Protein AF-A0A3M2KYJ6-F1 (afdb_monomer)

Foldseek 3Di:
DDPPVDPPVPVPPVLLVVLLVLLVVQCVQLPPLSVVLNVLSVQLNVCCVVVVVVVVVVVCVLVVPPQPPDPLLVDQQPPDFAFDCPDADPVRHGDFKDKDFLVRVQVSVCVLQVHHDDPQLSQLSLQFFQSVVCVVQVHRPDTDLLLFKFWALSLLLNLQSLLQLCLVLVLLVLVLVVLVVQLVVLVVVLVVLVVCVVVVNDDPCSVVVNVVSVVSSVVSVVVSVVSVVVSCVSCVSCPPCNVSSLVSSLSSLLVRLVVQVVLVVSVQSVLQVLLVVQQAAPVSSVVVLCVPPQSVPDDDTPFAEDPPDRSNQKGKWKKKKFFAQLPAFDQDPVGGDPSPLRRGDSVRQNQDNPSRGTDCVPPPLRWRNSAGGMWMWTQSSSNQWTKGWPGRNDVPDPDGIMIMTGHSSRVSSDDSTGSDMIMGMHMHGDRD

pLDDT: mean 85.53, std 16.97, range [28.28, 98.62]

Radius of gyration: 25.07 Å; Cα contacts (8 Å, |Δi|>4): 667; chains: 1; bounding box: 66×57×76 Å

Solvent-accessible surface area (backbone atoms only — not comparable to full-atom values): 22841 Å² total; per-residue (Å²): 136,85,84,74,77,74,80,71,78,67,72,58,64,65,57,56,55,46,44,31,56,51,27,48,56,41,21,76,75,51,46,72,66,16,41,54,46,25,51,51,38,44,49,36,47,54,35,53,62,51,43,45,53,51,49,42,48,53,50,44,57,55,64,71,37,82,78,78,78,54,80,75,72,74,57,52,53,96,60,76,75,46,80,53,90,81,45,52,42,102,83,71,46,64,40,42,68,49,81,38,47,49,71,56,50,48,51,57,51,23,64,65,72,73,43,78,73,51,73,58,50,49,54,37,42,38,53,12,16,53,16,48,41,15,52,73,49,70,41,74,89,58,72,81,72,42,56,46,19,19,24,30,46,72,39,46,55,51,19,20,50,41,37,49,70,46,30,51,37,53,30,35,48,39,54,30,50,52,32,47,50,53,22,49,55,32,47,51,51,34,52,50,48,51,57,31,49,77,69,68,70,46,63,100,56,44,71,56,53,41,53,51,34,49,53,51,25,51,53,31,47,50,51,27,54,53,38,48,51,52,28,48,55,48,43,58,74,52,48,89,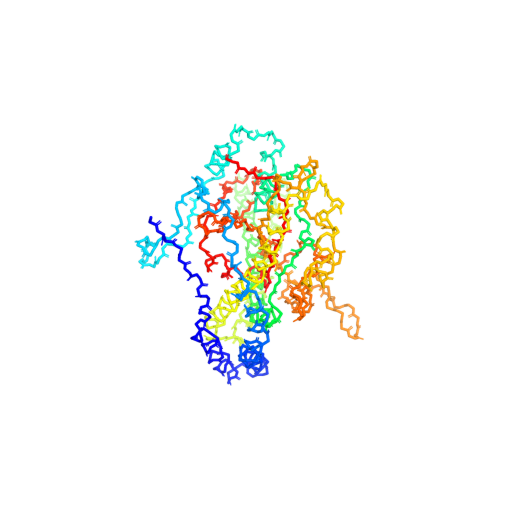47,48,68,58,46,57,48,50,28,32,51,36,29,27,53,30,38,55,49,9,46,52,52,42,49,57,53,38,50,52,53,40,53,57,33,71,69,45,32,90,36,69,70,51,44,54,51,51,44,58,65,35,89,66,61,48,70,51,79,94,51,71,76,53,56,42,79,96,59,55,38,64,48,41,41,60,46,48,33,34,44,31,28,32,43,29,64,55,47,53,74,48,101,89,44,72,43,73,64,41,46,42,44,56,33,55,73,51,62,47,25,37,85,85,82,14,44,27,63,50,88,81,67,80,73,40,38,30,52,87,42,58,30,64,45,26,31,35,52,40,77,47,38,61,29,32,39,32,34,80,41,42,63,50,89,92,56,91,67,75,37,40,32,36,42,19,33,62,60,62,52,28,35,60,60,97,35,37,46,44,64,35,26,26,48,35,34,25,71,67,82,125

Mean predicted aligned error: 7.41 Å

Structure (mmCIF, N/CA/C/O backbone):
data_AF-A0A3M2KYJ6-F1
#
_entry.id   AF-A0A3M2KYJ6-F1
#
loop_
_atom_site.group_PDB
_atom_site.id
_atom_site.type_symbol
_atom_site.label_atom_id
_atom_site.label_alt_id
_atom_site.label_comp_id
_atom_site.label_asym_id
_atom_site.label_entity_id
_atom_site.label_seq_id
_atom_site.pdbx_PDB_ins_code
_atom_site.Cartn_x
_atom_site.Cartn_y
_atom_site.Cartn_z
_atom_site.occupancy
_atom_site.B_iso_or_equiv
_atom_site.auth_seq_id
_atom_site.auth_comp_id
_atom_site.auth_asym_id
_atom_site.auth_atom_id
_atom_site.pdbx_PDB_model_num
ATOM 1 N N . MET A 1 1 ? -36.017 0.959 10.976 1.00 31.86 1 MET A N 1
ATOM 2 C CA . MET A 1 1 ? -35.489 0.080 9.914 1.00 31.86 1 MET A CA 1
ATOM 3 C C . MET A 1 1 ? -34.057 -0.254 10.284 1.00 31.86 1 MET A C 1
ATOM 5 O O . MET A 1 1 ? -33.219 0.632 10.283 1.00 31.86 1 MET A O 1
ATOM 9 N N . THR A 1 2 ? -33.820 -1.476 10.751 1.00 28.73 2 THR A N 1
ATOM 10 C CA . THR A 1 2 ? -32.542 -1.957 11.294 1.00 28.73 2 THR A CA 1
ATOM 11 C C . THR A 1 2 ? -31.876 -2.868 10.268 1.00 28.73 2 THR A C 1
ATOM 13 O O . THR A 1 2 ? -32.040 -4.082 10.326 1.00 28.73 2 THR A O 1
ATOM 16 N N . HIS A 1 3 ? -31.142 -2.284 9.321 1.00 28.28 3 HIS A N 1
ATOM 17 C CA . HIS A 1 3 ? -30.158 -3.013 8.518 1.00 28.28 3 HIS A CA 1
ATOM 18 C C . HIS A 1 3 ? -28.807 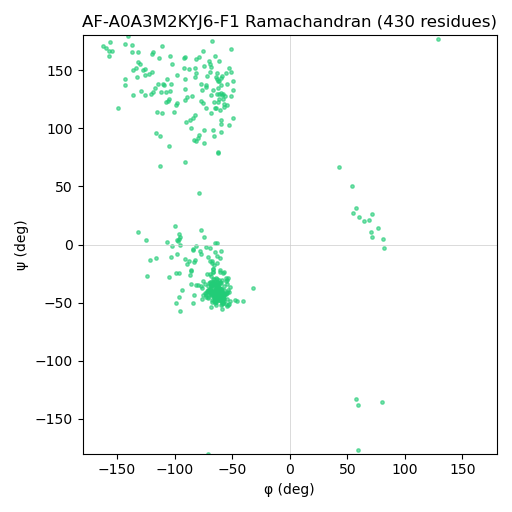-2.931 9.229 1.00 28.28 3 HIS A C 1
ATOM 20 O O . HIS A 1 3 ? -27.906 -2.217 8.814 1.00 28.28 3 HIS A O 1
ATOM 26 N N . ALA A 1 4 ? -28.685 -3.635 10.354 1.00 31.05 4 ALA A N 1
ATOM 27 C CA . ALA A 1 4 ? -27.373 -4.064 10.808 1.00 31.05 4 ALA A CA 1
ATOM 28 C C . ALA A 1 4 ? -27.081 -5.345 10.026 1.00 31.05 4 ALA A C 1
ATOM 30 O O . ALA A 1 4 ? -27.500 -6.429 10.430 1.00 31.05 4 ALA A O 1
ATOM 31 N N . THR A 1 5 ? -26.461 -5.211 8.855 1.00 37.25 5 THR A N 1
ATOM 32 C CA . THR A 1 5 ? -25.859 -6.337 8.142 1.00 37.25 5 THR A CA 1
ATOM 33 C C . THR A 1 5 ? -24.803 -6.906 9.075 1.00 37.25 5 THR A C 1
ATOM 35 O O . THR A 1 5 ? -23.713 -6.360 9.245 1.00 37.25 5 THR A O 1
ATOM 38 N N . ALA A 1 6 ? -25.191 -7.957 9.793 1.00 37.59 6 ALA A N 1
ATOM 39 C CA . ALA A 1 6 ? -24.290 -8.712 10.623 1.00 37.59 6 ALA A CA 1
ATOM 40 C C . ALA A 1 6 ? -23.208 -9.266 9.699 1.00 37.59 6 ALA A C 1
ATOM 42 O O . ALA A 1 6 ? -23.451 -10.195 8.935 1.00 37.59 6 ALA A O 1
ATOM 43 N N . TRP A 1 7 ? -22.006 -8.704 9.793 1.00 39.03 7 TRP A N 1
ATOM 44 C CA . TRP A 1 7 ? -20.791 -9.431 9.477 1.00 39.03 7 TRP A CA 1
ATOM 45 C C . TRP A 1 7 ? -20.711 -10.605 10.466 1.00 39.03 7 TRP A C 1
ATOM 47 O O . TRP A 1 7 ? -20.035 -10.540 11.499 1.00 39.03 7 TRP A O 1
ATOM 57 N N . SER A 1 8 ? -21.465 -11.674 10.198 1.00 36.84 8 SER A N 1
ATOM 58 C CA . SER A 1 8 ? -20.884 -12.994 10.342 1.00 36.84 8 SER A CA 1
ATOM 59 C C . SER A 1 8 ? -19.838 -13.039 9.245 1.00 36.84 8 SER A C 1
ATOM 61 O O . SER A 1 8 ? -20.174 -13.215 8.075 1.00 36.84 8 SER A O 1
ATOM 63 N N . VAL A 1 9 ? -18.586 -12.783 9.620 1.00 43.19 9 VAL A N 1
ATOM 64 C CA . VAL A 1 9 ? -17.430 -13.193 8.831 1.00 43.19 9 VAL A CA 1
ATOM 65 C C . VAL A 1 9 ? -17.513 -14.717 8.800 1.00 43.19 9 VAL A C 1
ATOM 67 O O . VAL A 1 9 ? -16.895 -15.416 9.595 1.00 43.19 9 VAL A O 1
ATOM 70 N N . ILE A 1 10 ? -18.387 -15.242 7.945 1.00 39.81 10 ILE A N 1
ATOM 71 C CA . ILE A 1 10 ? -18.175 -16.548 7.368 1.00 39.81 10 ILE A CA 1
ATOM 72 C C . ILE A 1 10 ? -16.937 -16.272 6.529 1.00 39.81 10 ILE A C 1
ATOM 74 O O . ILE A 1 10 ? -17.029 -15.717 5.437 1.00 39.81 10 ILE A O 1
ATOM 78 N N . VAL A 1 11 ? -15.757 -16.532 7.102 1.00 44.53 11 VAL A N 1
ATOM 79 C CA . VAL A 1 11 ? -14.629 -16.923 6.266 1.00 44.53 11 VAL A CA 1
ATOM 80 C C . VAL A 1 11 ? -15.221 -18.070 5.481 1.00 44.53 11 VAL A C 1
ATOM 82 O O . VAL A 1 11 ? -15.530 -19.114 6.057 1.00 44.53 11 VAL A O 1
ATOM 85 N N . GLU A 1 12 ? -15.573 -17.816 4.229 1.00 48.81 12 GLU A N 1
ATOM 86 C CA . GLU A 1 12 ? -16.027 -18.884 3.378 1.00 48.81 12 GLU A CA 1
ATOM 87 C C . GLU A 1 12 ? -14.840 -19.852 3.328 1.00 48.81 12 GLU A C 1
ATOM 89 O O . GLU A 1 12 ? -13.842 -19.575 2.667 1.00 48.81 12 GLU A O 1
ATOM 94 N N . GLU A 1 13 ? -14.947 -20.972 4.062 1.00 55.62 13 GLU A N 1
ATOM 95 C CA . GLU A 1 13 ? -14.156 -22.193 3.860 1.00 55.62 13 GLU A CA 1
ATOM 96 C C . GLU A 1 13 ? -13.799 -22.398 2.374 1.00 55.62 13 GLU A C 1
ATOM 98 O O . GLU A 1 13 ? -12.637 -22.717 2.108 1.00 55.62 13 GLU A O 1
ATOM 103 N N . PRO A 1 14 ? -14.695 -22.084 1.401 1.00 70.31 14 PRO A N 1
ATOM 104 C CA . PRO A 1 14 ? -14.356 -22.005 -0.014 1.00 70.31 14 PRO A CA 1
ATOM 105 C C . PRO A 1 14 ? -13.011 -21.362 -0.374 1.00 70.31 14 PRO A C 1
ATOM 107 O O . PRO A 1 14 ? -12.272 -21.969 -1.147 1.00 70.31 14 PRO A O 1
ATOM 110 N N . LEU A 1 15 ? -12.658 -20.184 0.161 1.00 72.19 15 LEU A N 1
ATOM 111 C CA . LEU A 1 15 ? -11.480 -19.434 -0.296 1.00 72.19 15 LEU A CA 1
ATOM 112 C C . LEU A 1 15 ? -10.168 -20.082 0.161 1.00 72.19 15 LEU A C 1
ATOM 114 O O . LEU A 1 15 ? -9.240 -20.235 -0.632 1.00 72.19 15 LEU A O 1
ATOM 118 N N . VAL A 1 16 ? -10.086 -20.493 1.429 1.00 71.00 16 VAL A N 1
ATOM 119 C CA . VAL A 1 16 ? -8.888 -21.151 1.978 1.00 71.00 16 VAL A CA 1
ATOM 120 C C . VAL A 1 16 ? -8.707 -22.534 1.353 1.00 71.00 16 VAL A C 1
ATOM 122 O O . VAL A 1 16 ? -7.595 -22.896 0.971 1.00 71.00 16 VAL A O 1
ATOM 125 N N . GLU A 1 17 ? -9.786 -23.295 1.172 1.00 74.38 17 GLU A N 1
ATOM 126 C CA . GLU A 1 17 ? -9.731 -24.577 0.462 1.00 74.38 17 GLU A CA 1
ATOM 127 C C . GLU A 1 17 ? -9.336 -24.412 -1.008 1.00 74.38 17 GLU A C 1
ATOM 129 O O . GLU A 1 17 ? -8.641 -25.252 -1.582 1.00 74.38 17 GLU A O 1
ATOM 134 N N . GLU A 1 18 ? -9.792 -23.345 -1.658 1.00 77.88 18 GLU A N 1
ATOM 135 C CA . GLU A 1 18 ? -9.399 -23.023 -3.024 1.00 77.88 18 GLU A CA 1
ATOM 136 C C . GLU A 1 18 ? -7.924 -22.621 -3.117 1.00 77.88 18 GLU A C 1
ATOM 138 O O . GLU A 1 18 ? -7.241 -23.099 -4.025 1.00 77.88 18 GLU A O 1
ATOM 143 N N . LEU A 1 19 ? -7.414 -21.837 -2.160 1.00 73.81 19 LEU A N 1
ATOM 144 C CA . LEU A 1 19 ? -5.986 -21.534 -2.032 1.00 73.81 19 LEU A CA 1
ATOM 145 C C . LEU A 1 19 ? -5.166 -22.820 -1.899 1.00 73.81 19 LEU A C 1
ATOM 147 O O . LEU A 1 19 ? -4.197 -22.994 -2.635 1.00 73.81 19 LEU A O 1
ATOM 151 N N . VAL A 1 20 ? -5.559 -23.740 -1.007 1.00 76.31 20 VAL A N 1
ATOM 152 C CA . VAL A 1 20 ? -4.867 -25.030 -0.826 1.00 76.31 20 VAL A CA 1
ATOM 153 C C . VAL A 1 20 ? -4.852 -25.813 -2.130 1.00 76.31 20 VAL A C 1
ATOM 155 O O . VAL A 1 20 ? -3.784 -26.207 -2.590 1.00 76.31 20 VAL A O 1
ATOM 158 N N . ARG A 1 21 ? -6.016 -25.982 -2.767 1.00 80.31 21 ARG A N 1
ATOM 159 C CA . ARG A 1 21 ? -6.125 -26.719 -4.033 1.00 80.31 21 ARG A CA 1
ATOM 160 C C . ARG A 1 21 ? -5.278 -26.093 -5.140 1.00 80.31 21 ARG A C 1
ATOM 162 O O . ARG A 1 21 ? -4.712 -26.819 -5.950 1.00 80.31 21 ARG A O 1
ATOM 169 N N . ALA A 1 22 ? -5.205 -24.766 -5.199 1.00 75.50 22 ALA A N 1
ATOM 170 C CA . ALA A 1 22 ? -4.370 -24.054 -6.159 1.00 75.50 22 ALA A CA 1
ATOM 171 C C . ALA A 1 22 ? -2.878 -24.271 -5.885 1.00 75.50 22 ALA A C 1
ATOM 173 O O . ALA A 1 22 ? -2.138 -24.651 -6.789 1.00 75.50 22 ALA A O 1
ATOM 174 N N . ALA A 1 23 ? -2.452 -24.114 -4.633 1.00 76.44 23 ALA A N 1
ATOM 175 C CA . ALA A 1 23 ? -1.069 -24.326 -4.225 1.00 76.44 23 ALA A CA 1
ATOM 176 C C . ALA A 1 23 ? -0.611 -25.778 -4.443 1.00 76.44 23 ALA A C 1
ATOM 178 O O . ALA A 1 23 ? 0.509 -26.007 -4.886 1.00 76.44 23 ALA A O 1
ATOM 179 N N . GLU A 1 24 ? -1.475 -26.764 -4.193 1.00 80.19 24 GLU A N 1
ATOM 180 C CA . GLU A 1 24 ? -1.184 -28.180 -4.447 1.00 80.19 24 GLU A CA 1
ATOM 181 C C . GLU A 1 24 ? -1.011 -28.487 -5.937 1.00 80.19 24 GLU A C 1
ATOM 183 O O . GLU A 1 24 ? -0.087 -29.217 -6.293 1.00 80.19 24 GLU A O 1
ATOM 188 N N . ARG A 1 25 ? -1.839 -27.896 -6.813 1.00 79.50 25 ARG A N 1
ATOM 189 C CA . ARG A 1 25 ? -1.633 -27.994 -8.268 1.00 79.50 25 ARG A CA 1
ATOM 190 C C . ARG A 1 25 ? -0.276 -27.415 -8.664 1.00 79.50 25 ARG A C 1
ATOM 192 O O . ARG A 1 25 ? 0.499 -28.090 -9.324 1.00 79.50 25 ARG A O 1
ATOM 199 N N . LEU A 1 26 ? 0.040 -26.214 -8.180 1.00 76.00 26 LEU A N 1
ATOM 200 C CA . LEU A 1 26 ? 1.317 -25.546 -8.448 1.00 76.00 26 LEU A CA 1
ATOM 201 C C . LEU A 1 26 ? 2.522 -26.334 -7.912 1.00 76.00 26 LEU A C 1
ATOM 203 O O . LEU A 1 26 ? 3.584 -26.330 -8.527 1.00 76.00 26 LEU A O 1
ATOM 207 N N . SER A 1 27 ? 2.371 -27.035 -6.786 1.00 78.88 27 SER A N 1
ATOM 208 C CA . SER A 1 27 ? 3.424 -27.877 -6.211 1.00 78.88 27 SER A CA 1
ATOM 209 C C . SER A 1 27 ? 3.829 -29.042 -7.094 1.00 78.88 27 SER A C 1
ATOM 211 O O . SER A 1 27 ? 4.991 -29.439 -7.039 1.00 78.88 27 SER A O 1
ATOM 213 N N . ALA A 1 28 ? 2.900 -29.605 -7.864 1.00 77.62 28 ALA A N 1
ATOM 214 C CA . ALA A 1 28 ? 3.221 -30.702 -8.767 1.00 77.62 28 ALA A CA 1
ATOM 215 C C . ALA A 1 28 ? 4.161 -30.243 -9.893 1.00 77.62 28 ALA A C 1
ATOM 217 O O . ALA A 1 28 ? 5.038 -31.003 -10.304 1.00 77.62 28 ALA A O 1
ATOM 218 N N . ASP A 1 29 ? 4.015 -28.988 -10.326 1.00 77.25 29 ASP A N 1
ATOM 219 C CA . ASP A 1 29 ? 4.628 -28.494 -11.557 1.00 77.25 29 ASP A CA 1
ATOM 220 C C . ASP A 1 29 ? 5.848 -27.580 -11.312 1.00 77.25 29 ASP A C 1
ATOM 222 O O . ASP A 1 29 ? 6.777 -27.558 -12.119 1.00 77.25 29 ASP A O 1
ATOM 226 N N . LEU A 1 30 ? 5.905 -26.867 -10.176 1.00 78.19 30 LEU A N 1
ATOM 227 C CA . LEU A 1 30 ? 6.976 -25.907 -9.844 1.00 78.19 30 LEU A CA 1
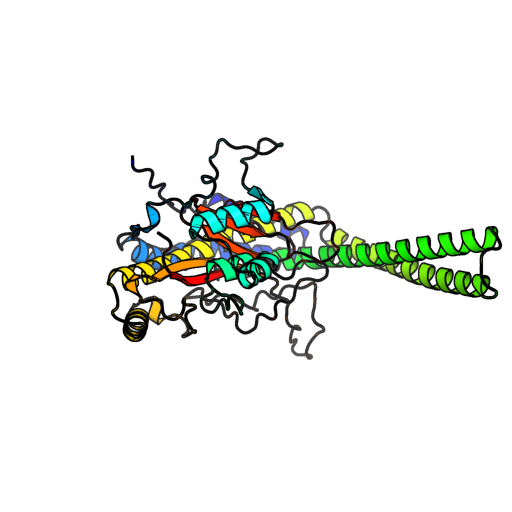ATOM 228 C C . LEU A 1 30 ? 8.107 -26.479 -8.961 1.00 78.19 30 LEU A C 1
ATOM 230 O O . LEU A 1 30 ? 8.987 -25.731 -8.526 1.00 78.19 30 LEU A O 1
ATOM 234 N N . GLY A 1 31 ? 8.096 -27.782 -8.659 1.00 83.38 31 GLY A N 1
ATOM 235 C CA . GLY A 1 31 ? 9.113 -28.433 -7.819 1.00 83.38 31 GLY A CA 1
ATOM 236 C C . GLY A 1 31 ? 9.199 -27.840 -6.405 1.00 83.38 31 GLY A C 1
ATOM 237 O O . GLY A 1 31 ? 8.173 -27.535 -5.795 1.00 83.38 31 GLY A O 1
ATOM 238 N N . ASP A 1 32 ? 10.418 -27.643 -5.887 1.00 74.44 32 ASP A N 1
ATOM 239 C CA . ASP A 1 32 ? 10.676 -27.168 -4.513 1.00 74.44 32 ASP A CA 1
ATOM 240 C C . ASP A 1 32 ? 9.936 -25.864 -4.171 1.00 74.44 32 ASP A C 1
ATOM 242 O O . ASP A 1 32 ? 9.416 -25.697 -3.067 1.00 74.44 32 ASP A O 1
ATOM 246 N N . ALA A 1 33 ? 9.861 -24.934 -5.127 1.00 69.19 33 ALA A N 1
ATOM 247 C CA . ALA A 1 33 ? 9.191 -23.650 -4.949 1.00 69.19 33 ALA A CA 1
ATOM 248 C C . ALA A 1 33 ? 7.675 -23.825 -4.757 1.00 69.19 33 ALA A C 1
ATOM 250 O O . ALA A 1 33 ? 7.073 -23.236 -3.855 1.00 69.19 33 ALA A O 1
ATOM 251 N N . GLY A 1 34 ? 7.067 -24.698 -5.561 1.00 68.56 34 GLY A N 1
ATOM 252 C CA . GLY A 1 34 ? 5.664 -25.059 -5.409 1.00 68.56 34 GLY A CA 1
ATOM 253 C C . GLY A 1 34 ? 5.399 -25.867 -4.132 1.00 68.56 34 GLY A C 1
ATOM 254 O O . GLY A 1 34 ? 4.372 -25.663 -3.487 1.00 68.56 34 GLY A O 1
ATOM 255 N N . GLU A 1 35 ? 6.334 -26.721 -3.704 1.00 74.31 35 GLU A N 1
ATOM 256 C CA . GLU A 1 35 ? 6.210 -27.472 -2.449 1.00 74.31 35 GLU A CA 1
ATOM 257 C C . GLU A 1 35 ? 6.240 -26.550 -1.222 1.00 74.31 35 GLU A C 1
ATOM 259 O O . GLU A 1 35 ? 5.451 -26.737 -0.288 1.00 74.31 35 GLU A O 1
ATOM 264 N N . ILE A 1 36 ? 7.099 -25.522 -1.221 1.00 74.12 36 ILE A N 1
ATOM 265 C CA . ILE A 1 36 ? 7.121 -24.493 -0.170 1.00 74.12 36 ILE A CA 1
ATOM 266 C C . ILE A 1 36 ? 5.767 -23.784 -0.094 1.00 74.12 36 ILE A C 1
ATOM 268 O O . ILE A 1 36 ? 5.213 -23.675 1.008 1.00 74.12 36 ILE A O 1
ATOM 272 N N . LEU A 1 37 ? 5.223 -23.366 -1.243 1.00 73.38 37 LEU A N 1
ATOM 273 C CA . LEU A 1 37 ? 3.914 -22.724 -1.331 1.00 73.38 37 LEU A CA 1
ATOM 274 C C . LEU A 1 37 ? 2.823 -23.648 -0.775 1.00 73.38 37 LEU A C 1
ATOM 276 O O . LEU A 1 37 ? 2.161 -23.289 0.194 1.00 73.38 37 LEU A O 1
ATOM 280 N N . ALA A 1 38 ? 2.702 -24.879 -1.281 1.00 73.06 38 ALA A N 1
ATOM 281 C CA . ALA A 1 38 ? 1.696 -25.837 -0.819 1.00 73.06 38 ALA A CA 1
ATOM 282 C C . ALA A 1 38 ? 1.835 -26.196 0.661 1.00 73.06 38 ALA A C 1
ATOM 284 O O . ALA A 1 38 ? 0.834 -26.370 1.357 1.00 73.06 38 ALA A O 1
ATOM 285 N N . ARG A 1 39 ? 3.060 -26.323 1.180 1.00 77.38 39 ARG A N 1
ATOM 286 C CA . ARG A 1 39 ? 3.292 -26.567 2.608 1.00 77.38 39 ARG A CA 1
ATOM 287 C C . ARG A 1 39 ? 2.796 -25.397 3.451 1.00 77.38 39 ARG A C 1
ATOM 289 O O . ARG A 1 39 ? 2.139 -25.634 4.462 1.00 77.38 39 ARG A O 1
ATOM 296 N N . ARG A 1 40 ? 3.079 -24.157 3.045 1.00 74.44 40 ARG A N 1
ATOM 297 C CA . ARG A 1 40 ? 2.598 -22.965 3.755 1.00 74.44 40 ARG A CA 1
ATOM 298 C C . ARG A 1 40 ? 1.093 -22.800 3.632 1.00 74.44 40 ARG A C 1
ATOM 300 O O . ARG A 1 40 ? 0.452 -22.572 4.646 1.00 74.44 40 ARG A O 1
ATOM 307 N N . THR A 1 41 ? 0.498 -23.019 2.464 1.00 71.50 41 THR A N 1
ATOM 308 C CA . THR A 1 41 ? -0.961 -22.962 2.310 1.00 71.50 41 THR A CA 1
ATOM 309 C C . THR A 1 41 ? -1.666 -24.047 3.129 1.00 71.50 41 THR A C 1
ATOM 311 O O . THR A 1 41 ? -2.681 -23.773 3.762 1.00 71.50 41 THR A O 1
ATOM 314 N N . ARG A 1 42 ? -1.101 -25.261 3.218 1.00 76.75 42 ARG A N 1
ATOM 315 C CA . ARG A 1 42 ? -1.592 -26.299 4.143 1.00 76.75 42 ARG A CA 1
ATOM 316 C C . ARG A 1 42 ? -1.443 -25.888 5.602 1.00 76.75 42 ARG A C 1
ATOM 318 O O . ARG A 1 42 ? -2.348 -26.159 6.384 1.00 76.75 42 ARG A O 1
ATOM 325 N N . ALA A 1 43 ? -0.339 -25.239 5.973 1.00 71.38 43 ALA A N 1
ATOM 326 C CA . ALA A 1 43 ? -0.170 -24.690 7.314 1.00 71.38 43 ALA A CA 1
ATOM 327 C C . ALA A 1 43 ? -1.233 -23.622 7.607 1.00 71.38 43 ALA A C 1
ATOM 329 O O . ALA A 1 43 ? -1.886 -23.726 8.635 1.00 71.38 43 ALA A O 1
ATOM 330 N N . VAL A 1 44 ? -1.498 -22.699 6.673 1.00 66.94 44 VAL A N 1
ATOM 331 C CA . VAL A 1 44 ? -2.580 -21.701 6.762 1.00 66.94 44 VAL A CA 1
ATOM 332 C C . VAL A 1 44 ? -3.941 -22.371 6.918 1.00 66.94 44 VAL A C 1
ATOM 334 O O . VAL A 1 44 ? -4.740 -21.918 7.724 1.00 66.94 44 VAL A O 1
ATOM 337 N N . ALA A 1 45 ? -4.227 -23.452 6.191 1.00 68.69 45 ALA A N 1
ATOM 338 C CA . ALA A 1 45 ? -5.503 -24.159 6.293 1.00 68.69 45 ALA A CA 1
ATOM 339 C C . ALA A 1 45 ? -5.643 -24.960 7.598 1.00 68.69 45 ALA A C 1
ATOM 341 O O . ALA A 1 45 ? -6.679 -24.902 8.259 1.00 68.69 45 ALA A O 1
ATOM 342 N N . ALA A 1 46 ? -4.590 -25.667 8.016 1.00 70.00 46 ALA A N 1
ATOM 343 C CA . ALA A 1 46 ? -4.547 -26.361 9.301 1.00 70.00 46 ALA A CA 1
ATOM 344 C C . ALA A 1 46 ? -4.647 -25.368 10.468 1.00 70.00 46 ALA A C 1
ATOM 346 O O . ALA A 1 46 ? -5.314 -25.629 11.470 1.00 70.00 46 ALA A O 1
ATOM 347 N N . GLU A 1 47 ? -4.019 -24.206 10.318 1.00 60.88 47 GLU A N 1
ATOM 348 C CA . GLU A 1 47 ? -4.115 -23.094 11.240 1.00 60.88 47 GLU A CA 1
ATOM 349 C C . GLU A 1 47 ? -5.500 -22.435 11.179 1.00 60.88 47 GLU A C 1
ATOM 351 O O . GLU A 1 47 ? -6.089 -22.189 12.217 1.00 60.88 47 GLU A O 1
ATOM 356 N N . ALA A 1 48 ? -6.123 -22.252 10.020 1.00 58.56 48 ALA A N 1
ATOM 357 C CA . ALA A 1 48 ? -7.511 -21.802 9.939 1.00 58.56 48 ALA A CA 1
ATOM 358 C C . ALA A 1 48 ? -8.449 -22.761 10.699 1.00 58.56 48 ALA A C 1
ATOM 360 O O . ALA A 1 48 ? -9.345 -22.301 11.401 1.00 58.56 48 ALA A O 1
ATOM 361 N N . GLY A 1 49 ? -8.173 -24.071 10.685 1.00 53.62 49 GLY A N 1
ATOM 362 C CA . GLY A 1 49 ? -8.864 -25.052 11.529 1.00 53.62 49 GLY A CA 1
ATOM 363 C C . GLY A 1 49 ? -8.517 -24.974 13.029 1.00 53.62 49 GLY A C 1
ATOM 364 O O . GLY A 1 49 ? -9.396 -25.120 13.877 1.00 53.62 49 GLY A O 1
ATOM 365 N N . GLY A 1 50 ? -7.248 -24.737 13.390 1.00 50.38 50 GLY A N 1
ATOM 366 C CA . GLY A 1 50 ? -6.749 -24.757 14.779 1.00 50.38 50 GLY A CA 1
ATOM 367 C C . GLY A 1 50 ? -6.669 -23.390 15.483 1.00 50.38 50 GLY A C 1
ATOM 368 O O . GLY A 1 50 ? -7.088 -23.236 16.630 1.00 50.38 50 GLY A O 1
ATOM 369 N N . THR A 1 51 ? -6.150 -22.370 14.813 1.00 46.16 51 THR A N 1
ATOM 370 C CA . THR A 1 51 ? -6.297 -20.947 15.154 1.00 46.16 51 THR A CA 1
ATOM 371 C C . THR A 1 51 ? -7.741 -20.495 14.989 1.00 46.16 51 THR A C 1
ATOM 373 O O . THR A 1 51 ? -8.189 -19.749 15.844 1.00 46.16 51 THR A O 1
ATOM 376 N N . GLY A 1 52 ? -8.551 -21.061 14.089 1.00 45.47 52 GLY A N 1
ATOM 377 C CA . GLY A 1 52 ? -10.013 -20.900 14.160 1.00 45.47 52 GLY A CA 1
ATOM 378 C C . GLY A 1 52 ? -10.600 -21.299 15.523 1.00 45.47 52 GLY A C 1
ATOM 379 O O . GLY A 1 52 ? -11.558 -20.691 15.985 1.00 45.47 52 GLY A O 1
ATOM 380 N N . ALA A 1 53 ? -9.983 -22.239 16.252 1.00 48.50 53 ALA A N 1
ATOM 381 C CA . ALA A 1 53 ? -10.383 -22.565 17.621 1.00 48.50 53 ALA A CA 1
ATOM 382 C C . ALA A 1 53 ? -9.822 -21.596 18.686 1.00 48.50 53 ALA A C 1
ATOM 384 O O . ALA A 1 53 ? -10.525 -21.337 19.667 1.00 48.50 53 ALA A O 1
ATOM 385 N N . ARG A 1 54 ? -8.597 -21.063 18.508 1.00 48.22 54 ARG A N 1
ATOM 386 C CA . ARG A 1 54 ? -7.918 -20.115 19.429 1.00 48.22 54 ARG A CA 1
ATOM 387 C C . ARG A 1 54 ? -8.319 -18.655 19.211 1.00 48.22 54 ARG A C 1
ATOM 389 O O . ARG A 1 54 ? -8.733 -18.011 20.167 1.00 48.22 54 ARG A O 1
ATOM 396 N N . MET A 1 55 ? -8.265 -18.159 17.977 1.00 46.00 55 MET A N 1
ATOM 397 C CA . MET A 1 55 ? -8.989 -16.957 17.569 1.00 46.00 55 MET A CA 1
ATOM 398 C C . MET A 1 55 ? -10.464 -17.157 17.811 1.00 46.00 55 MET A C 1
ATOM 400 O O . MET A 1 55 ? -11.020 -16.328 18.479 1.00 46.00 55 MET A O 1
ATOM 404 N N . GLY A 1 56 ? -11.069 -18.305 17.509 1.00 49.28 56 GLY A N 1
ATOM 405 C CA . GLY A 1 56 ? -12.437 -18.563 17.957 1.00 49.28 56 GLY A CA 1
ATOM 406 C C . GLY A 1 56 ? -12.625 -18.429 19.469 1.00 49.28 56 GLY A C 1
ATOM 407 O O . GLY A 1 56 ? -13.717 -18.101 19.890 1.00 49.28 56 GLY A O 1
ATOM 408 N N . ALA A 1 57 ? -11.617 -18.664 20.315 1.00 53.97 57 ALA A N 1
ATOM 409 C CA . ALA A 1 57 ? -11.721 -18.403 21.752 1.00 53.97 57 ALA A CA 1
ATOM 410 C C . ALA A 1 57 ? -11.626 -16.905 22.065 1.00 53.97 57 ALA A C 1
ATOM 412 O O . ALA A 1 57 ? -12.456 -16.423 22.825 1.00 53.97 57 ALA A O 1
ATOM 413 N N . LEU A 1 58 ? -10.695 -16.179 21.437 1.00 51.06 58 LEU A N 1
ATOM 414 C CA . LEU A 1 58 ? -10.584 -14.722 21.545 1.00 51.06 58 LEU A CA 1
ATOM 415 C C . LEU A 1 58 ? -11.800 -14.010 20.924 1.00 51.06 58 LEU A C 1
ATOM 417 O O . LEU A 1 58 ? -12.388 -13.158 21.559 1.00 51.06 58 LEU A O 1
ATOM 421 N N . ASP A 1 59 ? -12.235 -14.402 19.735 1.00 50.00 59 ASP A N 1
ATOM 422 C CA . ASP A 1 59 ? -13.445 -14.004 19.022 1.00 50.00 59 ASP A CA 1
ATOM 423 C C . ASP A 1 59 ? -14.705 -14.417 19.771 1.00 50.00 59 ASP A C 1
ATOM 425 O O . ASP A 1 59 ? -15.657 -13.660 19.749 1.00 50.00 59 ASP A O 1
ATOM 429 N N . ARG A 1 60 ? -14.759 -15.570 20.459 1.00 54.69 60 ARG A N 1
ATOM 430 C CA . ARG A 1 60 ? -15.879 -15.904 21.365 1.00 54.69 60 ARG A CA 1
ATOM 431 C C . ARG A 1 60 ? -15.844 -15.042 22.616 1.00 54.69 60 ARG A C 1
ATOM 433 O O . ARG A 1 60 ? -16.906 -14.675 23.086 1.00 54.69 60 ARG A O 1
ATOM 440 N N . GLU A 1 61 ? -14.673 -14.707 23.145 1.00 59.19 61 GLU A N 1
ATOM 441 C CA . GLU A 1 61 ? -14.518 -13.762 24.255 1.00 59.19 61 GLU A CA 1
ATOM 442 C C . GLU A 1 61 ? -14.949 -12.348 23.815 1.00 59.19 61 GLU A C 1
ATOM 444 O O . GLU A 1 61 ? -15.741 -11.707 24.496 1.00 59.19 61 GLU A O 1
ATOM 449 N N . ILE A 1 62 ? -14.562 -11.919 22.609 1.00 49.28 62 ILE A N 1
ATOM 450 C CA . ILE A 1 62 ? -14.952 -10.656 21.961 1.00 49.28 62 ILE A CA 1
ATOM 451 C C . ILE A 1 62 ? -16.436 -10.650 21.558 1.00 49.28 62 ILE A C 1
ATOM 453 O O . ILE A 1 62 ? -17.091 -9.622 21.677 1.00 49.28 62 ILE A O 1
ATOM 457 N N . ALA A 1 63 ? -16.990 -11.762 21.073 1.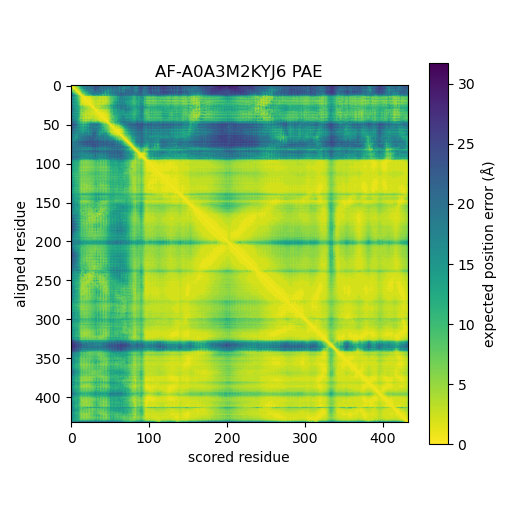00 48.72 63 ALA A N 1
ATOM 458 C CA . ALA A 1 63 ? -18.376 -11.867 20.604 1.00 48.72 63 ALA A CA 1
ATOM 459 C C . ALA A 1 63 ? -19.371 -12.175 21.728 1.00 48.72 63 ALA A C 1
ATOM 461 O O . ALA A 1 63 ? -20.558 -11.888 21.576 1.00 48.72 63 ALA A O 1
ATOM 462 N N . ALA A 1 64 ? -18.918 -12.764 22.840 1.00 53.00 64 ALA A N 1
ATOM 463 C CA . ALA A 1 64 ? -19.703 -12.875 24.067 1.00 53.00 64 ALA A CA 1
ATOM 464 C C . ALA A 1 64 ? -19.837 -11.517 24.769 1.00 53.00 64 ALA A C 1
ATOM 466 O O . ALA A 1 64 ? -20.808 -11.293 25.493 1.00 53.00 64 ALA A O 1
ATOM 467 N N . GLU A 1 65 ? -18.896 -10.599 24.540 1.00 48.59 65 GLU A N 1
ATOM 468 C CA . GLU A 1 65 ? -19.076 -9.198 24.894 1.00 48.59 65 GLU A CA 1
ATOM 469 C C . GLU A 1 65 ? -20.087 -8.541 23.926 1.00 48.59 65 GLU A C 1
ATOM 471 O O . GLU A 1 65 ? -20.009 -8.735 22.710 1.00 48.59 65 GLU A O 1
ATOM 476 N N . PRO A 1 66 ? -21.053 -7.743 24.420 1.00 47.31 66 PRO A N 1
ATOM 477 C CA . PRO A 1 66 ? -21.955 -6.991 23.553 1.00 47.31 66 PRO A CA 1
ATOM 478 C C . PRO A 1 66 ? -21.152 -6.133 22.565 1.00 47.31 66 PRO A C 1
ATOM 480 O O . PRO A 1 66 ? -20.384 -5.263 22.988 1.00 47.31 66 PRO A O 1
ATOM 483 N N . ARG A 1 67 ? -21.328 -6.364 21.252 1.00 52.72 67 ARG A N 1
ATOM 484 C CA . ARG A 1 67 ? -20.711 -5.523 20.214 1.00 52.72 67 ARG A CA 1
ATOM 485 C C . ARG A 1 67 ? -21.157 -4.084 20.434 1.00 52.72 67 ARG A C 1
ATOM 487 O O . ARG A 1 67 ? -22.349 -3.774 20.375 1.00 52.72 67 ARG A O 1
ATOM 494 N N . TRP A 1 68 ? -20.194 -3.209 20.689 1.00 42.53 68 TRP A N 1
ATOM 495 C CA . TRP A 1 68 ? -20.463 -1.790 20.818 1.00 42.53 68 TRP A CA 1
ATOM 496 C C . TRP A 1 68 ? -20.714 -1.223 19.420 1.00 42.53 68 TRP A C 1
ATOM 498 O O . TRP A 1 68 ? -19.793 -0.946 18.658 1.00 42.53 68 TRP A O 1
ATOM 508 N N . ILE A 1 69 ? -21.987 -1.071 19.059 1.00 53.09 69 ILE A N 1
ATOM 509 C CA . ILE A 1 69 ? -22.373 -0.229 17.929 1.00 53.09 69 ILE A CA 1
ATOM 510 C C . ILE A 1 69 ? -22.389 1.192 18.481 1.00 53.09 69 ILE A C 1
ATOM 512 O O . ILE A 1 69 ? -23.396 1.633 19.036 1.00 53.09 69 ILE A O 1
ATOM 516 N N . GLY A 1 70 ? -21.242 1.866 18.421 1.00 51.16 70 GLY A N 1
ATOM 517 C CA . GLY A 1 70 ? -21.129 3.244 18.878 1.00 51.16 70 GLY A CA 1
ATOM 518 C C . GLY A 1 70 ? -22.194 4.146 18.273 1.00 51.16 70 GLY A C 1
ATOM 519 O O . GLY A 1 70 ? -22.623 3.940 17.138 1.00 51.16 70 GLY A O 1
ATOM 520 N N . GLU A 1 71 ? -22.615 5.171 19.017 1.00 49.34 71 GLU A N 1
ATOM 521 C CA . GLU A 1 71 ? -23.553 6.178 18.503 1.00 49.34 71 GLU A CA 1
ATOM 522 C C . GLU A 1 71 ? -23.032 6.871 17.230 1.00 49.34 71 GLU A C 1
ATOM 524 O O . GLU A 1 71 ? -23.848 7.290 16.411 1.00 49.34 71 GLU A O 1
ATOM 529 N N . SER A 1 72 ? -21.710 6.897 16.999 1.00 45.66 72 SER A N 1
ATOM 530 C CA . SER A 1 72 ? -21.095 7.416 15.766 1.00 45.66 72 SER A CA 1
ATOM 531 C C . SER A 1 72 ? -21.385 6.579 14.512 1.00 45.66 72 SER A C 1
ATOM 533 O O . SER A 1 72 ? -21.249 7.083 13.405 1.00 45.66 72 SER A O 1
ATOM 535 N N . ALA A 1 73 ? -21.887 5.344 14.638 1.00 45.53 73 ALA A N 1
ATOM 536 C CA . ALA A 1 73 ? -22.328 4.549 13.487 1.00 45.53 73 ALA A CA 1
ATOM 537 C C . ALA A 1 73 ? -23.652 5.048 12.863 1.00 45.53 73 ALA A C 1
ATOM 539 O O . ALA A 1 73 ? -24.134 4.457 11.898 1.00 45.53 73 ALA A O 1
ATOM 540 N N . ARG A 1 74 ? -24.292 6.086 13.428 1.00 43.91 74 ARG A N 1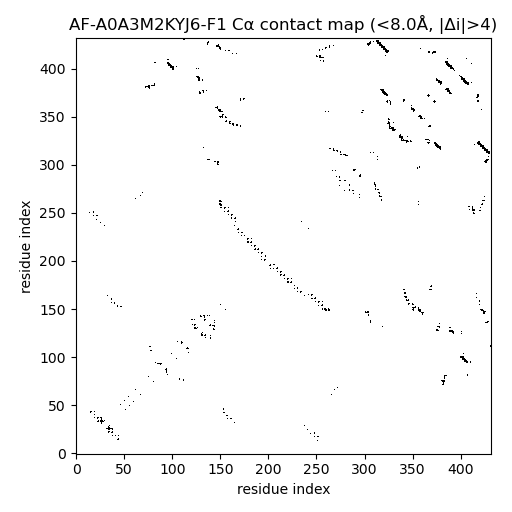
ATOM 541 C CA . ARG A 1 74 ? -25.621 6.557 12.990 1.00 43.91 74 ARG A CA 1
ATOM 542 C C . ARG A 1 74 ? -25.603 7.644 11.923 1.00 43.91 74 ARG A C 1
ATOM 544 O O . ARG A 1 74 ? -26.646 7.890 11.322 1.00 43.91 74 ARG A O 1
ATOM 551 N N . THR A 1 75 ? -24.460 8.257 11.655 1.00 47.44 75 THR A N 1
ATOM 552 C CA . THR A 1 75 ? -24.293 9.192 10.542 1.00 47.44 75 THR A CA 1
ATOM 553 C C . THR A 1 75 ? -23.351 8.544 9.545 1.00 47.44 75 THR A C 1
ATOM 555 O O . THR A 1 75 ? -22.135 8.620 9.698 1.00 47.44 75 THR A O 1
ATOM 558 N N . ALA A 1 76 ? -23.917 7.850 8.551 1.00 49.94 76 ALA A N 1
ATOM 559 C CA . ALA A 1 76 ? -23.153 7.498 7.360 1.00 49.94 76 ALA A CA 1
ATOM 560 C C . ALA A 1 76 ? -22.456 8.773 6.861 1.00 49.94 76 ALA A C 1
ATOM 562 O O . ALA A 1 76 ? -23.082 9.838 6.842 1.00 49.94 76 ALA A O 1
ATOM 563 N N . GLU A 1 77 ? -21.160 8.687 6.550 1.00 53.31 77 GLU A N 1
ATOM 564 C CA . GLU A 1 77 ? -20.422 9.848 6.063 1.00 53.31 77 GLU A CA 1
ATOM 565 C C . GLU A 1 77 ? -21.145 10.425 4.828 1.00 53.31 77 GLU A C 1
ATOM 567 O O . GLU A 1 77 ? -21.744 9.661 4.071 1.00 53.31 77 GLU A O 1
ATOM 572 N N . PRO A 1 78 ? -21.108 11.748 4.583 1.00 50.31 78 PRO A N 1
ATOM 573 C CA . PRO A 1 78 ? -21.766 12.361 3.421 1.00 50.31 78 PRO A CA 1
ATOM 574 C C . PRO A 1 78 ? -21.174 11.915 2.071 1.00 50.31 78 PRO A C 1
ATOM 576 O O . PRO A 1 78 ? -21.608 12.381 1.018 1.00 50.31 78 PRO A O 1
ATOM 579 N N . PHE A 1 79 ? -20.177 11.028 2.087 1.00 58.12 79 PHE A N 1
ATOM 580 C CA . PHE A 1 79 ? -19.657 10.393 0.893 1.00 58.12 79 PHE A CA 1
ATOM 581 C C . PHE A 1 79 ? -20.669 9.401 0.307 1.00 58.12 79 PHE A C 1
ATOM 583 O O . PHE A 1 79 ? -21.590 8.936 0.978 1.00 58.12 79 PHE A O 1
ATOM 590 N N . ALA A 1 80 ? -20.512 9.105 -0.985 1.00 61.28 80 ALA A N 1
ATOM 591 C CA . ALA A 1 80 ? -21.440 8.263 -1.730 1.00 61.28 80 ALA A CA 1
ATOM 592 C C . ALA A 1 80 ? -21.748 6.948 -0.977 1.00 61.28 80 ALA A C 1
ATOM 594 O O . ALA A 1 80 ? -20.830 6.366 -0.384 1.00 61.28 80 ALA A O 1
ATOM 595 N N . PRO A 1 81 ? -23.013 6.470 -1.006 1.00 64.75 81 PRO A N 1
ATOM 596 C CA . PRO A 1 81 ? -23.427 5.265 -0.286 1.00 64.75 81 PRO A CA 1
ATOM 597 C C . PRO A 1 81 ? -22.510 4.097 -0.642 1.00 64.75 81 PRO A C 1
ATOM 599 O O . PRO A 1 81 ? -21.967 4.078 -1.744 1.00 64.75 81 PRO A O 1
ATOM 602 N N . GLY A 1 82 ? -22.323 3.131 0.257 1.00 64.00 82 GLY A N 1
ATO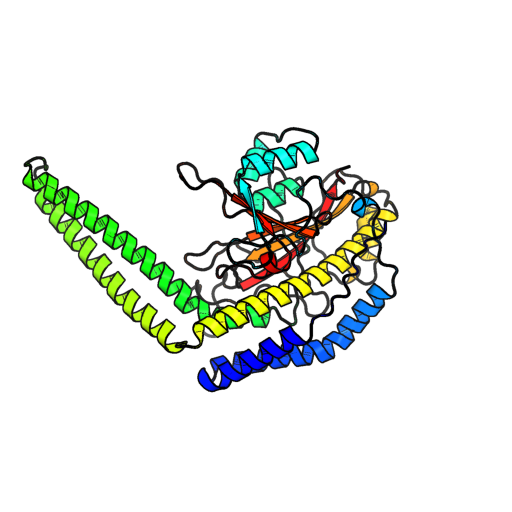M 603 C CA . GLY A 1 82 ? -21.493 1.954 -0.025 1.00 64.00 82 GLY A CA 1
ATOM 604 C C . GLY A 1 82 ? -21.869 1.247 -1.338 1.00 64.00 82 GLY A C 1
ATOM 605 O O . GLY A 1 82 ? -22.894 1.534 -1.958 1.00 64.00 82 GLY A O 1
ATOM 606 N N . PHE A 1 83 ? -21.022 0.327 -1.786 1.00 71.44 83 PHE A N 1
ATOM 607 C CA . PHE A 1 83 ? -21.327 -0.493 -2.957 1.00 71.44 83 PHE A CA 1
ATOM 608 C C . PHE A 1 83 ? -22.520 -1.402 -2.645 1.00 71.44 83 PHE A C 1
ATOM 610 O O . PHE A 1 83 ? -22.491 -2.152 -1.667 1.00 71.44 83 PHE A O 1
ATOM 617 N N . ASP A 1 84 ? -23.579 -1.301 -3.445 1.00 62.00 84 ASP A N 1
ATOM 618 C CA . ASP A 1 84 ? -24.669 -2.270 -3.447 1.00 62.00 84 ASP A CA 1
ATOM 619 C C . ASP A 1 84 ? -24.389 -3.354 -4.495 1.00 62.00 84 ASP A C 1
ATOM 621 O O . ASP A 1 84 ? -23.586 -3.179 -5.406 1.00 62.00 84 ASP A O 1
ATOM 625 N N . ALA A 1 85 ? -25.046 -4.505 -4.368 1.00 57.06 85 ALA A N 1
ATOM 626 C CA . ALA A 1 85 ? -24.896 -5.593 -5.334 1.00 57.06 85 ALA A CA 1
ATOM 627 C C . ALA A 1 85 ? -25.513 -5.275 -6.716 1.00 57.06 85 ALA A C 1
ATOM 629 O O . ALA A 1 85 ? -25.449 -6.115 -7.611 1.00 57.06 85 ALA A O 1
ATOM 630 N N . GLU A 1 86 ? -26.153 -4.112 -6.882 1.00 53.41 86 GLU A N 1
ATOM 631 C CA . GLU A 1 86 ? -26.882 -3.728 -8.098 1.00 53.41 86 GLU A CA 1
ATOM 632 C C . GLU A 1 86 ? -26.037 -2.876 -9.051 1.00 53.41 86 GLU A C 1
ATOM 634 O O . GLU A 1 86 ? -26.278 -2.875 -10.261 1.00 53.41 86 GLU A O 1
ATOM 639 N N . THR A 1 87 ? -25.023 -2.178 -8.543 1.00 59.94 87 THR A N 1
ATOM 640 C CA . THR A 1 87 ? -24.067 -1.446 -9.375 1.00 59.94 87 THR A CA 1
ATOM 641 C C . THR A 1 87 ? -23.064 -2.417 -9.990 1.00 59.94 87 THR A C 1
ATOM 643 O O . THR A 1 87 ? -22.414 -3.178 -9.283 1.00 59.94 87 THR A O 1
ATOM 646 N N . CYS A 1 88 ? -22.962 -2.425 -11.322 1.00 57.19 88 CYS A N 1
ATOM 647 C CA . CYS A 1 88 ? -22.018 -3.251 -12.076 1.00 57.19 88 CYS A CA 1
ATOM 648 C C . CYS A 1 88 ? -21.108 -2.382 -12.956 1.00 57.19 88 CYS A C 1
ATOM 650 O O . CYS A 1 88 ? -21.547 -1.357 -13.481 1.00 57.19 88 CYS A O 1
ATOM 652 N N . ASP A 1 89 ? -19.860 -2.806 -13.143 1.00 61.88 89 ASP A N 1
ATOM 653 C CA . ASP A 1 89 ? -18.902 -2.212 -14.068 1.00 61.88 89 ASP A CA 1
ATOM 654 C C . ASP A 1 89 ? -19.268 -2.488 -15.544 1.00 61.88 89 ASP A C 1
ATOM 656 O O . ASP A 1 89 ? -20.260 -3.150 -15.868 1.00 61.88 89 ASP A O 1
ATOM 660 N N . ALA A 1 90 ? -18.447 -1.985 -16.473 1.00 54.19 90 ALA A N 1
ATOM 661 C CA . ALA A 1 90 ? -18.648 -2.162 -17.916 1.00 54.19 90 ALA A CA 1
ATOM 662 C C . ALA A 1 90 ? -18.634 -3.636 -18.381 1.00 54.19 90 ALA A C 1
ATOM 664 O O . ALA A 1 90 ? -18.996 -3.923 -19.524 1.00 54.19 90 ALA A O 1
ATOM 665 N N . HIS A 1 91 ? -18.225 -4.564 -17.514 1.00 43.78 91 HIS A N 1
ATOM 666 C CA . HIS A 1 91 ? -18.154 -5.998 -17.765 1.00 43.78 91 HIS A CA 1
ATOM 667 C C . HIS A 1 91 ? -19.261 -6.784 -17.044 1.00 43.78 91 HIS A C 1
ATOM 669 O O . HIS A 1 91 ? -19.315 -8.008 -17.174 1.00 43.78 91 HIS A O 1
ATOM 675 N N . GLY A 1 92 ? -20.170 -6.106 -16.335 1.00 47.56 92 GLY A N 1
ATOM 676 C CA . GLY A 1 92 ? -21.264 -6.745 -15.603 1.00 47.56 92 GLY A CA 1
ATOM 677 C C . GLY A 1 92 ? -20.830 -7.397 -14.287 1.00 47.56 92 GLY A C 1
ATOM 678 O O . GLY A 1 92 ? -21.589 -8.193 -13.735 1.00 47.56 92 GLY A O 1
ATOM 679 N N . LEU A 1 93 ? -19.624 -7.096 -13.794 1.00 56.88 93 LEU A N 1
ATOM 680 C CA . LEU A 1 93 ? -19.186 -7.466 -12.447 1.00 56.88 93 LEU A CA 1
ATOM 681 C C . LEU A 1 93 ? -19.620 -6.375 -11.468 1.00 56.88 93 LEU A C 1
ATOM 683 O O . LEU A 1 93 ? -19.683 -5.226 -11.889 1.00 56.88 93 LEU A O 1
ATOM 687 N N . PRO A 1 94 ? -19.884 -6.672 -10.184 1.00 69.19 94 PRO A N 1
ATOM 688 C CA . PRO A 1 94 ? -20.208 -5.635 -9.213 1.00 69.19 94 PRO A CA 1
ATOM 689 C C . PRO A 1 94 ? -19.171 -4.506 -9.243 1.00 69.19 94 PRO A C 1
ATOM 691 O O . PRO A 1 94 ? -17.966 -4.764 -9.159 1.00 69.19 94 PRO A O 1
ATOM 694 N N . ASP A 1 95 ? -19.637 -3.265 -9.383 1.00 75.50 95 ASP A N 1
ATOM 695 C CA . ASP A 1 95 ? -18.783 -2.098 -9.242 1.00 75.50 95 ASP A CA 1
ATOM 696 C C . ASP A 1 95 ? -18.258 -2.111 -7.808 1.00 75.50 95 ASP A C 1
ATOM 698 O O . ASP A 1 95 ? -19.005 -2.195 -6.835 1.00 75.50 95 ASP A O 1
ATOM 702 N N . THR A 1 96 ? -16.941 -2.118 -7.681 1.00 86.19 96 THR A N 1
ATOM 703 C CA . THR A 1 96 ? -16.251 -2.195 -6.394 1.00 86.19 96 THR A CA 1
ATOM 704 C C . THR A 1 96 ? -15.277 -1.042 -6.209 1.00 86.19 96 THR A C 1
ATOM 706 O O . THR A 1 96 ? -14.548 -1.029 -5.212 1.00 86.19 96 THR A O 1
ATOM 709 N N . THR A 1 97 ? -15.225 -0.097 -7.158 1.00 90.38 97 THR A N 1
ATOM 710 C CA . THR A 1 97 ? -14.320 1.054 -7.134 1.00 90.38 97 THR A CA 1
ATOM 711 C C . THR A 1 97 ? -14.946 2.261 -7.827 1.00 90.38 97 THR A C 1
ATOM 713 O O . THR A 1 97 ? -15.121 2.271 -9.039 1.00 90.38 97 THR A O 1
ATOM 716 N N . ARG A 1 98 ? -15.158 3.345 -7.077 1.00 91.38 98 ARG A N 1
ATOM 717 C CA . ARG A 1 98 ? -15.497 4.656 -7.644 1.00 91.38 98 ARG A CA 1
ATOM 718 C C . ARG A 1 98 ? -14.258 5.524 -7.736 1.00 91.38 98 ARG A C 1
ATOM 720 O O . ARG A 1 98 ? -13.400 5.464 -6.858 1.00 91.38 98 ARG A O 1
ATOM 727 N N . VAL A 1 99 ? -14.203 6.355 -8.773 1.00 92.75 99 VAL A N 1
ATOM 728 C CA . VAL A 1 99 ? -13.083 7.260 -9.050 1.00 92.75 99 VAL A CA 1
ATOM 729 C C . VAL A 1 99 ? -13.557 8.706 -8.976 1.00 92.75 99 VAL A C 1
ATOM 731 O O . VAL A 1 99 ? -14.590 9.068 -9.539 1.00 92.75 99 VAL A O 1
ATOM 734 N N . TYR A 1 100 ? -12.775 9.539 -8.304 1.00 95.62 100 TYR A N 1
ATOM 735 C CA . TYR A 1 100 ? -12.994 10.965 -8.122 1.00 95.62 100 TYR A CA 1
ATOM 736 C C . TYR A 1 100 ? -11.738 11.726 -8.541 1.00 95.62 100 TYR A C 1
ATOM 738 O O . TYR A 1 100 ? -10.624 11.233 -8.396 1.00 95.62 100 TYR A O 1
ATOM 746 N N . SER A 1 101 ? -11.899 12.960 -9.016 1.00 96.69 101 SER A N 1
ATOM 747 C CA . SER A 1 101 ? -10.758 13.874 -9.106 1.00 96.69 101 SER A CA 1
ATOM 748 C C . SER A 1 101 ? -10.376 14.386 -7.717 1.00 96.69 101 SER A C 1
ATOM 750 O O . SER A 1 101 ? -11.245 14.522 -6.848 1.00 96.69 101 SER A O 1
ATOM 752 N N . ALA A 1 102 ? -9.108 14.761 -7.532 1.00 96.31 102 ALA A N 1
ATOM 753 C CA . ALA A 1 102 ? -8.625 15.431 -6.322 1.00 96.31 102 ALA A CA 1
ATOM 754 C C . ALA A 1 102 ? -9.542 16.583 -5.867 1.00 96.31 102 ALA A C 1
ATOM 756 O O . ALA A 1 102 ? -9.988 16.621 -4.724 1.00 96.31 102 ALA A O 1
ATOM 757 N N . ALA A 1 103 ? -9.929 17.468 -6.792 1.00 96.62 103 ALA A N 1
ATOM 758 C CA . ALA A 1 103 ? -10.802 18.603 -6.494 1.00 96.62 103 ALA A CA 1
ATOM 759 C C . ALA A 1 103 ? -12.223 18.187 -6.066 1.00 96.62 103 ALA A C 1
ATOM 761 O O . ALA A 1 103 ? -12.868 18.890 -5.289 1.00 96.62 103 ALA A O 1
ATOM 762 N N . ALA A 1 104 ? -12.755 17.077 -6.593 1.00 96.62 104 ALA A N 1
ATOM 763 C CA . ALA A 1 104 ? -14.041 16.551 -6.140 1.00 96.62 104 ALA A CA 1
ATOM 764 C C . ALA A 1 104 ? -13.936 15.993 -4.719 1.00 96.62 104 ALA A C 1
ATOM 766 O O . ALA A 1 104 ? -14.801 16.283 -3.895 1.00 96.62 104 ALA A O 1
ATOM 767 N N . TYR A 1 105 ? -12.862 15.258 -4.425 1.00 96.56 105 TYR A N 1
ATOM 768 C CA . TYR A 1 105 ? -12.588 14.766 -3.080 1.00 96.56 105 TYR A CA 1
ATOM 769 C C . TYR A 1 105 ? -12.391 15.900 -2.069 1.00 96.56 105 TYR A C 1
ATOM 771 O O . TYR A 1 105 ? -13.032 15.871 -1.020 1.00 96.56 105 TYR A O 1
ATOM 779 N N . GLN A 1 106 ? -11.599 16.924 -2.408 1.00 97.00 106 GLN A N 1
ATOM 780 C CA . GLN A 1 106 ? -11.407 18.107 -1.567 1.00 97.00 106 GLN A CA 1
ATOM 781 C C . GLN A 1 106 ? -12.750 18.723 -1.171 1.00 97.00 106 GLN A C 1
ATOM 783 O O . GLN A 1 106 ? -13.008 18.877 0.015 1.00 97.00 106 GLN A O 1
ATOM 788 N N . ARG A 1 107 ? -13.644 18.992 -2.134 1.00 96.44 107 ARG A N 1
ATOM 789 C CA . ARG A 1 107 ? -14.970 19.561 -1.832 1.00 96.44 107 ARG A CA 1
ATOM 790 C C . ARG A 1 107 ? -15.779 18.688 -0.876 1.00 96.44 107 ARG A C 1
ATOM 792 O O . ARG A 1 107 ? -16.331 19.201 0.087 1.00 96.44 107 ARG A O 1
ATOM 799 N N . MET A 1 108 ? -15.815 17.373 -1.106 1.00 94.31 108 MET A N 1
ATOM 800 C CA . MET A 1 108 ? -16.524 16.452 -0.208 1.00 94.31 108 MET A CA 1
ATOM 801 C C . MET A 1 108 ? -15.926 16.461 1.208 1.00 94.31 108 MET A C 1
ATOM 803 O O . MET A 1 108 ? -16.655 16.361 2.195 1.00 94.31 108 MET A O 1
ATOM 807 N N . PHE A 1 109 ? -14.601 16.582 1.320 1.00 94.31 109 PHE A N 1
ATOM 808 C CA . PHE A 1 109 ? -13.922 16.650 2.607 1.00 94.31 109 PHE A CA 1
ATOM 809 C C . PHE A 1 109 ? -14.139 17.997 3.319 1.00 94.31 109 PHE A C 1
ATOM 811 O O . PHE A 1 109 ? -14.417 18.003 4.515 1.00 94.31 109 PHE A O 1
ATOM 818 N N . GLU A 1 110 ? -14.097 19.121 2.600 1.00 95.44 110 GLU A N 1
ATOM 819 C CA . GLU A 1 110 ? -14.415 20.462 3.116 1.00 95.44 110 GLU A CA 1
ATOM 820 C C . GLU A 1 110 ? -15.860 20.560 3.619 1.00 95.44 110 GLU A C 1
ATOM 822 O O . GLU A 1 110 ? -16.110 21.053 4.723 1.00 95.44 110 GLU A O 1
ATOM 827 N N . ASP A 1 111 ? -16.807 20.022 2.843 1.00 93.44 111 ASP A N 1
ATOM 828 C CA . ASP A 1 111 ? -18.218 19.935 3.223 1.00 93.44 111 ASP A CA 1
ATOM 829 C C . ASP A 1 111 ? -18.388 19.120 4.513 1.00 93.44 111 ASP A C 1
ATOM 831 O O . ASP A 1 111 ? -19.145 19.513 5.402 1.00 93.44 111 ASP A O 1
ATOM 835 N N . ARG A 1 112 ? -17.636 18.019 4.659 1.00 87.81 112 ARG A N 1
ATOM 836 C CA . ARG A 1 112 ? -17.628 17.190 5.874 1.00 87.81 112 ARG A CA 1
ATOM 837 C C . ARG A 1 112 ? -17.120 17.953 7.096 1.00 87.81 112 ARG A C 1
ATOM 839 O O . ARG A 1 112 ? -17.711 17.833 8.163 1.00 87.81 112 ARG A O 1
ATOM 846 N N . ILE A 1 113 ? -16.005 18.673 6.983 1.00 92.25 113 ILE A N 1
ATOM 847 C CA . ILE A 1 113 ? -15.405 19.371 8.134 1.00 92.25 113 ILE A CA 1
ATOM 848 C C . ILE A 1 113 ? -16.037 20.748 8.391 1.00 92.25 113 ILE A C 1
ATOM 850 O O . ILE A 1 113 ? -15.671 21.421 9.357 1.00 92.25 113 ILE A O 1
ATOM 854 N N . GLY A 1 114 ? -16.971 21.183 7.537 1.00 94.00 114 GLY A N 1
ATOM 855 C CA . GLY A 1 114 ? -17.690 22.449 7.664 1.00 94.00 114 GLY A CA 1
ATOM 856 C C . GLY A 1 114 ? -16.821 23.687 7.426 1.00 94.00 114 GLY A C 1
ATOM 857 O O . GLY A 1 114 ? -17.161 24.776 7.894 1.00 94.00 114 GLY A O 1
ATOM 858 N N . ARG A 1 115 ? -15.682 23.538 6.740 1.00 95.69 115 ARG A N 1
ATOM 859 C CA . ARG A 1 115 ? -14.761 24.630 6.401 1.00 95.69 115 ARG A CA 1
ATOM 860 C C . ARG A 1 115 ? -13.901 24.265 5.196 1.00 95.69 115 ARG A C 1
ATOM 862 O O . ARG A 1 115 ? -13.729 23.094 4.885 1.00 95.69 115 ARG A O 1
ATOM 869 N N . ARG A 1 116 ? -13.299 25.280 4.578 1.00 97.62 116 ARG A N 1
ATOM 870 C CA . ARG A 1 116 ? -12.255 25.070 3.570 1.00 97.62 116 ARG A CA 1
ATOM 871 C C . ARG A 1 116 ? -10.986 24.499 4.188 1.00 97.62 116 ARG A C 1
ATOM 873 O O . ARG A 1 116 ? -10.715 24.752 5.372 1.00 97.62 116 ARG A O 1
ATOM 880 N N . LEU A 1 117 ? -10.232 23.771 3.374 1.00 97.19 117 LEU A N 1
ATOM 881 C CA . LEU A 1 117 ? -8.862 23.412 3.700 1.00 97.19 117 LEU A CA 1
ATOM 882 C C . LEU A 1 117 ? -8.006 24.677 3.804 1.00 97.19 117 LEU A C 1
ATOM 884 O O . LEU A 1 117 ? -8.284 25.696 3.168 1.00 97.19 117 LEU A O 1
ATOM 888 N N . THR A 1 118 ? -7.010 24.637 4.680 1.00 97.25 118 THR A N 1
ATOM 889 C CA . THR A 1 118 ? -5.931 25.628 4.675 1.00 97.25 118 THR A CA 1
ATOM 890 C C . THR A 1 118 ? -4.934 25.294 3.569 1.00 97.25 118 THR A C 1
ATOM 892 O O . THR A 1 118 ? -4.861 24.146 3.144 1.00 97.25 118 THR A O 1
ATOM 895 N N . ASP A 1 119 ? -4.106 26.257 3.163 1.00 96.94 119 ASP A N 1
ATOM 896 C CA . ASP A 1 119 ? -3.054 26.030 2.159 1.00 96.94 119 ASP A CA 1
ATOM 897 C C . ASP A 1 119 ? -2.159 24.825 2.527 1.00 96.94 119 ASP A C 1
ATOM 899 O O . ASP A 1 119 ? -1.883 23.972 1.694 1.00 96.94 119 ASP A O 1
ATOM 903 N N . GLN A 1 120 ? -1.799 24.685 3.808 1.00 96.81 120 GLN A N 1
ATOM 904 C CA . GLN A 1 120 ? -1.013 23.550 4.313 1.00 96.81 120 GLN A CA 1
ATOM 905 C C . GLN A 1 120 ? -1.759 22.207 4.209 1.00 96.81 120 GLN A C 1
ATOM 907 O O . GLN A 1 120 ? -1.150 21.167 3.982 1.00 96.81 120 GLN A O 1
ATOM 912 N N . GLU A 1 121 ? -3.078 22.200 4.399 1.00 97.19 121 GLU A N 1
ATOM 913 C CA . GLU A 1 121 ? -3.896 20.993 4.239 1.00 97.19 121 GLU A CA 1
ATOM 914 C C . GLU A 1 121 ? -4.117 20.636 2.764 1.00 97.19 121 GLU A C 1
ATOM 916 O O . GLU A 1 121 ? -4.241 19.455 2.441 1.00 97.19 121 GLU A O 1
ATOM 921 N N . GLU A 1 122 ? -4.167 21.632 1.876 1.00 97.31 122 GLU A N 1
ATOM 922 C CA . GLU A 1 122 ? -4.195 21.427 0.425 1.00 97.31 122 GLU A CA 1
ATOM 923 C C . GLU A 1 122 ? -2.865 20.853 -0.078 1.00 97.31 122 GLU A C 1
ATOM 925 O O . GLU A 1 122 ? -2.880 19.894 -0.849 1.00 97.31 122 GLU A O 1
ATOM 930 N N . GLU A 1 123 ? -1.732 21.379 0.402 1.00 96.62 123 GLU A N 1
ATOM 931 C CA . GLU A 1 123 ? -0.395 20.824 0.149 1.00 96.62 123 GLU A CA 1
ATOM 932 C C . GLU A 1 123 ? -0.309 19.373 0.627 1.00 96.62 123 GLU A C 1
ATOM 934 O O . GLU A 1 123 ? 0.070 18.494 -0.140 1.00 96.62 123 GLU A O 1
ATOM 939 N N . LEU A 1 124 ? -0.765 19.096 1.852 1.00 96.88 124 LEU A N 1
ATOM 940 C CA . LEU A 1 124 ? -0.780 17.737 2.380 1.00 96.88 124 LEU A CA 1
ATOM 941 C C . LEU A 1 124 ? -1.681 16.817 1.551 1.00 96.88 124 LEU A C 1
ATOM 943 O O . LEU A 1 124 ? -1.302 15.691 1.263 1.00 96.88 124 LEU A O 1
ATOM 947 N N . LEU A 1 125 ? -2.869 17.265 1.129 1.00 97.38 125 LEU A N 1
ATOM 948 C CA . LEU A 1 125 ? -3.736 16.475 0.248 1.00 97.38 125 LEU A CA 1
ATOM 949 C C . LEU A 1 125 ? -3.054 16.155 -1.092 1.00 97.38 125 LEU A C 1
ATOM 951 O O . LEU A 1 125 ? -3.301 15.090 -1.662 1.00 97.38 125 LEU A O 1
ATOM 955 N N . ALA A 1 126 ? -2.204 17.056 -1.585 1.00 97.44 126 ALA A N 1
ATOM 956 C CA . ALA A 1 126 ? -1.450 16.870 -2.815 1.00 97.44 126 ALA A CA 1
ATOM 957 C C . ALA A 1 126 ? -0.386 15.762 -2.707 1.00 97.44 126 ALA A C 1
ATOM 959 O O . ALA A 1 126 ? 0.015 15.240 -3.740 1.00 97.44 126 ALA A O 1
ATOM 960 N N . ASP A 1 127 ? -0.010 15.305 -1.509 1.00 97.75 127 ASP A N 1
ATOM 961 C CA . ASP A 1 127 ? 0.902 14.162 -1.320 1.00 97.75 127 ASP A CA 1
ATOM 962 C C . ASP A 1 127 ? 0.242 12.792 -1.599 1.00 97.75 127 ASP A C 1
ATOM 964 O O . ASP A 1 127 ? 0.833 11.733 -1.373 1.00 97.75 127 ASP A O 1
ATOM 968 N N . GLY A 1 128 ? -1.000 12.766 -2.091 1.00 98.00 128 GLY A N 1
ATOM 969 C CA . GLY A 1 128 ? -1.658 11.540 -2.535 1.00 98.00 128 GLY A CA 1
ATOM 970 C C . GLY A 1 128 ? -2.229 10.711 -1.390 1.00 98.00 128 GLY A C 1
ATOM 971 O O . GLY A 1 128 ? -2.895 11.222 -0.486 1.00 98.00 128 GLY A O 1
ATOM 972 N N . CYS A 1 129 ? -2.017 9.394 -1.434 1.00 98.19 129 CYS A N 1
ATOM 973 C CA . CYS A 1 129 ? -2.666 8.448 -0.522 1.00 98.19 129 CYS A CA 1
ATOM 974 C C . CYS A 1 129 ? -2.285 8.700 0.952 1.00 98.19 129 CYS A C 1
ATOM 976 O O . CYS A 1 129 ? -3.145 8.664 1.843 1.00 98.19 129 CYS A O 1
ATOM 978 N N . ILE A 1 130 ? -1.008 9.011 1.211 1.00 98.12 130 ILE A N 1
ATOM 979 C CA . ILE A 1 130 ? -0.499 9.323 2.552 1.00 98.12 130 ILE A CA 1
ATOM 980 C C . ILE A 1 130 ? -1.021 10.674 3.040 1.00 98.12 130 ILE A C 1
ATOM 982 O O . ILE A 1 130 ? -1.464 10.783 4.184 1.00 98.12 130 ILE A O 1
ATOM 986 N N . GLY A 1 131 ? -1.065 11.656 2.140 1.00 98.00 131 GLY A N 1
ATOM 987 C CA . GLY A 1 131 ? -1.605 12.988 2.363 1.00 98.00 131 GLY A CA 1
ATOM 988 C C . GLY A 1 131 ? -3.068 12.985 2.786 1.00 98.00 131 GLY A C 1
ATOM 989 O O . GLY A 1 131 ? -3.442 13.537 3.821 1.00 98.00 131 GLY A O 1
ATOM 990 N N . MET A 1 132 ? -3.902 12.248 2.046 1.00 97.88 132 MET A N 1
ATOM 991 C CA . MET A 1 132 ? -5.310 12.031 2.388 1.00 97.88 132 MET A CA 1
ATOM 992 C C . MET A 1 132 ? -5.495 11.448 3.792 1.00 97.88 132 MET A C 1
ATOM 994 O O . MET A 1 132 ? -6.398 11.860 4.524 1.00 97.88 132 MET A O 1
ATOM 998 N N . THR A 1 133 ? -4.665 10.473 4.165 1.00 98.00 133 THR A N 1
ATOM 999 C CA . THR A 1 133 ? -4.746 9.823 5.477 1.00 98.00 133 THR A CA 1
ATOM 1000 C C . THR A 1 133 ? -4.277 10.765 6.582 1.00 98.00 133 THR A C 1
ATOM 1002 O O . THR A 1 133 ? -4.970 10.908 7.588 1.00 98.00 133 THR A O 1
ATOM 1005 N N . ALA A 1 134 ? -3.161 11.468 6.378 1.00 97.62 134 ALA A N 1
ATOM 1006 C CA . ALA A 1 134 ? -2.637 12.464 7.309 1.00 97.62 134 ALA A CA 1
ATOM 1007 C C . ALA A 1 134 ? -3.658 13.583 7.579 1.00 97.62 134 ALA A C 1
ATOM 1009 O O . ALA A 1 134 ? -3.959 13.885 8.736 1.00 97.62 134 ALA A O 1
ATOM 1010 N N . LEU A 1 135 ? -4.286 14.102 6.519 1.00 96.19 135 LEU A N 1
ATOM 1011 C CA . LEU A 1 135 ? -5.348 15.100 6.603 1.00 96.19 135 LEU A CA 1
ATOM 1012 C C . LEU A 1 135 ? -6.539 14.603 7.440 1.00 96.19 135 LEU A C 1
ATOM 1014 O O . LEU A 1 135 ? -7.035 15.315 8.314 1.00 96.19 135 LEU A O 1
ATOM 1018 N N . ARG A 1 136 ? -6.983 13.357 7.225 1.00 95.81 136 ARG A N 1
ATOM 1019 C CA . ARG A 1 136 ? -8.087 12.750 7.996 1.00 95.81 136 ARG A CA 1
ATOM 1020 C C . ARG A 1 136 ? -7.734 12.474 9.457 1.00 95.81 136 ARG A C 1
ATOM 1022 O O . ARG A 1 136 ? -8.620 12.503 10.310 1.00 95.81 136 ARG A O 1
ATOM 1029 N N . LEU A 1 137 ? -6.458 12.256 9.759 1.00 96.25 137 LEU A N 1
ATOM 1030 C CA . LEU A 1 137 ? -5.949 12.136 11.127 1.00 96.25 137 LEU A CA 1
ATOM 1031 C C . LEU A 1 137 ? -5.812 13.496 11.836 1.00 96.25 137 LEU A C 1
ATOM 1033 O O . LEU A 1 137 ? -5.573 13.547 13.047 1.00 96.25 137 LEU A O 1
ATOM 1037 N N . GLY A 1 138 ? -5.996 14.601 11.105 1.00 94.88 138 GLY A N 1
ATOM 1038 C CA . GLY A 1 138 ? -5.780 15.956 11.605 1.00 94.88 138 GLY A CA 1
ATOM 1039 C C . GLY A 1 138 ? -4.301 16.281 11.810 1.00 94.88 138 GLY A C 1
ATOM 1040 O O . GLY A 1 138 ? -3.973 17.089 12.681 1.00 94.88 138 GLY A O 1
ATOM 1041 N N . LEU A 1 139 ? -3.418 15.615 11.062 1.00 94.25 139 LEU A N 1
ATOM 1042 C CA . LEU A 1 139 ? -2.001 15.951 10.976 1.00 94.25 139 LEU A CA 1
ATOM 1043 C C . LEU A 1 139 ? -1.832 17.082 9.958 1.00 94.25 139 LEU A C 1
ATOM 1045 O O . LEU A 1 139 ? -2.545 17.130 8.960 1.00 94.25 139 LEU A O 1
ATOM 1049 N N . THR A 1 140 ? -0.903 17.997 10.218 1.00 90.25 140 THR A N 1
ATOM 1050 C CA . THR A 1 140 ? -0.652 19.152 9.336 1.00 90.25 140 THR A CA 1
ATOM 1051 C C . THR A 1 140 ? 0.795 19.229 8.866 1.00 90.25 140 THR A C 1
ATOM 1053 O O . THR A 1 140 ? 1.075 19.787 7.816 1.00 90.25 140 THR A O 1
ATOM 1056 N N . ASP A 1 141 ? 1.734 18.697 9.642 1.00 90.81 141 ASP A N 1
ATOM 1057 C CA . ASP A 1 141 ? 3.179 18.842 9.437 1.00 90.81 141 ASP A CA 1
ATOM 1058 C C . ASP A 1 141 ? 3.928 17.504 9.517 1.00 90.81 141 ASP A C 1
ATOM 1060 O O . ASP A 1 141 ? 5.155 17.468 9.614 1.00 90.81 141 ASP A O 1
ATOM 1064 N N . THR A 1 142 ? 3.198 16.390 9.525 1.00 93.75 142 THR A N 1
ATOM 1065 C CA . THR A 1 142 ? 3.775 15.055 9.653 1.00 93.75 142 THR A CA 1
ATOM 1066 C C . THR A 1 142 ? 2.874 13.998 9.028 1.00 93.75 142 THR A C 1
ATOM 1068 O O . THR A 1 142 ? 1.702 14.246 8.740 1.00 93.75 142 THR A O 1
ATOM 1071 N N . TYR A 1 143 ? 3.432 12.808 8.844 1.00 94.62 143 TYR A N 1
ATOM 1072 C CA . TYR A 1 143 ? 2.755 11.664 8.255 1.00 94.62 143 TYR A CA 1
ATOM 1073 C C . TYR A 1 143 ? 2.352 10.631 9.314 1.00 94.62 143 TYR A C 1
ATOM 1075 O O . TYR A 1 143 ? 2.890 10.644 10.426 1.00 94.62 143 TYR A O 1
ATOM 1083 N N . PRO A 1 144 ? 1.418 9.719 8.988 1.00 95.56 144 PRO A N 1
ATOM 1084 C CA . PRO A 1 144 ? 0.966 8.693 9.919 1.00 95.56 144 PRO A CA 1
ATOM 1085 C C . PRO A 1 144 ? 2.116 7.754 10.292 1.00 95.56 144 PRO A C 1
ATOM 1087 O O . PRO A 1 144 ? 2.792 7.204 9.420 1.00 95.56 144 PRO A O 1
ATOM 1090 N N . THR A 1 145 ? 2.312 7.537 11.590 1.00 93.0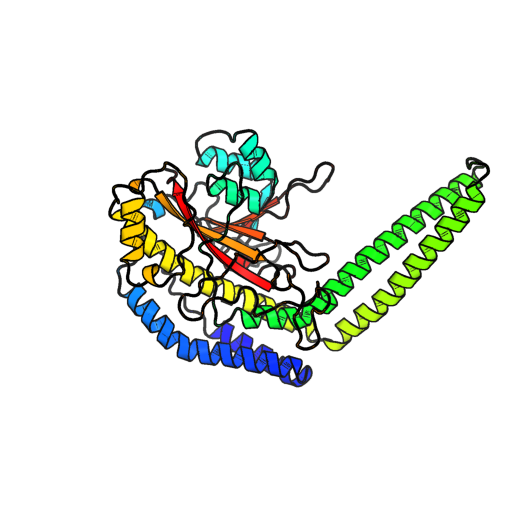6 145 THR A N 1
ATOM 1091 C CA . THR A 1 145 ? 3.454 6.776 12.129 1.00 93.06 145 THR A CA 1
ATOM 1092 C C . THR A 1 145 ? 3.244 5.264 12.120 1.00 93.06 145 THR A C 1
ATOM 1094 O O . THR A 1 145 ? 4.198 4.518 12.309 1.00 93.06 145 THR A O 1
ATOM 1097 N N . MET A 1 146 ? 2.000 4.796 11.943 1.00 95.44 146 MET A N 1
ATOM 1098 C CA . MET A 1 146 ? 1.626 3.375 12.032 1.00 95.44 146 MET A CA 1
ATOM 1099 C C . MET A 1 146 ? 2.038 2.699 13.358 1.00 95.44 146 MET A C 1
ATOM 1101 O O . MET A 1 146 ? 2.213 1.484 13.419 1.00 95.44 146 MET A O 1
ATOM 1105 N N . SER A 1 147 ? 2.143 3.468 14.447 1.00 92.25 147 SER A N 1
ATOM 1106 C CA . SER A 1 147 ? 2.593 2.981 15.764 1.00 92.25 147 SER A CA 1
ATOM 1107 C C . SER A 1 147 ? 1.714 1.848 16.335 1.00 92.25 147 SER A C 1
ATOM 1109 O O . SER A 1 147 ? 2.191 0.954 17.029 1.00 92.25 147 SER A O 1
ATOM 1111 N N . TYR A 1 148 ? 0.417 1.838 16.010 1.00 96.44 148 TYR A N 1
ATOM 1112 C CA . TYR A 1 148 ? -0.509 0.740 16.318 1.00 96.44 148 TYR A CA 1
ATOM 1113 C C . TYR A 1 148 ? -0.963 0.054 15.028 1.00 96.44 148 TYR A C 1
ATOM 1115 O O . TYR A 1 148 ? -2.121 0.168 14.630 1.00 96.44 148 TYR A O 1
ATOM 1123 N N . ALA A 1 149 ? -0.030 -0.628 14.363 1.00 98.00 149 ALA A N 1
ATOM 1124 C CA . ALA A 1 149 ? -0.289 -1.426 13.171 1.00 98.00 149 ALA A CA 1
ATOM 1125 C C . ALA A 1 149 ? -0.617 -2.883 13.514 1.00 98.00 149 ALA A C 1
ATOM 1127 O O . ALA A 1 149 ? -0.002 -3.479 14.401 1.00 98.00 149 ALA A O 1
ATOM 1128 N N . PHE A 1 150 ? -1.549 -3.473 12.770 1.00 98.06 150 PHE A N 1
ATOM 1129 C CA . PHE A 1 150 ? -1.962 -4.864 12.926 1.00 98.06 150 PHE A CA 1
ATOM 1130 C C . PHE A 1 150 ? -2.018 -5.590 11.585 1.00 98.06 150 PHE A C 1
ATOM 1132 O O . PHE A 1 150 ? -2.437 -5.022 10.579 1.00 98.06 150 PHE A O 1
ATOM 1139 N N . GLY A 1 151 ? -1.656 -6.867 11.594 1.00 96.12 151 GLY A N 1
ATOM 1140 C CA . GLY A 1 151 ? -1.784 -7.784 10.466 1.00 96.12 151 GLY A CA 1
ATOM 1141 C C . GLY A 1 151 ? -2.235 -9.164 10.935 1.00 96.12 151 GLY A C 1
ATOM 1142 O O . GLY A 1 151 ? -2.449 -9.395 12.131 1.00 96.12 151 GLY A O 1
ATOM 1143 N N . ASP A 1 152 ? -2.395 -10.090 9.993 1.00 92.25 152 ASP A N 1
ATOM 1144 C CA . ASP A 1 152 ? -2.704 -11.479 10.322 1.00 92.25 152 ASP A CA 1
ATOM 1145 C C . ASP A 1 152 ? -1.446 -12.362 10.245 1.00 92.25 152 ASP A C 1
ATOM 1147 O O . ASP A 1 152 ? -0.910 -12.574 9.155 1.00 92.25 152 ASP A O 1
ATOM 1151 N N . PRO A 1 153 ? -0.971 -12.913 11.379 1.00 88.12 153 PRO A N 1
ATOM 1152 C CA . PRO A 1 153 ? 0.265 -13.692 11.406 1.00 88.12 153 PRO A CA 1
ATOM 1153 C C . PRO A 1 153 ? 0.161 -15.012 10.632 1.00 88.12 153 PRO A C 1
ATOM 1155 O O . PRO A 1 153 ? 1.184 -15.538 10.201 1.00 88.12 153 PRO A O 1
ATOM 1158 N N . SER A 1 154 ? -1.050 -15.557 10.453 1.00 80.94 154 SER A N 1
ATOM 1159 C CA . SER A 1 154 ? -1.224 -16.869 9.823 1.00 80.94 154 SER A CA 1
ATOM 1160 C C . SER A 1 154 ? -0.990 -16.813 8.318 1.00 80.94 154 SER A C 1
ATOM 1162 O O . SER A 1 154 ? -0.457 -17.762 7.751 1.00 80.94 154 SER A O 1
ATOM 1164 N N . ILE A 1 155 ? -1.346 -15.701 7.669 1.00 84.50 155 ILE A N 1
ATOM 1165 C CA . ILE A 1 155 ? -1.356 -15.599 6.206 1.00 84.50 155 ILE A CA 1
ATOM 1166 C C . ILE A 1 155 ? -0.368 -14.582 5.627 1.00 84.50 155 ILE A C 1
ATOM 1168 O O . ILE A 1 155 ? -0.088 -14.649 4.432 1.00 84.50 155 ILE A O 1
ATOM 1172 N N . HIS A 1 156 ? 0.230 -13.721 6.455 1.00 87.31 156 HIS A N 1
ATOM 1173 C CA . HIS A 1 156 ? 1.277 -12.779 6.039 1.00 87.31 156 HIS A CA 1
ATOM 1174 C C . HIS A 1 156 ? 2.371 -13.453 5.192 1.00 87.31 156 HIS A C 1
ATOM 1176 O O . HIS A 1 156 ? 2.692 -13.052 4.074 1.00 87.31 156 HIS A O 1
ATOM 1182 N N . ALA A 1 157 ? 2.860 -14.592 5.680 1.00 84.31 157 ALA A N 1
ATOM 1183 C CA . ALA A 1 157 ? 3.896 -15.367 5.017 1.00 84.31 157 ALA A CA 1
ATOM 1184 C C . ALA A 1 157 ? 3.437 -16.034 3.705 1.00 84.31 157 ALA A C 1
ATOM 1186 O O . ALA A 1 157 ? 4.283 -16.537 2.972 1.00 84.31 157 ALA A O 1
ATOM 1187 N N . LEU A 1 158 ? 2.134 -16.118 3.417 1.00 83.62 158 LEU A N 1
ATOM 1188 C CA . LEU A 1 158 ? 1.618 -16.675 2.164 1.00 83.62 158 LEU A CA 1
ATOM 1189 C C . LEU A 1 158 ? 1.630 -15.627 1.045 1.00 83.62 158 LEU A C 1
ATOM 1191 O O . LEU A 1 158 ? 2.051 -15.949 -0.066 1.00 83.62 158 LEU A O 1
ATOM 1195 N N . ALA A 1 159 ? 1.210 -14.390 1.336 1.00 85.12 159 ALA A N 1
ATOM 1196 C CA . ALA A 1 159 ? 1.215 -13.295 0.365 1.00 85.12 159 ALA A CA 1
ATOM 1197 C C . ALA A 1 159 ? 2.635 -13.057 -0.181 1.00 85.12 159 ALA A C 1
ATOM 1199 O O . ALA A 1 159 ? 2.853 -13.141 -1.393 1.00 85.12 159 ALA A O 1
ATOM 1200 N N . ALA A 1 160 ? 3.616 -12.931 0.712 1.00 87.56 160 ALA A N 1
ATOM 1201 C CA . ALA A 1 160 ? 5.025 -12.780 0.358 1.00 87.56 160 ALA A CA 1
ATOM 1202 C C . ALA A 1 160 ? 5.597 -13.953 -0.470 1.00 87.56 160 ALA A C 1
ATOM 1204 O O . ALA A 1 160 ? 6.437 -13.747 -1.338 1.00 87.56 160 ALA A O 1
ATOM 1205 N N . GLU A 1 161 ? 5.143 -15.195 -0.275 1.00 84.88 161 GLU A N 1
ATOM 1206 C CA . GLU A 1 161 ? 5.659 -16.337 -1.057 1.00 84.88 161 GLU A CA 1
ATOM 1207 C C . GLU A 1 161 ? 5.102 -16.379 -2.473 1.00 84.88 161 GLU A C 1
ATOM 1209 O O . GLU A 1 161 ? 5.828 -16.689 -3.414 1.00 84.88 161 GLU A O 1
ATOM 1214 N N . THR A 1 162 ? 3.827 -16.029 -2.648 1.00 86.25 162 THR A N 1
ATOM 1215 C CA . THR A 1 162 ? 3.278 -15.861 -4.000 1.00 86.25 162 THR A CA 1
ATOM 1216 C C . THR A 1 162 ? 3.986 -14.730 -4.737 1.00 86.25 162 THR A C 1
ATOM 1218 O O . THR A 1 162 ? 4.293 -14.850 -5.922 1.00 86.25 162 THR A O 1
ATOM 1221 N N . GLU A 1 163 ? 4.318 -13.662 -4.013 1.00 92.38 163 GLU A N 1
ATOM 1222 C CA . GLU A 1 163 ? 5.059 -12.534 -4.547 1.00 92.38 163 GLU A CA 1
ATOM 1223 C C . GLU A 1 163 ? 6.498 -12.922 -4.907 1.00 92.38 163 GLU A C 1
ATOM 1225 O O . GLU A 1 163 ? 6.954 -12.588 -5.992 1.00 92.38 163 GLU A O 1
ATOM 1230 N N . ARG A 1 164 ? 7.185 -13.728 -4.089 1.00 89.75 164 ARG A N 1
ATOM 1231 C CA . ARG A 1 164 ? 8.538 -14.238 -4.373 1.00 89.75 164 ARG A CA 1
ATOM 1232 C C . ARG A 1 164 ? 8.638 -14.965 -5.718 1.00 89.75 164 ARG A C 1
ATOM 1234 O O . ARG A 1 164 ? 9.695 -14.949 -6.346 1.00 89.75 164 ARG A O 1
ATOM 1241 N N . LEU A 1 165 ? 7.557 -15.608 -6.161 1.00 89.50 165 LEU A N 1
ATOM 1242 C CA . LEU A 1 165 ? 7.514 -16.298 -7.451 1.00 89.50 165 LEU A CA 1
ATOM 1243 C C . LEU A 1 165 ? 7.288 -15.339 -8.625 1.00 89.50 165 LEU A C 1
ATOM 1245 O O . LEU A 1 165 ? 7.826 -15.577 -9.699 1.00 89.50 165 LEU A O 1
ATOM 1249 N N . LEU A 1 166 ? 6.509 -14.270 -8.439 1.00 93.19 166 LEU A N 1
ATOM 1250 C CA . LEU A 1 166 ? 6.108 -13.349 -9.511 1.00 93.19 166 LEU A CA 1
ATOM 1251 C C . LEU A 1 166 ? 7.042 -12.136 -9.642 1.00 93.19 166 LEU A C 1
ATOM 1253 O O . LEU A 1 166 ? 7.372 -11.723 -10.757 1.00 93.19 166 LEU A O 1
ATOM 1257 N N . ALA A 1 167 ? 7.503 -11.599 -8.514 1.00 93.94 167 ALA A N 1
ATOM 1258 C CA . ALA A 1 167 ? 8.240 -10.348 -8.420 1.00 93.94 167 ALA A CA 1
ATOM 1259 C C . ALA A 1 167 ? 9.526 -10.302 -9.260 1.00 93.94 167 ALA A C 1
ATOM 1261 O O . ALA A 1 167 ? 9.740 -9.274 -9.902 1.00 93.94 167 ALA A O 1
ATOM 1262 N N . PRO A 1 168 ? 10.346 -11.370 -9.374 1.00 92.75 168 PRO A N 1
ATOM 1263 C CA . PRO A 1 168 ? 11.522 -11.333 -10.242 1.00 92.75 168 PRO A CA 1
ATOM 1264 C C . PRO A 1 168 ? 11.178 -11.060 -11.711 1.00 92.75 168 PRO A C 1
ATOM 1266 O O . PRO A 1 168 ? 11.826 -10.237 -12.355 1.00 92.75 168 PRO A O 1
ATOM 1269 N N . GLY A 1 169 ? 10.146 -11.720 -12.250 1.00 94.06 169 GLY A N 1
ATOM 1270 C CA . GLY A 1 169 ? 9.705 -11.499 -13.630 1.00 94.06 169 GLY A CA 1
ATOM 1271 C C . GLY A 1 169 ? 9.079 -10.116 -13.826 1.00 94.06 169 GLY A C 1
ATOM 1272 O O . GLY A 1 169 ? 9.279 -9.478 -14.859 1.00 94.06 169 GLY A O 1
ATOM 1273 N N . GLU A 1 170 ? 8.340 -9.645 -12.823 1.00 95.38 170 GLU A N 1
ATOM 1274 C CA . GLU A 1 170 ? 7.707 -8.323 -12.783 1.00 95.38 170 GLU A CA 1
ATOM 1275 C C . GLU A 1 170 ? 8.735 -7.182 -12.742 1.00 95.38 170 GLU A C 1
ATOM 1277 O O . GLU A 1 170 ? 8.630 -6.247 -13.530 1.00 95.38 170 GLU A O 1
ATOM 1282 N N . VAL A 1 171 ? 9.771 -7.283 -11.905 1.00 94.81 171 VAL A N 1
ATOM 1283 C CA . VAL A 1 171 ? 10.888 -6.324 -11.870 1.00 94.81 171 VAL A CA 1
ATOM 1284 C C . VAL A 1 171 ? 11.702 -6.382 -13.160 1.00 94.81 171 VAL A C 1
ATOM 1286 O O . VAL A 1 171 ? 12.064 -5.343 -13.708 1.00 94.81 171 VAL A O 1
ATOM 1289 N N . ALA A 1 172 ? 11.953 -7.580 -13.697 1.00 93.75 172 ALA A N 1
ATOM 1290 C CA . ALA A 1 172 ? 12.682 -7.716 -14.953 1.00 93.75 172 ALA A CA 1
ATOM 1291 C C . ALA A 1 172 ? 11.947 -7.061 -16.136 1.00 93.75 172 ALA A C 1
ATOM 1293 O O . ALA A 1 172 ? 12.612 -6.468 -16.991 1.00 93.75 172 ALA A O 1
ATOM 1294 N N . ASN A 1 173 ? 10.606 -7.117 -16.158 1.00 95.94 173 ASN A N 1
ATOM 1295 C CA . ASN A 1 173 ? 9.781 -6.375 -17.116 1.00 95.94 173 ASN A CA 1
ATOM 1296 C C . ASN A 1 173 ? 9.951 -4.858 -16.958 1.00 95.94 173 ASN A C 1
ATOM 1298 O O . ASN A 1 173 ? 10.126 -4.180 -17.966 1.00 95.94 173 ASN A O 1
ATOM 1302 N N . GLU A 1 174 ? 9.935 -4.321 -15.735 1.00 95.50 174 GLU A N 1
ATOM 1303 C CA . GLU A 1 174 ? 10.095 -2.872 -15.538 1.00 95.50 174 GLU A CA 1
ATOM 1304 C C . GLU A 1 174 ? 11.489 -2.380 -15.930 1.00 95.50 174 GLU A C 1
ATOM 1306 O O . GLU A 1 174 ? 11.622 -1.393 -16.654 1.00 95.50 174 GLU A O 1
ATOM 1311 N N . MET A 1 175 ? 12.537 -3.133 -15.588 1.00 94.75 175 MET A N 1
ATOM 1312 C CA . MET A 1 175 ? 13.891 -2.857 -16.084 1.00 94.75 175 MET A CA 1
ATOM 1313 C C . MET A 1 175 ? 13.956 -2.894 -17.618 1.00 94.75 175 MET A C 1
ATOM 1315 O O . MET A 1 175 ? 14.646 -2.086 -18.239 1.00 94.75 175 MET A O 1
ATOM 1319 N N . LEU A 1 176 ? 13.244 -3.830 -18.256 1.00 96.00 176 LEU A N 1
ATOM 1320 C CA . LEU A 1 176 ? 13.162 -3.899 -19.714 1.00 96.00 176 LEU A CA 1
ATOM 1321 C C . LEU A 1 176 ? 12.453 -2.669 -20.299 1.00 96.00 176 LEU A C 1
ATOM 1323 O O . LEU A 1 176 ? 12.924 -2.141 -21.307 1.00 96.00 176 LEU A O 1
ATOM 1327 N N . ASN A 1 177 ? 11.355 -2.218 -19.688 1.00 95.75 177 ASN A N 1
ATOM 1328 C CA . ASN A 1 177 ? 10.618 -1.027 -20.113 1.00 95.75 177 ASN A CA 1
ATOM 1329 C C . ASN A 1 177 ? 11.501 0.224 -20.038 1.00 95.75 177 ASN A C 1
ATOM 1331 O O . ASN A 1 177 ? 11.561 0.989 -21.000 1.00 95.75 177 ASN A O 1
ATOM 1335 N N . GLU A 1 178 ? 12.237 0.397 -18.939 1.00 95.06 178 GLU A N 1
ATOM 1336 C CA . GLU A 1 178 ? 13.169 1.512 -18.754 1.00 95.06 178 GLU A CA 1
ATOM 1337 C C . GLU A 1 178 ? 14.292 1.499 -19.800 1.00 95.06 178 GLU A C 1
ATOM 1339 O O . GLU A 1 178 ? 14.551 2.511 -20.458 1.00 95.06 178 GLU A O 1
ATOM 1344 N N . LEU A 1 179 ? 14.919 0.338 -20.025 1.00 95.00 179 LEU A N 1
ATOM 1345 C CA . LEU A 1 179 ? 15.954 0.177 -21.049 1.00 95.00 179 LEU A CA 1
ATOM 1346 C C . LEU A 1 179 ? 15.418 0.462 -22.457 1.00 95.00 179 LEU A C 1
ATOM 1348 O O . LEU A 1 179 ? 16.072 1.155 -23.240 1.00 95.00 179 LEU A O 1
ATOM 1352 N N . ALA A 1 180 ? 14.215 -0.023 -22.770 1.00 96.25 180 ALA A N 1
ATOM 1353 C CA . ALA A 1 180 ? 13.570 0.216 -24.054 1.00 96.25 180 ALA A CA 1
ATOM 1354 C C . ALA A 1 180 ? 13.222 1.700 -24.256 1.00 96.25 180 ALA A C 1
ATOM 1356 O O . ALA A 1 180 ? 13.435 2.233 -25.347 1.00 96.25 180 ALA A O 1
ATOM 1357 N N . TYR A 1 181 ? 12.741 2.382 -23.214 1.00 95.69 181 TYR A N 1
ATOM 1358 C CA . TYR A 1 181 ? 12.474 3.820 -23.243 1.00 95.69 181 TYR A CA 1
ATOM 1359 C C . TYR A 1 181 ? 13.758 4.637 -23.443 1.00 95.69 181 TYR A C 1
ATOM 1361 O O . TYR A 1 181 ? 13.801 5.535 -24.291 1.00 95.69 181 TYR A O 1
ATOM 1369 N N . GLY A 1 182 ? 14.835 4.289 -22.731 1.00 94.56 182 GLY A N 1
ATOM 1370 C CA . GLY A 1 182 ? 16.152 4.897 -22.917 1.00 94.56 182 GLY A CA 1
ATOM 1371 C C . GLY A 1 182 ? 16.674 4.703 -24.342 1.00 94.56 182 GLY A C 1
ATOM 1372 O O . GLY A 1 182 ? 17.084 5.668 -24.991 1.00 94.56 182 GLY A O 1
ATOM 1373 N N . ALA A 1 183 ? 16.572 3.483 -24.881 1.00 96.31 183 ALA A N 1
ATOM 1374 C CA . ALA A 1 183 ? 16.929 3.192 -26.268 1.00 96.31 183 ALA A CA 1
ATOM 1375 C C . ALA A 1 183 ? 16.106 4.032 -27.261 1.00 96.31 183 ALA A C 1
ATOM 1377 O O . ALA A 1 183 ? 16.670 4.619 -28.185 1.00 96.31 183 ALA A O 1
ATOM 1378 N N . HIS A 1 184 ? 14.791 4.144 -27.053 1.00 96.81 184 HIS A N 1
ATOM 1379 C CA . HIS A 1 184 ? 13.914 4.948 -27.902 1.00 96.81 184 HIS A CA 1
ATOM 1380 C C . HIS A 1 184 ? 14.293 6.435 -27.881 1.00 96.81 184 HIS A C 1
ATOM 1382 O O . HIS A 1 184 ? 14.491 7.026 -28.941 1.00 96.81 184 HIS A O 1
ATOM 1388 N N . THR A 1 185 ? 14.501 7.011 -26.695 1.00 96.81 185 THR A N 1
ATOM 1389 C CA . THR A 1 185 ? 14.904 8.418 -26.526 1.00 96.81 185 THR A CA 1
ATOM 1390 C C . THR A 1 185 ? 16.211 8.720 -27.272 1.00 96.81 185 THR A C 1
ATOM 1392 O O . THR A 1 185 ? 16.324 9.723 -27.981 1.00 96.81 185 THR A O 1
ATOM 1395 N N . ARG A 1 186 ? 17.203 7.821 -27.187 1.00 97.44 186 ARG A N 1
ATOM 1396 C CA . ARG A 1 186 ? 18.476 7.965 -27.921 1.00 97.44 186 ARG A CA 1
ATOM 1397 C C . ARG A 1 186 ? 18.315 7.814 -29.426 1.00 97.44 186 ARG A C 1
ATOM 1399 O O . ARG A 1 186 ? 18.992 8.501 -30.192 1.00 97.44 186 ARG A O 1
ATOM 1406 N N . TRP A 1 187 ? 17.402 6.957 -29.869 1.00 97.94 187 TRP A N 1
ATOM 1407 C CA . TRP A 1 187 ? 17.060 6.842 -31.282 1.00 97.94 187 TRP A CA 1
ATOM 1408 C C . TRP A 1 187 ? 16.392 8.117 -31.826 1.00 97.94 187 TRP A C 1
ATOM 1410 O O . TRP A 1 187 ? 16.727 8.556 -32.932 1.00 97.94 187 TRP A O 1
ATOM 1420 N N . GLU A 1 188 ? 15.493 8.745 -31.064 1.00 97.81 188 GLU A N 1
ATOM 1421 C CA . GLU A 1 188 ? 14.871 10.022 -31.438 1.00 97.81 188 GLU A CA 1
ATOM 1422 C C . GLU A 1 188 ? 15.907 11.146 -31.532 1.00 97.81 188 GLU A C 1
ATOM 1424 O O . GLU A 1 188 ? 15.931 11.895 -32.514 1.00 97.81 188 GLU A O 1
ATOM 1429 N N . GLU A 1 189 ? 16.817 11.227 -30.558 1.00 97.56 189 GLU A N 1
ATOM 1430 C CA . GLU A 1 189 ? 17.935 12.169 -30.571 1.00 97.56 189 GLU A CA 1
ATOM 1431 C C . GLU A 1 189 ? 18.813 11.982 -31.814 1.00 97.56 189 GLU A C 1
ATOM 1433 O O . GLU A 1 189 ? 19.060 12.943 -32.550 1.00 97.56 189 GLU A O 1
ATOM 1438 N N . LEU A 1 190 ? 19.224 10.745 -32.097 1.00 98.12 190 LEU A N 1
ATOM 1439 C CA . LEU A 1 190 ? 20.005 10.404 -33.283 1.00 98.12 190 LEU A CA 1
ATOM 1440 C C . LEU A 1 190 ? 19.278 10.797 -34.578 1.00 98.12 190 LEU A C 1
ATOM 1442 O O . LEU A 1 190 ? 19.874 11.389 -35.482 1.00 98.12 190 LEU A O 1
ATOM 1446 N N . THR A 1 191 ? 17.983 10.496 -34.668 1.00 98.06 191 THR A N 1
ATOM 1447 C CA . THR A 1 191 ? 17.142 10.842 -35.823 1.00 98.06 191 THR A CA 1
ATOM 1448 C C . THR A 1 191 ? 17.075 12.356 -36.014 1.00 98.06 191 THR A C 1
ATOM 1450 O O . THR A 1 191 ? 17.245 12.856 -37.129 1.00 98.06 191 THR A O 1
ATOM 1453 N N . ARG A 1 192 ? 16.916 13.108 -34.920 1.00 97.88 192 ARG A N 1
ATOM 1454 C CA . ARG A 1 192 ? 16.920 14.574 -34.922 1.00 97.88 192 ARG A CA 1
ATOM 1455 C C . ARG A 1 192 ? 18.263 15.143 -35.391 1.00 97.88 192 ARG A C 1
ATOM 1457 O O . ARG A 1 192 ? 18.267 16.039 -36.238 1.00 97.88 192 ARG A O 1
ATOM 1464 N N . LEU A 1 193 ? 19.388 14.631 -34.884 1.00 97.56 193 LEU A N 1
ATOM 1465 C CA . LEU A 1 193 ? 20.735 15.077 -35.269 1.00 97.56 193 LEU A CA 1
ATO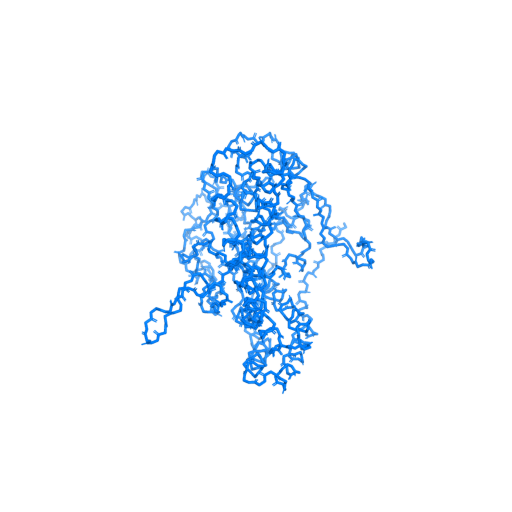M 1466 C C . LEU A 1 193 ? 21.011 14.827 -36.756 1.00 97.56 193 LEU A C 1
ATOM 1468 O O . LEU A 1 193 ? 21.475 15.725 -37.461 1.00 97.56 193 LEU A O 1
ATOM 1472 N N . ARG A 1 194 ? 20.651 13.642 -37.262 1.00 97.81 194 ARG A N 1
ATOM 1473 C CA . ARG A 1 194 ? 20.763 13.311 -38.692 1.00 97.81 194 ARG A CA 1
ATOM 1474 C C . ARG A 1 194 ? 19.932 14.259 -39.553 1.00 97.81 194 ARG A C 1
ATOM 1476 O O . ARG A 1 194 ? 20.455 14.826 -40.509 1.00 97.81 194 ARG A O 1
ATOM 1483 N N . ALA A 1 195 ? 18.689 14.526 -39.159 1.00 97.44 195 ALA A N 1
ATOM 1484 C CA . ALA A 1 195 ? 17.829 15.463 -39.874 1.00 97.44 195 ALA A CA 1
ATOM 1485 C C . ALA A 1 195 ? 18.385 16.905 -39.873 1.00 97.44 195 ALA A C 1
ATOM 1487 O O . ALA A 1 195 ? 18.214 17.635 -40.850 1.00 97.44 195 ALA A O 1
ATOM 1488 N N . PHE A 1 196 ? 19.058 17.347 -38.801 1.00 97.25 196 PHE A N 1
ATOM 1489 C CA . PHE A 1 196 ? 19.758 18.640 -38.785 1.00 97.25 196 PHE A CA 1
ATOM 1490 C C . PHE A 1 196 ? 20.969 18.664 -39.718 1.00 97.25 196 PHE A C 1
ATOM 1492 O O . PHE A 1 196 ? 21.144 19.641 -40.453 1.00 97.25 196 PHE A O 1
ATOM 1499 N N . ALA A 1 197 ? 21.775 17.601 -39.712 1.00 97.12 197 ALA A N 1
ATOM 1500 C CA . ALA A 1 197 ? 22.931 17.469 -40.591 1.00 97.12 197 ALA A CA 1
ATOM 1501 C C . ALA A 1 197 ? 22.524 17.507 -42.074 1.00 97.12 197 ALA A C 1
ATOM 1503 O O . ALA A 1 197 ? 23.118 18.253 -42.850 1.00 97.12 197 ALA A O 1
ATOM 1504 N N . GLU A 1 198 ? 21.464 16.787 -42.455 1.00 96.88 198 GLU A N 1
ATOM 1505 C CA . GLU A 1 198 ? 20.931 16.756 -43.828 1.00 96.88 198 GLU A CA 1
ATOM 1506 C C . GLU A 1 198 ? 20.467 18.130 -44.327 1.00 96.88 198 GLU A C 1
ATOM 1508 O O . GLU A 1 198 ? 20.609 18.449 -45.507 1.00 96.88 198 GLU A O 1
ATOM 1513 N N . ARG A 1 199 ? 19.950 18.977 -43.429 1.00 97.69 199 ARG A N 1
ATOM 1514 C CA . ARG A 1 199 ? 19.543 20.354 -43.751 1.00 97.69 199 ARG A CA 1
ATOM 1515 C C . ARG A 1 199 ? 20.703 21.355 -43.766 1.00 97.69 199 ARG A C 1
ATOM 1517 O O . ARG A 1 199 ? 20.462 22.536 -44.002 1.00 97.69 199 ARG A O 1
ATOM 1524 N N . GLY A 1 200 ? 21.932 20.927 -43.468 1.00 96.38 200 GLY A N 1
ATOM 1525 C CA . GLY A 1 200 ? 23.073 21.829 -43.282 1.00 96.38 200 GLY A CA 1
ATOM 1526 C C . GLY A 1 200 ? 22.922 22.763 -42.074 1.00 96.38 200 GLY A C 1
ATOM 1527 O O . GLY A 1 200 ? 23.565 23.806 -42.025 1.00 96.38 200 GLY A O 1
ATOM 1528 N N . ALA A 1 201 ? 22.053 22.412 -41.120 1.00 93.69 201 ALA A N 1
ATOM 1529 C CA . ALA A 1 201 ? 21.734 23.217 -39.940 1.00 93.69 201 ALA A CA 1
ATOM 1530 C C . ALA A 1 201 ? 22.528 22.798 -38.684 1.00 93.69 201 ALA A C 1
ATOM 1532 O O . ALA A 1 201 ? 22.285 23.329 -37.604 1.00 93.69 201 ALA A O 1
ATOM 1533 N N . GLY A 1 202 ? 23.441 21.829 -38.807 1.00 90.69 202 GLY A N 1
ATOM 1534 C CA . GLY A 1 202 ? 24.309 21.378 -37.717 1.00 90.69 202 GLY A CA 1
ATOM 1535 C C . GLY A 1 202 ? 25.538 22.271 -37.520 1.00 90.69 202 GLY A C 1
ATOM 1536 O O . GLY A 1 202 ? 26.034 22.877 -38.469 1.00 90.69 202 GLY A O 1
ATOM 1537 N N . GLY A 1 203 ? 26.049 22.329 -36.287 1.00 93.38 203 GLY A N 1
ATOM 1538 C CA . GLY A 1 203 ? 27.344 22.945 -35.984 1.00 93.38 203 GLY A CA 1
ATOM 1539 C C . GLY A 1 203 ? 28.527 22.164 -36.585 1.00 93.38 203 GLY A C 1
ATOM 1540 O O . GLY A 1 203 ? 28.332 21.079 -37.139 1.00 93.38 203 GLY A O 1
ATOM 1541 N N . PRO A 1 204 ? 29.769 22.672 -36.461 1.00 93.81 204 PRO A N 1
ATOM 1542 C CA . PRO A 1 204 ? 30.962 21.998 -36.989 1.00 93.81 204 PRO A CA 1
ATOM 1543 C C . PRO A 1 204 ? 31.160 20.579 -36.424 1.00 93.81 204 PRO A C 1
ATOM 1545 O O . PRO A 1 204 ? 31.747 19.732 -37.096 1.00 93.81 204 PRO A O 1
ATOM 1548 N N . ASP A 1 205 ? 30.609 20.304 -35.239 1.00 96.62 205 ASP A N 1
ATOM 1549 C CA . ASP A 1 205 ? 30.770 19.042 -34.516 1.00 96.62 205 ASP A CA 1
ATOM 1550 C C . ASP A 1 205 ? 29.604 18.052 -34.700 1.00 96.62 205 ASP A C 1
ATOM 1552 O O . ASP A 1 205 ? 29.644 16.954 -34.144 1.00 96.62 205 ASP A O 1
ATOM 1556 N N . ILE A 1 206 ? 28.601 18.360 -35.538 1.00 96.75 206 ILE A N 1
ATOM 1557 C CA . ILE A 1 206 ? 27.389 17.527 -35.706 1.00 96.75 206 ILE A CA 1
ATOM 1558 C C . ILE A 1 206 ? 27.701 16.065 -36.066 1.00 96.75 206 ILE A C 1
ATOM 1560 O O . ILE A 1 206 ? 27.020 15.138 -35.636 1.00 96.75 206 ILE A O 1
ATOM 1564 N N . ALA A 1 207 ? 28.771 15.824 -36.827 1.00 96.94 207 ALA A N 1
ATOM 1565 C CA . ALA A 1 207 ? 29.193 14.470 -37.174 1.00 96.94 207 ALA A CA 1
ATOM 1566 C C . ALA A 1 207 ? 29.747 13.690 -35.967 1.00 96.94 207 ALA A C 1
ATOM 1568 O O . ALA A 1 207 ? 29.628 12.467 -35.924 1.00 96.94 207 ALA A O 1
ATOM 1569 N N . ALA A 1 208 ? 30.391 14.369 -35.012 1.00 97.19 208 ALA A N 1
ATOM 1570 C CA . ALA A 1 208 ? 30.856 13.757 -33.771 1.00 97.19 208 ALA A CA 1
ATOM 1571 C C . ALA A 1 208 ? 29.685 13.476 -32.823 1.00 97.19 208 ALA A C 1
ATOM 1573 O O . ALA A 1 208 ? 29.623 12.380 -32.270 1.00 97.19 208 ALA A O 1
ATOM 1574 N N . GLU A 1 209 ? 28.734 14.407 -32.720 1.00 97.56 209 GLU A N 1
ATOM 1575 C CA . GLU A 1 209 ? 27.495 14.234 -31.950 1.00 97.56 209 GLU A CA 1
ATOM 1576 C C . GLU A 1 209 ? 26.684 13.030 -32.448 1.00 97.56 209 GLU A C 1
ATOM 1578 O O . GLU A 1 209 ? 26.287 12.185 -31.652 1.00 97.56 209 GLU A O 1
ATOM 1583 N N . ILE A 1 210 ? 26.517 12.883 -33.770 1.00 98.12 210 ILE A N 1
ATOM 1584 C CA . ILE A 1 210 ? 25.846 11.718 -34.370 1.00 98.12 210 ILE A CA 1
ATOM 1585 C C . ILE A 1 210 ? 26.542 10.411 -33.973 1.00 98.12 210 ILE A C 1
ATOM 1587 O O . ILE A 1 210 ? 25.869 9.476 -33.551 1.00 98.12 210 ILE A O 1
ATOM 1591 N N . ARG A 1 211 ? 27.879 10.335 -34.065 1.00 98.25 211 ARG A N 1
ATOM 1592 C CA . ARG A 1 211 ? 28.623 9.116 -33.691 1.00 98.25 211 ARG A CA 1
ATOM 1593 C C . ARG A 1 211 ? 28.494 8.783 -32.205 1.00 98.25 211 ARG A C 1
ATOM 1595 O O . ARG A 1 211 ? 28.420 7.608 -31.859 1.00 98.25 211 ARG A O 1
ATOM 1602 N N . ALA A 1 212 ? 28.488 9.794 -31.338 1.00 97.69 212 ALA A N 1
ATOM 1603 C CA . ALA A 1 212 ? 28.281 9.598 -29.907 1.00 97.69 212 ALA A CA 1
ATOM 1604 C C . ALA A 1 212 ? 26.868 9.060 -29.627 1.00 97.69 212 ALA A C 1
ATOM 1606 O O . ALA A 1 212 ? 26.732 8.028 -28.975 1.00 97.69 212 ALA A O 1
ATOM 1607 N N . ALA A 1 213 ? 25.838 9.679 -30.214 1.00 97.06 213 ALA A N 1
ATOM 1608 C CA . ALA A 1 213 ? 24.454 9.227 -30.087 1.00 97.06 213 ALA A CA 1
ATOM 1609 C C . ALA A 1 213 ? 24.239 7.808 -30.652 1.00 97.06 213 ALA A C 1
ATOM 1611 O O . ALA A 1 213 ? 23.504 7.015 -30.069 1.00 97.06 213 ALA A O 1
ATOM 1612 N N . GLU A 1 214 ? 24.906 7.450 -31.756 1.00 98.31 214 GLU A N 1
ATOM 1613 C CA . GLU A 1 214 ? 24.907 6.084 -32.304 1.00 98.31 214 GLU A CA 1
ATOM 1614 C C . GLU A 1 214 ? 25.506 5.067 -31.330 1.00 98.31 214 GLU A C 1
ATOM 1616 O O . GLU A 1 214 ? 24.930 3.994 -31.141 1.00 98.31 214 GLU A O 1
ATOM 1621 N N . ALA A 1 215 ? 26.649 5.396 -30.720 1.00 97.94 215 ALA A N 1
ATOM 1622 C CA . ALA A 1 215 ? 27.306 4.532 -29.748 1.00 97.94 215 ALA A CA 1
ATOM 1623 C C . ALA A 1 215 ? 26.428 4.334 -28.504 1.00 97.94 215 ALA A C 1
ATOM 1625 O O . ALA A 1 215 ? 26.198 3.196 -28.101 1.00 97.94 215 ALA A O 1
ATOM 1626 N N . GLU A 1 216 ? 25.869 5.415 -27.953 1.00 97.56 216 GLU A N 1
ATOM 1627 C CA . GLU A 1 216 ? 24.946 5.341 -26.817 1.00 97.56 216 GLU A CA 1
ATOM 1628 C C . GLU A 1 216 ? 23.710 4.503 -27.157 1.00 97.56 216 GLU A C 1
ATOM 1630 O O . GLU A 1 216 ? 23.412 3.540 -26.453 1.00 97.56 216 GLU A O 1
ATOM 1635 N N . HIS A 1 217 ? 23.024 4.796 -28.267 1.00 97.19 217 HIS A N 1
ATOM 1636 C CA . HIS A 1 217 ? 21.874 4.008 -28.716 1.00 97.19 217 HIS A CA 1
ATOM 1637 C C . HIS A 1 217 ? 22.219 2.516 -28.866 1.00 97.19 217 HIS A C 1
ATOM 1639 O O . HIS A 1 217 ? 21.430 1.660 -28.469 1.00 97.19 217 HIS A O 1
ATOM 1645 N N . SER A 1 218 ? 23.397 2.188 -29.409 1.00 97.69 218 SER A N 1
ATOM 1646 C CA . SER A 1 218 ? 23.848 0.800 -29.558 1.00 97.69 218 SER A CA 1
ATOM 1647 C C . SER A 1 218 ? 24.028 0.091 -28.211 1.00 97.69 218 SER A C 1
ATOM 1649 O O . SER A 1 218 ? 23.624 -1.067 -28.083 1.00 97.69 218 SER A O 1
ATOM 1651 N N . GLU A 1 219 ? 24.602 0.758 -27.207 1.00 97.69 219 GLU A N 1
ATOM 1652 C CA . GLU A 1 219 ? 24.749 0.195 -25.858 1.00 97.69 219 GLU A CA 1
ATOM 1653 C C . GLU A 1 219 ? 23.381 -0.039 -25.197 1.00 97.69 219 GLU A C 1
ATOM 1655 O O . GLU A 1 219 ? 23.118 -1.138 -24.703 1.00 97.69 219 GLU A O 1
ATOM 1660 N N . TRP A 1 220 ? 22.462 0.930 -25.281 1.00 97.25 220 TRP A N 1
ATOM 1661 C CA . TRP A 1 220 ? 21.092 0.777 -24.769 1.00 97.25 220 TRP A CA 1
ATOM 1662 C C . TRP A 1 220 ? 20.326 -0.350 -25.472 1.00 97.25 220 TRP A C 1
ATOM 1664 O O . TRP A 1 220 ? 19.667 -1.161 -24.818 1.00 97.25 220 TRP A O 1
ATOM 1674 N N . ALA A 1 221 ? 20.435 -0.460 -26.798 1.00 96.56 221 ALA A N 1
ATOM 1675 C CA . ALA A 1 221 ? 19.790 -1.524 -27.566 1.00 96.56 221 ALA A CA 1
ATOM 1676 C C . ALA A 1 221 ? 20.335 -2.914 -27.195 1.00 96.56 221 ALA A C 1
ATOM 1678 O O . ALA A 1 221 ? 19.571 -3.877 -27.078 1.00 96.56 221 ALA A O 1
ATOM 1679 N N . LYS A 1 222 ? 21.650 -3.026 -26.967 1.00 97.56 222 LYS A N 1
ATOM 1680 C CA . LYS A 1 222 ? 22.283 -4.264 -26.501 1.00 97.56 222 LYS A CA 1
ATOM 1681 C C . LYS A 1 222 ? 21.796 -4.646 -25.102 1.00 97.56 222 LYS A C 1
ATOM 1683 O O . LYS A 1 222 ? 21.371 -5.788 -24.919 1.00 97.56 222 LYS A O 1
ATOM 1688 N N . ALA A 1 223 ? 21.799 -3.701 -24.160 1.00 96.38 223 ALA A N 1
ATOM 1689 C CA . ALA A 1 223 ? 21.294 -3.911 -22.804 1.00 96.38 223 ALA A CA 1
ATOM 1690 C C . ALA A 1 223 ? 19.813 -4.332 -22.814 1.00 96.38 223 ALA A C 1
ATOM 1692 O O . ALA A 1 223 ? 19.444 -5.312 -22.174 1.00 96.38 223 ALA A O 1
ATOM 1693 N N . THR A 1 224 ? 18.983 -3.679 -23.635 1.00 97.00 224 THR A N 1
ATOM 1694 C CA . THR A 1 224 ? 17.568 -4.043 -23.837 1.00 97.00 224 THR A CA 1
ATOM 1695 C C . THR A 1 224 ? 17.427 -5.487 -24.330 1.00 97.00 224 THR A C 1
ATOM 1697 O O . THR A 1 224 ? 16.610 -6.252 -23.821 1.00 97.00 224 THR A O 1
ATOM 1700 N N . ALA A 1 225 ? 18.238 -5.906 -25.308 1.00 97.25 225 ALA A N 1
ATOM 1701 C CA . ALA A 1 225 ? 18.190 -7.267 -25.841 1.00 97.25 225 ALA A CA 1
ATOM 1702 C C . ALA A 1 225 ? 18.665 -8.327 -24.830 1.00 97.25 225 ALA A C 1
ATOM 1704 O O . ALA A 1 225 ? 18.147 -9.447 -24.831 1.00 97.25 225 ALA A O 1
ATOM 1705 N N . GLU A 1 226 ? 19.661 -8.005 -24.001 1.00 97.12 226 GLU A N 1
ATOM 1706 C CA . GLU A 1 226 ? 20.116 -8.841 -22.883 1.00 97.12 226 GLU A CA 1
ATOM 1707 C C . GLU A 1 226 ? 19.023 -8.984 -21.822 1.00 97.12 226 GLU A C 1
ATOM 1709 O O . GLU A 1 226 ? 18.642 -10.112 -21.491 1.00 97.12 226 GLU A O 1
ATOM 1714 N N . GLN A 1 227 ? 18.438 -7.866 -21.391 1.00 96.31 227 GLN A N 1
ATOM 1715 C CA . GLN A 1 227 ? 17.359 -7.850 -20.411 1.00 96.31 227 GLN A CA 1
ATOM 1716 C C . GLN A 1 227 ? 16.110 -8.581 -20.914 1.00 96.31 227 GLN A C 1
ATOM 1718 O O . GLN A 1 227 ? 15.484 -9.320 -20.157 1.00 96.31 227 GLN A O 1
ATOM 1723 N N . LEU A 1 228 ? 15.770 -8.468 -22.202 1.00 97.19 228 LEU A N 1
ATOM 1724 C CA . LEU A 1 228 ? 14.654 -9.202 -22.803 1.00 97.19 228 LEU A CA 1
ATOM 1725 C C . LEU A 1 228 ? 14.849 -10.721 -22.717 1.00 97.19 228 LEU A C 1
ATOM 1727 O O . LEU A 1 228 ? 13.887 -11.448 -22.464 1.00 97.19 228 LEU A O 1
ATOM 1731 N N . ARG A 1 229 ? 16.074 -11.221 -22.936 1.00 97.56 229 ARG A N 1
ATOM 1732 C CA . ARG A 1 229 ? 16.370 -12.656 -22.781 1.00 97.56 229 ARG A CA 1
ATOM 1733 C C . ARG A 1 229 ? 16.216 -13.081 -21.327 1.00 97.56 229 ARG A C 1
ATOM 1735 O O . ARG A 1 229 ? 15.488 -14.029 -21.065 1.00 97.56 229 ARG A O 1
ATOM 1742 N N . HIS A 1 230 ? 16.812 -12.330 -20.404 1.00 94.12 230 HIS A N 1
ATOM 1743 C CA . HIS A 1 230 ? 16.698 -12.600 -18.973 1.00 94.12 230 HIS A CA 1
ATOM 1744 C C . HIS A 1 230 ? 15.236 -12.626 -18.495 1.00 94.12 230 HIS A C 1
ATOM 1746 O O . HIS A 1 230 ? 14.804 -13.570 -17.838 1.00 94.12 230 HIS A O 1
ATOM 1752 N N . THR A 1 231 ? 14.450 -11.634 -18.911 1.00 93.12 231 THR A N 1
ATOM 1753 C CA . THR A 1 231 ? 13.018 -11.519 -18.611 1.00 93.12 231 THR A CA 1
ATOM 1754 C C . THR A 1 231 ? 12.233 -12.723 -19.139 1.00 93.12 231 THR A C 1
ATOM 1756 O O . THR A 1 231 ? 11.418 -13.303 -18.423 1.00 93.12 231 THR A O 1
ATOM 1759 N N . ARG A 1 232 ? 12.502 -13.154 -20.380 1.00 95.19 232 ARG A N 1
ATOM 1760 C CA . ARG A 1 232 ? 11.889 -14.363 -20.956 1.00 95.19 232 ARG A CA 1
ATOM 1761 C C . ARG A 1 232 ? 12.262 -15.619 -20.181 1.00 95.19 232 ARG A C 1
ATOM 1763 O O . ARG A 1 232 ? 11.383 -16.441 -19.951 1.00 95.19 232 ARG A O 1
ATOM 1770 N N . ASP A 1 233 ? 13.518 -15.753 -19.766 1.00 93.00 233 ASP A N 1
ATOM 1771 C CA . ASP A 1 233 ? 13.980 -16.907 -18.993 1.00 93.00 233 ASP A CA 1
ATOM 1772 C C . ASP A 1 233 ? 13.289 -16.981 -17.623 1.00 93.00 233 ASP A C 1
ATOM 1774 O O . ASP A 1 233 ? 12.917 -18.069 -17.187 1.00 93.00 233 ASP A O 1
ATOM 1778 N N . LEU A 1 234 ? 13.071 -15.842 -16.955 1.00 89.25 234 LEU A N 1
ATOM 1779 C CA . LEU A 1 234 ? 12.321 -15.780 -15.696 1.00 89.25 234 LEU A CA 1
ATOM 1780 C C . LEU A 1 234 ? 10.862 -16.203 -15.888 1.00 89.25 234 LEU A C 1
ATOM 1782 O O . LEU A 1 234 ? 10.382 -17.089 -15.182 1.00 89.25 234 LEU A O 1
ATOM 1786 N N . TRP A 1 235 ? 10.172 -15.640 -16.882 1.00 91.50 235 TRP A N 1
ATOM 1787 C CA . TRP A 1 235 ? 8.781 -16.002 -17.157 1.00 91.50 235 TRP A CA 1
ATOM 1788 C C . TRP A 1 235 ? 8.621 -17.440 -17.655 1.00 91.50 235 TRP A C 1
ATOM 1790 O O . TRP A 1 235 ? 7.633 -18.087 -17.321 1.00 91.50 235 TRP A O 1
ATOM 1800 N N . ALA A 1 236 ? 9.594 -17.979 -18.392 1.00 89.44 236 ALA A N 1
ATOM 1801 C CA . ALA A 1 236 ? 9.577 -19.367 -18.847 1.00 89.44 236 ALA A CA 1
ATOM 1802 C C . ALA A 1 236 ? 9.634 -20.378 -17.688 1.00 89.44 236 ALA A C 1
ATOM 1804 O O . ALA A 1 236 ? 9.086 -21.468 -17.826 1.00 89.44 236 ALA A O 1
ATOM 1805 N N . ARG A 1 237 ? 10.248 -20.026 -16.546 1.00 87.31 237 ARG A N 1
ATOM 1806 C CA . ARG A 1 237 ? 10.271 -20.883 -15.341 1.00 87.31 237 ARG A CA 1
ATOM 1807 C C . ARG A 1 237 ? 8.898 -21.026 -14.693 1.00 87.31 237 ARG A C 1
ATOM 1809 O O . ARG A 1 237 ? 8.612 -22.060 -14.108 1.00 87.31 237 ARG A O 1
ATOM 1816 N N . ILE A 1 238 ? 8.077 -19.983 -14.785 1.00 88.19 238 ILE A N 1
ATOM 1817 C CA . ILE A 1 238 ? 6.702 -19.975 -14.274 1.00 88.19 238 ILE A CA 1
ATOM 1818 C C . ILE A 1 238 ? 5.744 -20.561 -15.319 1.00 88.19 238 ILE A C 1
ATOM 1820 O O . ILE A 1 238 ? 4.764 -21.218 -14.976 1.00 88.19 238 ILE A O 1
ATOM 1824 N N . GLY A 1 239 ? 6.034 -20.338 -16.603 1.00 89.31 239 GLY A N 1
ATOM 1825 C CA . GLY A 1 239 ? 5.305 -20.918 -17.721 1.00 89.31 239 GLY A CA 1
ATOM 1826 C C . GLY A 1 239 ? 3.816 -20.578 -17.693 1.00 89.31 239 GLY A C 1
ATOM 1827 O O . GLY A 1 239 ? 3.416 -19.429 -17.495 1.00 89.31 239 GLY A O 1
ATOM 1828 N N . GLU A 1 240 ? 2.984 -21.596 -17.894 1.00 86.06 240 GLU A N 1
ATOM 1829 C CA . GLU A 1 240 ? 1.523 -21.462 -17.920 1.00 86.06 240 GLU A CA 1
ATOM 1830 C C . GLU A 1 240 ? 0.897 -21.175 -16.546 1.00 86.06 240 GLU A C 1
ATOM 1832 O O . GLU A 1 240 ? -0.263 -20.774 -16.467 1.00 86.06 240 GLU A O 1
ATOM 1837 N N . HIS A 1 241 ? 1.664 -21.298 -15.458 1.00 86.19 241 HIS A N 1
ATOM 1838 C CA . HIS A 1 241 ? 1.164 -21.095 -14.098 1.00 86.19 241 HIS A CA 1
ATOM 1839 C C . HIS A 1 241 ? 1.015 -19.626 -13.697 1.00 86.19 241 HIS A C 1
ATOM 1841 O O . HIS A 1 241 ? 0.491 -19.344 -12.620 1.00 86.19 241 HIS A O 1
ATOM 1847 N N . ARG A 1 242 ? 1.450 -18.678 -14.538 1.00 88.25 242 ARG A N 1
ATOM 1848 C CA . ARG A 1 242 ? 1.457 -17.246 -14.207 1.00 88.25 242 ARG A CA 1
ATOM 1849 C C . ARG A 1 242 ? 0.088 -16.740 -13.749 1.00 88.25 242 ARG A C 1
ATOM 1851 O O . ARG A 1 242 ? -0.009 -16.158 -12.675 1.00 88.25 242 ARG A O 1
ATOM 1858 N N . SER A 1 243 ? -0.964 -16.988 -14.528 1.00 85.62 243 SER A N 1
ATOM 1859 C CA . SER A 1 243 ? -2.308 -16.499 -14.194 1.00 85.62 243 SER A CA 1
ATOM 1860 C C . SER A 1 243 ? -2.862 -17.135 -12.918 1.00 85.62 243 SER A C 1
ATOM 1862 O O . SER A 1 243 ? -3.551 -16.471 -12.147 1.00 85.62 243 SER A O 1
ATOM 1864 N N . GLU A 1 244 ? -2.535 -18.404 -12.654 1.00 85.12 244 GLU A N 1
ATOM 1865 C CA . GLU A 1 244 ? -2.931 -19.066 -11.408 1.00 85.12 244 GLU A CA 1
ATOM 1866 C C . GLU A 1 244 ? -2.171 -18.485 -10.208 1.00 85.12 244 GLU A C 1
ATOM 1868 O O . GLU A 1 244 ? -2.777 -18.228 -9.173 1.00 85.12 244 GLU A O 1
ATOM 1873 N N . LEU A 1 245 ? -0.874 -18.197 -10.344 1.00 85.12 245 LEU A N 1
ATOM 1874 C CA . LEU A 1 245 ? -0.091 -17.528 -9.301 1.00 85.12 245 LEU A CA 1
ATOM 1875 C C . LEU A 1 245 ? -0.603 -16.114 -9.010 1.00 85.12 245 LEU A C 1
ATOM 1877 O O . LEU A 1 245 ? -0.753 -15.754 -7.846 1.00 85.12 245 LEU A O 1
ATOM 1881 N N . GLU A 1 246 ? -0.922 -15.326 -10.040 1.00 87.81 246 GLU A N 1
ATOM 1882 C CA . GLU A 1 246 ? -1.516 -13.988 -9.887 1.00 87.81 246 GLU A CA 1
ATOM 1883 C C . GLU A 1 246 ? -2.857 -14.054 -9.135 1.00 87.81 246 GLU A C 1
ATOM 1885 O O . GLU A 1 246 ? -3.151 -13.208 -8.278 1.00 87.81 246 GLU A O 1
ATOM 1890 N N . ARG A 1 247 ? -3.652 -15.097 -9.403 1.00 85.69 247 ARG A N 1
ATOM 1891 C CA . ARG A 1 247 ? -4.917 -15.368 -8.715 1.00 85.69 247 ARG A CA 1
ATOM 1892 C C . ARG A 1 247 ? -4.700 -15.754 -7.252 1.00 85.69 247 ARG A C 1
ATOM 1894 O O . ARG A 1 247 ? -5.322 -15.153 -6.377 1.00 85.69 247 ARG A O 1
ATOM 1901 N N . VAL A 1 248 ? -3.800 -16.701 -6.973 1.00 83.31 248 VAL A N 1
ATOM 1902 C CA . VAL A 1 248 ? -3.459 -17.134 -5.604 1.00 83.31 248 VAL A CA 1
ATOM 1903 C C . VAL A 1 248 ? -2.900 -15.966 -4.793 1.00 83.31 248 VAL A C 1
ATOM 1905 O O . VAL A 1 248 ? -3.333 -15.764 -3.661 1.00 83.31 248 VAL A O 1
ATOM 1908 N N . ARG A 1 249 ? -2.023 -15.145 -5.386 1.00 90.69 249 ARG A N 1
ATOM 1909 C CA . ARG A 1 249 ? -1.533 -13.897 -4.788 1.00 90.69 249 ARG A CA 1
ATOM 1910 C C . ARG A 1 249 ? -2.684 -12.983 -4.382 1.00 90.69 249 ARG A C 1
ATOM 1912 O O . ARG A 1 249 ? -2.763 -12.558 -3.234 1.00 90.69 249 ARG A O 1
ATOM 1919 N N . SER A 1 250 ? -3.593 -12.706 -5.313 1.00 89.00 250 SER A N 1
ATOM 1920 C CA . SER A 1 250 ? -4.744 -11.830 -5.070 1.00 89.00 250 SER A CA 1
ATOM 1921 C C . SER A 1 250 ? -5.632 -12.343 -3.933 1.00 89.00 250 SER A C 1
ATOM 1923 O O . SER A 1 250 ? -6.042 -11.575 -3.068 1.00 89.00 250 SER A O 1
ATOM 1925 N N . MET A 1 251 ? -5.909 -13.648 -3.905 1.00 85.19 251 MET A N 1
ATOM 1926 C CA . MET A 1 251 ? -6.709 -14.273 -2.848 1.00 85.19 251 MET A CA 1
ATOM 1927 C C . MET A 1 251 ? -6.003 -14.245 -1.489 1.00 85.19 251 MET A C 1
ATOM 1929 O O . MET A 1 251 ? -6.651 -13.963 -0.484 1.00 85.19 251 MET A O 1
ATOM 1933 N N . ALA A 1 252 ? -4.690 -14.502 -1.454 1.00 87.25 252 ALA A N 1
ATOM 1934 C CA . ALA A 1 252 ? -3.897 -14.426 -0.231 1.00 87.25 252 ALA A CA 1
ATOM 1935 C C . ALA A 1 252 ? -3.931 -13.010 0.363 1.00 87.25 252 ALA A C 1
ATOM 1937 O O . ALA A 1 252 ? -4.201 -12.867 1.553 1.00 87.25 252 ALA A O 1
ATOM 1938 N N . LYS A 1 253 ? -3.765 -11.971 -0.470 1.00 92.44 253 LYS A N 1
ATOM 1939 C CA . LYS A 1 253 ? -3.865 -10.564 -0.044 1.00 92.44 253 LYS A CA 1
ATOM 1940 C C . LYS A 1 253 ? -5.279 -10.205 0.438 1.00 92.44 253 LYS A C 1
ATOM 1942 O O . LYS A 1 253 ? -5.424 -9.573 1.480 1.00 92.44 253 LYS A O 1
ATOM 1947 N N . ILE A 1 254 ? -6.340 -10.658 -0.242 1.00 88.69 254 ILE A N 1
ATOM 1948 C CA . ILE A 1 254 ? -7.725 -10.439 0.227 1.00 88.69 254 ILE A CA 1
ATOM 1949 C C . ILE A 1 254 ? -7.943 -11.048 1.616 1.00 88.69 254 ILE A C 1
ATOM 1951 O O . ILE A 1 254 ? -8.486 -10.387 2.502 1.00 88.69 254 ILE A O 1
ATOM 1955 N N . GLU A 1 255 ? -7.514 -12.291 1.816 1.00 86.50 255 GLU A N 1
ATOM 1956 C CA . GLU A 1 255 ? -7.707 -12.999 3.081 1.00 86.50 255 GLU A CA 1
ATOM 1957 C C . GLU A 1 255 ? -6.844 -12.412 4.214 1.00 86.50 255 GLU A C 1
ATOM 1959 O O . GLU A 1 255 ? -7.348 -12.229 5.325 1.00 86.50 255 GLU A O 1
ATOM 1964 N N . GLU A 1 256 ? -5.594 -12.020 3.932 1.00 92.12 256 GLU A N 1
ATOM 1965 C CA . GLU A 1 256 ? -4.760 -11.228 4.852 1.00 92.12 256 GLU A CA 1
ATOM 1966 C C . GLU A 1 256 ? -5.480 -9.955 5.287 1.00 92.12 256 GLU A C 1
ATOM 1968 O O . GLU A 1 256 ? -5.567 -9.654 6.480 1.00 92.12 256 GLU A O 1
ATOM 1973 N N . GLY A 1 257 ? -6.057 -9.242 4.322 1.00 93.75 257 GLY A N 1
ATOM 1974 C CA . GLY A 1 257 ? -6.734 -7.977 4.561 1.00 93.75 257 GLY A CA 1
ATOM 1975 C C . GLY A 1 257 ? -7.965 -8.140 5.427 1.00 93.75 257 GLY A C 1
ATOM 1976 O O . GLY A 1 257 ? -8.116 -7.439 6.423 1.00 93.75 257 GLY A O 1
ATOM 1977 N N . ARG A 1 258 ? -8.815 -9.120 5.113 1.00 91.75 258 ARG A N 1
ATOM 1978 C CA . ARG A 1 258 ? -10.019 -9.418 5.898 1.00 91.75 258 ARG A CA 1
ATOM 1979 C C . ARG A 1 258 ? -9.684 -9.762 7.348 1.00 91.75 258 ARG A C 1
ATOM 1981 O O . ARG A 1 258 ? -10.313 -9.220 8.258 1.00 91.75 258 ARG A O 1
ATOM 1988 N N . ARG A 1 259 ? -8.695 -10.632 7.579 1.00 90.88 259 ARG A N 1
ATOM 1989 C CA . ARG A 1 259 ? -8.311 -11.064 8.934 1.00 90.88 259 ARG A CA 1
ATOM 1990 C C . ARG A 1 259 ? -7.614 -9.962 9.723 1.00 90.88 259 ARG A C 1
ATOM 1992 O O . ARG A 1 259 ? -7.979 -9.719 10.876 1.00 90.88 259 ARG A O 1
ATOM 1999 N N . GLY A 1 260 ? -6.661 -9.265 9.104 1.00 94.62 260 GLY A N 1
ATOM 2000 C CA . GLY A 1 260 ? -5.988 -8.120 9.715 1.00 94.62 260 GLY A CA 1
ATOM 2001 C C . GLY A 1 260 ? -6.980 -7.010 10.068 1.00 94.62 260 GLY A C 1
ATOM 2002 O O . GLY A 1 260 ? -6.965 -6.497 11.189 1.00 94.62 260 GLY A O 1
ATOM 2003 N N . PHE A 1 261 ? -7.918 -6.712 9.163 1.00 95.75 261 PHE A N 1
ATOM 2004 C CA . PHE A 1 261 ? -8.956 -5.711 9.379 1.00 95.75 261 PHE A CA 1
ATOM 2005 C C . PHE A 1 261 ? -9.920 -6.092 10.511 1.00 95.75 261 PHE A C 1
ATOM 2007 O O . PHE A 1 261 ? -10.229 -5.265 11.373 1.00 95.75 261 PHE A O 1
ATOM 2014 N N . ALA A 1 262 ? -10.372 -7.350 10.557 1.00 90.19 262 ALA A N 1
ATOM 2015 C CA . ALA A 1 262 ? -11.213 -7.847 11.645 1.00 90.19 262 ALA A CA 1
ATOM 2016 C C . ALA A 1 262 ? -10.507 -7.718 13.006 1.00 90.19 262 ALA A C 1
ATOM 2018 O O . ALA A 1 262 ? -11.112 -7.281 13.989 1.00 90.19 262 ALA A O 1
ATOM 2019 N N . ARG A 1 263 ? -9.206 -8.027 13.048 1.00 93.50 263 ARG A N 1
ATOM 2020 C CA . ARG A 1 263 ? -8.382 -7.912 14.253 1.00 93.50 263 ARG A CA 1
ATOM 2021 C C . ARG A 1 263 ? -8.259 -6.466 14.732 1.00 93.50 263 ARG A C 1
ATOM 2023 O O . ARG A 1 263 ? -8.568 -6.201 15.894 1.00 93.50 263 ARG A O 1
ATOM 2030 N N . VAL A 1 264 ? -7.862 -5.526 13.868 1.00 95.94 264 VAL A N 1
ATOM 2031 C CA . VAL A 1 264 ? -7.771 -4.110 14.273 1.00 95.94 264 VAL A CA 1
ATOM 2032 C C . VAL A 1 264 ? -9.139 -3.545 14.654 1.00 95.94 264 VAL A C 1
ATOM 2034 O O . VAL A 1 264 ? -9.223 -2.743 15.577 1.00 95.94 264 VAL A O 1
ATOM 2037 N N . SER A 1 265 ? -10.226 -4.011 14.028 1.00 94.81 265 SER A N 1
ATOM 2038 C CA . SER A 1 265 ? -11.588 -3.586 14.368 1.00 94.81 265 SER A CA 1
ATOM 2039 C C . SER A 1 265 ? -11.966 -3.990 15.792 1.00 94.81 265 SER A C 1
ATOM 2041 O O . SER A 1 265 ? -12.502 -3.175 16.540 1.00 94.81 265 SER A O 1
ATOM 2043 N N . ALA A 1 266 ? -11.615 -5.207 16.216 1.00 91.88 266 ALA A N 1
ATOM 2044 C CA . ALA A 1 266 ? -11.835 -5.648 17.592 1.00 91.88 266 ALA A CA 1
ATOM 2045 C C . ALA A 1 266 ? -11.021 -4.833 18.614 1.00 91.88 266 ALA A C 1
ATOM 2047 O O . ALA A 1 266 ? -11.508 -4.530 19.707 1.00 91.88 266 ALA A O 1
ATOM 2048 N N . VAL A 1 267 ? -9.789 -4.450 18.261 1.00 95.69 267 VAL A N 1
ATOM 2049 C CA . VAL A 1 267 ? -8.972 -3.539 19.075 1.00 95.69 267 VAL A CA 1
ATOM 2050 C C . VAL A 1 267 ? -9.627 -2.153 19.127 1.00 95.69 267 VAL A C 1
ATOM 2052 O O . VAL A 1 267 ? -9.830 -1.620 20.216 1.00 95.69 267 VAL A O 1
ATOM 2055 N N . ALA A 1 268 ? -10.034 -1.595 17.985 1.00 96.19 268 ALA A N 1
ATOM 2056 C CA . ALA A 1 268 ? -10.702 -0.299 17.883 1.00 96.19 268 ALA A CA 1
ATOM 2057 C C . ALA A 1 268 ? -11.977 -0.232 18.739 1.00 96.19 268 ALA A C 1
ATOM 2059 O O . ALA A 1 268 ? -12.185 0.744 19.459 1.00 96.19 268 ALA A O 1
ATOM 2060 N N . ASP A 1 269 ? -12.797 -1.286 18.736 1.00 94.62 269 ASP A N 1
ATOM 2061 C CA . ASP A 1 269 ? -14.006 -1.365 19.561 1.00 94.62 269 ASP A CA 1
ATOM 2062 C C . ASP A 1 269 ? -13.680 -1.315 21.068 1.00 94.62 269 ASP A C 1
ATOM 2064 O O . ASP A 1 269 ? -14.407 -0.681 21.841 1.00 94.62 269 ASP A O 1
ATOM 2068 N N . ARG A 1 270 ? -12.556 -1.903 21.510 1.00 96.19 270 ARG A N 1
ATOM 2069 C CA . ARG A 1 270 ? -12.079 -1.785 22.903 1.00 96.19 270 ARG A CA 1
ATOM 2070 C C . ARG A 1 270 ? -11.707 -0.350 23.260 1.00 96.19 270 ARG A C 1
ATOM 2072 O O . ARG A 1 270 ? -12.156 0.145 24.296 1.00 96.19 270 ARG A O 1
ATOM 2079 N N . PHE A 1 271 ? -10.958 0.334 22.394 1.00 96.44 271 PHE A N 1
ATOM 2080 C CA . PHE A 1 271 ? -10.677 1.764 22.560 1.00 96.44 271 PHE A CA 1
ATOM 2081 C C . PHE A 1 271 ? -11.974 2.585 22.612 1.00 96.44 271 PHE A C 1
ATOM 2083 O O . PHE A 1 271 ? -12.129 3.430 23.493 1.00 96.44 271 PHE A O 1
ATOM 2090 N N . GLY A 1 272 ? -12.937 2.287 21.735 1.00 95.81 272 GLY A N 1
ATOM 2091 C CA . GLY A 1 272 ? -14.249 2.935 21.701 1.00 95.81 272 GLY A CA 1
ATOM 2092 C C . GLY A 1 272 ? -15.009 2.825 23.024 1.00 95.81 272 GLY A C 1
ATOM 2093 O O . GLY A 1 272 ? -15.542 3.823 23.506 1.00 95.81 272 GLY A O 1
ATOM 2094 N N . ARG A 1 273 ? -14.994 1.652 23.670 1.00 95.75 273 ARG A N 1
ATOM 2095 C CA . ARG A 1 273 ? -15.616 1.456 24.994 1.00 95.75 273 ARG A CA 1
ATOM 2096 C C . ARG A 1 273 ? -14.925 2.255 26.096 1.00 95.75 273 ARG A C 1
ATOM 2098 O O . ARG A 1 273 ? -15.606 2.917 26.871 1.00 95.75 273 ARG A O 1
ATOM 2105 N N . ILE A 1 274 ? -13.590 2.269 26.126 1.00 97.19 274 ILE A N 1
ATOM 2106 C CA . ILE A 1 274 ? -12.838 3.077 27.101 1.00 97.19 274 ILE A CA 1
ATOM 2107 C C . ILE A 1 274 ? -13.168 4.568 26.943 1.00 97.19 274 ILE A C 1
ATOM 2109 O O . ILE A 1 274 ? -13.326 5.272 27.940 1.00 97.19 274 ILE A O 1
ATOM 2113 N N . LEU A 1 275 ? -13.284 5.048 25.701 1.00 96.62 275 LEU A N 1
ATOM 2114 C CA . LEU A 1 275 ? -13.652 6.432 25.396 1.00 96.62 275 LEU A CA 1
ATOM 2115 C C . LEU A 1 275 ? -15.118 6.742 25.738 1.00 96.62 275 LEU A C 1
ATOM 2117 O O . LEU A 1 275 ? -15.414 7.861 26.159 1.00 96.62 275 LEU A O 1
ATOM 2121 N N . ALA A 1 276 ? -16.025 5.768 25.603 1.00 94.88 276 ALA A N 1
ATOM 2122 C CA . ALA A 1 276 ? -17.435 5.906 25.976 1.00 94.88 276 ALA A CA 1
ATOM 2123 C C . ALA A 1 276 ? -17.625 6.146 27.484 1.00 94.88 276 ALA A C 1
ATOM 2125 O O . ALA A 1 276 ? -18.522 6.890 27.875 1.00 94.88 276 ALA A O 1
ATOM 2126 N N . ASP A 1 277 ? -16.723 5.624 28.319 1.00 96.00 277 ASP A N 1
ATOM 2127 C CA . ASP A 1 277 ? -16.684 5.891 29.762 1.00 96.00 277 ASP A CA 1
ATOM 2128 C C . ASP A 1 277 ? -16.082 7.273 30.117 1.00 96.00 277 ASP A C 1
ATOM 2130 O O . ASP A 1 277 ? -15.719 7.516 31.273 1.00 96.00 277 ASP A O 1
ATOM 2134 N N . ALA A 1 278 ? -15.917 8.147 29.115 1.00 95.50 278 ALA A N 1
ATOM 2135 C CA . ALA A 1 278 ? -15.474 9.538 29.197 1.00 95.50 278 ALA A CA 1
ATOM 2136 C C . ALA A 1 278 ? -14.291 9.785 30.161 1.00 95.50 278 ALA A C 1
ATOM 2138 O O . ALA A 1 278 ? -14.454 10.478 31.171 1.00 95.50 278 ALA A O 1
ATOM 2139 N N . PRO A 1 279 ? -13.083 9.259 29.869 1.00 97.12 279 PRO A N 1
ATOM 2140 C CA . PRO A 1 279 ? -11.896 9.524 30.680 1.00 97.12 279 PRO A CA 1
ATOM 2141 C C . PRO A 1 279 ? -11.659 11.033 30.822 1.00 97.12 279 PRO A C 1
ATOM 2143 O O . PRO A 1 279 ? -11.770 11.780 29.847 1.00 97.12 279 PRO A O 1
ATOM 2146 N N . ALA A 1 280 ? -11.298 11.498 32.020 1.00 96.88 280 ALA A N 1
ATOM 2147 C CA . ALA A 1 280 ? -11.205 12.929 32.298 1.00 96.88 280 ALA A CA 1
ATOM 2148 C C . ALA A 1 280 ? -10.033 13.608 31.570 1.00 96.88 280 ALA A C 1
ATOM 2150 O O . ALA A 1 280 ? -10.043 14.820 31.365 1.00 96.88 280 ALA A O 1
ATOM 2151 N N . ASN A 1 281 ? -8.987 12.853 31.230 1.00 96.12 281 ASN A N 1
ATOM 2152 C CA . ASN A 1 281 ? -7.780 13.338 30.562 1.00 96.12 281 ASN A CA 1
ATOM 2153 C C . ASN A 1 281 ? -6.993 12.180 29.932 1.00 96.12 281 ASN A C 1
ATOM 2155 O O . ASN A 1 281 ? -7.267 11.007 30.187 1.00 96.12 281 ASN A O 1
ATOM 2159 N N . GLU A 1 282 ? -5.980 12.525 29.140 1.00 95.62 282 GLU A N 1
ATOM 2160 C CA . GLU A 1 282 ? -5.089 11.576 28.464 1.00 95.62 282 GLU A CA 1
ATOM 2161 C C . GLU A 1 282 ? -4.427 10.580 29.426 1.00 95.62 282 GLU A C 1
ATOM 2163 O O . GLU A 1 282 ? -4.389 9.384 29.154 1.00 95.62 282 GLU A O 1
ATOM 2168 N N . ARG A 1 283 ? -3.963 11.032 30.597 1.00 96.06 283 ARG A N 1
ATOM 2169 C CA . ARG A 1 283 ? -3.334 10.140 31.584 1.00 96.06 283 ARG A CA 1
ATOM 2170 C C . ARG A 1 283 ? -4.301 9.059 32.070 1.00 96.06 283 ARG A C 1
ATOM 2172 O O . ARG A 1 283 ? -3.893 7.912 32.235 1.00 96.06 283 ARG A O 1
ATOM 2179 N N . GLU A 1 284 ? -5.559 9.415 32.317 1.00 97.50 284 GLU A N 1
ATOM 2180 C CA . GLU A 1 284 ? -6.587 8.444 32.695 1.00 97.50 284 GLU A CA 1
ATOM 2181 C C . GLU A 1 284 ? -6.928 7.495 31.541 1.00 97.50 284 GLU A C 1
ATOM 2183 O O . GLU A 1 284 ? -7.022 6.290 31.767 1.00 97.50 284 GLU A O 1
ATOM 2188 N N . LEU A 1 285 ? -7.043 8.007 30.310 1.00 96.88 285 LEU A N 1
ATOM 2189 C CA . LEU A 1 285 ? -7.231 7.186 29.110 1.00 96.88 285 LEU A CA 1
ATOM 2190 C C . LEU A 1 285 ? -6.120 6.130 28.983 1.00 96.88 285 LEU A C 1
ATOM 2192 O O . LEU A 1 285 ? -6.412 4.939 28.895 1.00 96.88 285 LEU A O 1
ATOM 2196 N N . LEU A 1 286 ? -4.852 6.541 29.065 1.00 95.81 286 LEU A N 1
ATOM 2197 C CA . LEU A 1 286 ? -3.703 5.634 28.991 1.00 95.81 286 LEU A CA 1
ATOM 2198 C C . LEU A 1 286 ? -3.675 4.622 30.146 1.00 95.81 286 LEU A C 1
ATOM 2200 O O . LEU A 1 286 ? -3.319 3.463 29.940 1.00 95.81 286 LEU A O 1
ATOM 2204 N N . ALA A 1 287 ? -4.068 5.023 31.359 1.00 97.00 287 ALA A N 1
ATOM 2205 C CA . ALA A 1 287 ? -4.170 4.105 32.492 1.00 97.00 287 ALA A CA 1
ATOM 2206 C C . ALA A 1 287 ? -5.256 3.040 32.273 1.00 97.00 287 ALA A C 1
ATOM 2208 O O . ALA A 1 287 ? -5.025 1.869 32.571 1.00 97.00 287 ALA A O 1
ATOM 2209 N N . ARG A 1 288 ? -6.409 3.425 31.712 1.00 97.75 288 ARG A N 1
ATOM 2210 C CA . ARG A 1 288 ? -7.493 2.494 31.369 1.00 97.75 288 ARG A CA 1
ATOM 2211 C C . ARG A 1 288 ? -7.093 1.545 30.238 1.00 97.75 288 ARG A C 1
ATOM 2213 O O . ARG A 1 288 ? -7.354 0.355 30.355 1.00 97.75 288 ARG A O 1
ATOM 2220 N N . ILE A 1 289 ? -6.384 2.026 29.212 1.00 96.31 289 ILE A N 1
ATOM 2221 C CA . ILE A 1 289 ? -5.819 1.174 28.148 1.00 96.31 289 ILE A CA 1
ATOM 2222 C C . ILE A 1 289 ? -4.877 0.119 28.745 1.00 96.31 289 ILE A C 1
ATOM 2224 O O . ILE A 1 289 ? -5.011 -1.064 28.454 1.00 96.31 289 ILE A O 1
ATOM 2228 N N . ARG A 1 290 ? -3.972 0.516 29.649 1.00 96.81 290 ARG A N 1
ATOM 2229 C CA . ARG A 1 290 ? -3.064 -0.422 30.339 1.00 96.81 290 ARG A CA 1
ATOM 2230 C C . ARG A 1 290 ? -3.771 -1.386 31.293 1.00 96.81 290 ARG A C 1
ATOM 2232 O O . ARG A 1 290 ? -3.184 -2.401 31.650 1.00 96.81 290 ARG A O 1
ATOM 2239 N N . ALA A 1 291 ? -4.978 -1.057 31.746 1.00 97.44 291 ALA A N 1
ATOM 2240 C CA . ALA A 1 291 ? -5.780 -1.919 32.607 1.00 97.44 291 ALA A CA 1
ATOM 2241 C C . ALA A 1 291 ? -6.679 -2.883 31.814 1.00 97.44 291 ALA A C 1
ATOM 2243 O O . ALA A 1 291 ? -7.157 -3.861 32.389 1.00 97.44 291 ALA A O 1
ATOM 2244 N N . ASP A 1 292 ? -6.913 -2.639 30.518 1.00 97.44 292 ASP A N 1
ATOM 2245 C CA . ASP A 1 292 ? -7.703 -3.544 29.682 1.00 97.44 292 ASP A CA 1
ATOM 2246 C C . ASP A 1 292 ? -6.942 -4.874 29.466 1.00 97.44 292 ASP A C 1
ATOM 2248 O O . ASP A 1 292 ? -5.774 -4.858 29.060 1.00 97.44 292 ASP A O 1
ATOM 2252 N N . PRO A 1 293 ? -7.565 -6.045 29.714 1.00 95.81 293 PRO A N 1
ATOM 2253 C CA . PRO A 1 293 ? -6.888 -7.346 29.644 1.00 95.81 293 PRO A CA 1
ATOM 2254 C C . PRO A 1 293 ? -6.298 -7.718 28.278 1.00 95.81 293 PRO A C 1
ATOM 2256 O O . PRO A 1 293 ? -5.425 -8.589 28.217 1.00 95.81 293 PRO A O 1
ATOM 2259 N N . VAL A 1 294 ? -6.790 -7.108 27.197 1.00 93.06 294 VAL A N 1
ATOM 2260 C CA . VAL A 1 294 ? -6.330 -7.336 25.824 1.00 93.06 294 VAL A CA 1
ATOM 2261 C C . VAL A 1 294 ? -5.358 -6.238 25.410 1.00 93.06 294 VAL A C 1
ATOM 2263 O O . VAL A 1 294 ? -4.251 -6.554 24.980 1.00 93.06 294 VAL A O 1
ATOM 2266 N N . LEU A 1 295 ? -5.720 -4.962 25.589 1.00 96.06 295 LEU A N 1
ATOM 2267 C CA . LEU A 1 295 ? -4.870 -3.841 25.169 1.00 96.06 295 LEU A CA 1
ATOM 2268 C C . LEU A 1 295 ? -3.557 -3.773 25.961 1.00 96.06 295 LEU A C 1
ATOM 2270 O O . LEU A 1 295 ? -2.534 -3.379 25.412 1.00 96.06 295 LEU A O 1
ATOM 2274 N N . SER A 1 296 ? -3.550 -4.220 27.219 1.00 96.12 296 SER A N 1
ATOM 2275 C CA . SER A 1 296 ? -2.335 -4.313 28.044 1.00 96.12 296 SER A CA 1
ATOM 2276 C C . SER A 1 296 ? -1.279 -5.289 27.516 1.00 96.12 296 SER A C 1
ATOM 2278 O O . SER A 1 296 ? -0.133 -5.238 27.958 1.00 96.12 296 SER A O 1
ATOM 2280 N N . ARG A 1 297 ? -1.651 -6.181 26.589 1.00 96.38 297 ARG A N 1
ATOM 2281 C CA . ARG A 1 297 ? -0.731 -7.132 25.946 1.00 96.38 297 ARG A CA 1
ATOM 2282 C C . ARG A 1 297 ? -0.050 -6.549 24.710 1.00 96.38 297 ARG A C 1
ATOM 2284 O O . ARG A 1 297 ? 0.895 -7.158 24.219 1.00 96.38 297 ARG A O 1
ATOM 2291 N N . LEU A 1 298 ? -0.543 -5.422 24.196 1.00 96.31 298 LEU A N 1
ATOM 2292 C CA . LEU A 1 298 ? 0.060 -4.735 23.061 1.00 96.31 298 LEU A CA 1
ATOM 2293 C C . LEU A 1 298 ? 1.406 -4.138 23.474 1.00 96.31 298 LEU A C 1
ATOM 2295 O O . LEU A 1 298 ? 1.605 -3.728 24.622 1.00 96.31 298 LEU A O 1
ATOM 2299 N N . ARG A 1 299 ? 2.334 -4.070 22.524 1.00 94.94 299 ARG A N 1
ATOM 2300 C CA . ARG A 1 299 ? 3.597 -3.365 22.700 1.00 94.94 299 ARG A CA 1
ATOM 2301 C C . ARG A 1 299 ? 3.325 -1.895 23.004 1.00 94.94 299 ARG A C 1
ATOM 2303 O O . ARG A 1 299 ? 2.450 -1.293 22.374 1.00 94.94 299 ARG A O 1
ATOM 2310 N N . PRO A 1 300 ? 4.055 -1.324 23.974 1.00 91.62 300 PRO A N 1
ATOM 2311 C CA . PRO A 1 300 ? 3.851 0.047 24.397 1.00 91.62 300 PRO A CA 1
ATOM 2312 C C . PRO A 1 300 ? 4.417 1.005 23.349 1.00 91.62 300 PRO A C 1
ATOM 2314 O O . PRO A 1 300 ? 5.556 1.444 23.458 1.00 91.62 300 PRO A O 1
ATOM 2317 N N . GLU A 1 301 ? 3.595 1.347 22.365 1.00 92.62 301 GLU A N 1
ATOM 2318 C CA . GLU A 1 301 ? 3.915 2.353 21.357 1.00 92.62 301 GLU A CA 1
ATOM 2319 C C . GLU A 1 301 ? 3.205 3.681 21.665 1.00 92.62 301 GLU A C 1
ATOM 2321 O O . GLU A 1 301 ? 2.163 3.686 22.346 1.00 92.62 301 GLU A O 1
ATOM 2326 N N . PRO A 1 302 ? 3.737 4.825 21.194 1.00 92.44 302 PRO A N 1
ATOM 2327 C CA . PRO A 1 302 ? 3.016 6.089 21.216 1.00 92.44 302 PRO A CA 1
ATOM 2328 C C . PRO A 1 302 ? 1.690 5.951 20.462 1.00 92.44 302 PRO A C 1
ATOM 2330 O O . PRO A 1 302 ? 1.654 5.604 19.286 1.00 92.44 302 PRO A O 1
ATOM 2333 N N . LEU A 1 303 ? 0.576 6.204 21.147 1.00 92.50 303 LEU A N 1
ATOM 2334 C CA . LEU A 1 303 ? -0.730 6.194 20.500 1.00 92.50 303 LEU A CA 1
ATOM 2335 C C . LEU A 1 303 ? -0.888 7.465 19.670 1.00 92.50 303 LEU A C 1
ATOM 2337 O O . LEU A 1 303 ? -0.818 8.573 20.206 1.00 92.50 303 LEU A O 1
ATOM 2341 N N . GLU A 1 304 ? -1.128 7.299 18.376 1.00 94.50 304 GLU A N 1
ATOM 2342 C CA . GLU A 1 304 ? -1.407 8.416 17.486 1.00 94.50 304 GLU A CA 1
ATOM 2343 C C . GLU A 1 304 ? -2.768 9.021 17.840 1.00 94.50 304 GLU A C 1
ATOM 2345 O O . GLU A 1 304 ? -3.810 8.368 17.742 1.00 94.50 304 GLU A O 1
ATOM 2350 N N . MET A 1 305 ? -2.747 10.258 18.333 1.00 94.88 305 MET A N 1
ATOM 2351 C CA . MET A 1 305 ? -3.919 10.930 18.875 1.00 94.88 305 MET A CA 1
ATOM 2352 C C . MET A 1 305 ? -3.903 12.417 18.528 1.00 94.88 305 MET A C 1
ATOM 2354 O O . MET A 1 305 ? -2.869 13.077 18.673 1.00 94.88 305 MET A O 1
ATOM 2358 N N . THR A 1 306 ? -5.054 12.977 18.136 1.00 94.00 306 THR A N 1
ATOM 2359 C CA . THR A 1 306 ? -5.168 14.424 17.907 1.00 94.00 306 THR A CA 1
ATOM 2360 C C . THR A 1 306 ? -4.848 15.189 19.197 1.00 94.00 306 THR A C 1
ATOM 2362 O O . THR A 1 306 ? -5.557 15.093 20.204 1.00 94.00 306 THR A O 1
ATOM 2365 N N . ARG A 1 307 ? -3.765 15.974 19.175 1.00 91.94 307 ARG A N 1
ATOM 2366 C CA . ARG A 1 307 ? -3.264 16.691 20.355 1.00 91.94 307 ARG A CA 1
ATOM 2367 C C . ARG A 1 307 ? -4.272 17.724 20.861 1.00 91.94 307 ARG A C 1
ATOM 2369 O O . ARG A 1 307 ? -4.935 18.409 20.087 1.00 91.94 307 ARG A O 1
ATOM 2376 N N . GLY A 1 308 ? -4.358 17.863 22.184 1.00 93.50 308 GLY A N 1
ATOM 2377 C CA . GLY A 1 308 ? -5.211 18.867 22.832 1.00 93.50 308 GLY A CA 1
ATOM 2378 C C . GLY A 1 308 ? -6.716 18.585 22.755 1.00 93.50 308 GLY A C 1
ATOM 2379 O O . GLY A 1 308 ? -7.511 19.422 23.184 1.00 93.50 308 GLY A O 1
ATOM 2380 N N . VAL A 1 309 ? -7.126 17.424 22.239 1.00 95.75 309 VAL A N 1
ATOM 2381 C CA . VAL A 1 309 ? -8.530 17.008 22.196 1.00 95.75 309 VAL A CA 1
ATOM 2382 C C . VAL A 1 309 ? -8.861 16.207 23.459 1.00 95.75 309 VAL A C 1
ATOM 2384 O O . VAL A 1 309 ? -8.190 15.215 23.744 1.00 95.75 309 VAL A O 1
ATOM 2387 N N . PRO A 1 310 ? -9.880 16.603 24.245 1.00 96.62 310 PRO A N 1
ATOM 2388 C CA . PRO A 1 310 ? -10.306 15.822 25.403 1.00 96.62 310 PRO A CA 1
ATOM 2389 C C . PRO A 1 310 ? -10.751 14.407 24.994 1.00 96.62 310 PRO A C 1
ATOM 2391 O O . PRO A 1 310 ? -11.443 14.286 23.982 1.00 96.62 310 PRO A O 1
ATOM 2394 N N . PRO A 1 311 ? -10.483 13.355 25.796 1.00 97.06 311 PRO A N 1
ATOM 2395 C CA . PRO A 1 311 ? -10.853 11.982 25.442 1.00 97.06 311 PRO A CA 1
ATOM 2396 C C . PRO A 1 311 ? -12.324 11.781 25.055 1.00 97.06 311 PRO A C 1
ATOM 2398 O O . PRO A 1 311 ? -12.619 11.051 24.121 1.00 97.06 311 PRO A O 1
ATOM 2401 N N . ALA A 1 312 ? -13.263 12.485 25.693 1.00 94.69 312 ALA A N 1
ATOM 2402 C CA . ALA A 1 312 ? -14.688 12.398 25.347 1.00 94.69 312 ALA A CA 1
ATOM 2403 C C . ALA A 1 312 ? -15.013 12.827 23.894 1.00 94.69 312 ALA A C 1
ATOM 2405 O O . ALA A 1 312 ? -16.034 12.419 23.328 1.00 94.69 312 ALA A O 1
ATOM 2406 N N . GLN A 1 313 ? -14.150 13.646 23.286 1.00 96.06 313 GLN A N 1
ATOM 2407 C CA . GLN A 1 313 ? -14.263 14.129 21.907 1.00 96.06 313 GLN A CA 1
ATOM 2408 C C . GLN A 1 313 ? -13.455 13.288 20.913 1.00 96.06 313 GLN A C 1
ATOM 2410 O O . GLN A 1 313 ? -13.470 13.608 19.728 1.00 96.06 313 GLN A O 1
ATOM 2415 N N . LEU A 1 314 ? -12.756 12.250 21.373 1.00 96.94 314 LEU A N 1
ATOM 2416 C CA . LEU A 1 314 ? -12.004 11.347 20.512 1.00 96.94 314 LEU A CA 1
ATOM 2417 C C . LEU A 1 314 ? -12.849 10.149 20.084 1.00 96.94 314 LEU A C 1
ATOM 2419 O O . LEU A 1 314 ? -13.735 9.701 20.819 1.00 96.94 314 LEU A O 1
ATOM 2423 N N . GLU A 1 315 ? -12.533 9.597 18.922 1.00 96.44 315 GLU A N 1
ATOM 2424 C CA . GLU A 1 315 ? -13.019 8.305 18.453 1.00 96.44 315 GLU A CA 1
ATOM 2425 C C . GLU A 1 315 ? -11.892 7.477 17.820 1.00 96.44 315 GLU A C 1
ATOM 2427 O O . GLU A 1 315 ? -10.938 8.052 17.289 1.00 96.44 315 GLU A O 1
ATOM 2432 N N . PRO A 1 316 ? -11.972 6.136 17.890 1.00 97.19 316 PRO A N 1
ATOM 2433 C CA . PRO A 1 316 ? -11.019 5.273 17.216 1.00 97.19 316 PRO A CA 1
ATOM 2434 C C . PRO A 1 316 ? -11.315 5.225 15.715 1.00 97.19 316 PRO A C 1
ATOM 2436 O O . PRO A 1 316 ? -12.453 4.991 15.302 1.00 97.19 316 PRO A O 1
ATOM 2439 N N . VAL A 1 317 ? -10.274 5.385 14.907 1.00 97.44 317 VAL A N 1
ATOM 2440 C CA . VAL A 1 317 ? -10.325 5.271 13.446 1.00 97.44 317 VAL A CA 1
ATOM 2441 C C . VAL A 1 317 ? -9.304 4.266 12.953 1.00 97.44 317 VAL A C 1
ATOM 2443 O O . VAL A 1 317 ? -8.259 4.065 13.574 1.00 97.44 317 VAL A O 1
ATOM 2446 N N . ILE A 1 318 ? -9.629 3.636 11.829 1.00 98.12 318 ILE A N 1
ATOM 2447 C CA . ILE A 1 318 ? -8.789 2.632 11.189 1.00 98.12 318 ILE A CA 1
ATOM 2448 C C . ILE A 1 318 ? -8.325 3.186 9.851 1.00 98.12 318 ILE A C 1
ATOM 2450 O O . ILE A 1 318 ? -9.094 3.776 9.092 1.00 98.12 318 ILE A O 1
ATOM 2454 N N . TYR A 1 319 ? -7.061 2.955 9.557 1.00 98.38 319 TYR A N 1
ATOM 2455 C CA . TYR A 1 319 ? -6.478 3.185 8.249 1.00 98.38 319 TYR A CA 1
ATOM 2456 C C . TYR A 1 319 ? -5.573 2.004 7.906 1.00 98.38 319 TYR A C 1
ATOM 2458 O O . TYR A 1 319 ? -5.374 1.106 8.721 1.00 98.38 319 TYR A O 1
ATOM 2466 N N . ALA A 1 320 ? -5.072 1.946 6.685 1.00 98.50 320 ALA A N 1
ATOM 2467 C CA . ALA A 1 320 ? -4.229 0.865 6.213 1.00 98.50 320 ALA A CA 1
ATOM 2468 C C . ALA A 1 320 ? -3.015 1.420 5.489 1.00 98.50 320 ALA A C 1
ATOM 2470 O O . ALA A 1 320 ? -3.092 2.489 4.885 1.00 98.50 320 ALA A O 1
ATOM 2471 N N . LYS A 1 321 ? -1.929 0.652 5.519 1.00 98.44 321 LYS A N 1
ATOM 2472 C CA . LYS A 1 321 ? -0.753 0.843 4.678 1.00 98.44 321 LYS A CA 1
ATOM 2473 C C . LYS A 1 321 ? -0.467 -0.464 3.953 1.00 98.44 321 LYS A C 1
ATOM 2475 O O . LYS A 1 321 ? -0.365 -1.507 4.596 1.00 98.44 321 LYS A O 1
ATOM 2480 N N . ARG A 1 322 ? -0.322 -0.407 2.634 1.00 98.19 322 ARG A N 1
ATOM 2481 C CA . ARG A 1 322 ? 0.279 -1.467 1.818 1.00 98.19 322 ARG A CA 1
ATOM 2482 C C . ARG A 1 322 ? 1.686 -1.043 1.457 1.00 98.19 322 ARG A C 1
ATOM 2484 O O . ARG A 1 322 ? 1.900 0.135 1.184 1.00 98.19 322 ARG A O 1
ATOM 2491 N N . PHE A 1 323 ? 2.628 -1.967 1.516 1.00 97.56 323 PHE A N 1
ATOM 2492 C CA . PHE A 1 323 ? 4.041 -1.659 1.341 1.00 97.56 323 PHE A CA 1
ATOM 2493 C C . PHE A 1 323 ? 4.823 -2.916 0.950 1.00 97.56 323 PHE A C 1
ATOM 2495 O O . PHE A 1 323 ? 4.303 -4.035 0.975 1.00 97.56 323 PHE A O 1
ATOM 2502 N N . TRP A 1 324 ? 6.072 -2.705 0.556 1.00 96.62 324 TRP A N 1
ATOM 2503 C CA . TRP A 1 324 ? 7.013 -3.760 0.209 1.00 96.62 324 TRP A CA 1
ATOM 2504 C C . TRP A 1 324 ? 7.814 -4.197 1.441 1.00 96.62 324 TRP A C 1
ATOM 2506 O O . TRP A 1 324 ? 8.311 -3.350 2.176 1.00 96.62 324 TRP A O 1
ATOM 2516 N N . THR A 1 325 ? 7.963 -5.497 1.692 1.00 95.19 325 THR A N 1
ATOM 2517 C CA . THR A 1 325 ? 8.713 -6.026 2.849 1.00 95.19 325 THR A CA 1
ATOM 2518 C C . THR A 1 325 ? 10.213 -6.167 2.583 1.00 95.19 325 THR A C 1
ATOM 2520 O O . THR A 1 325 ? 11.016 -6.162 3.521 1.00 95.19 325 THR A O 1
ATOM 2523 N N . GLY A 1 326 ? 10.618 -6.260 1.312 1.00 93.62 326 GLY A N 1
ATOM 2524 C CA . GLY A 1 326 ? 12.013 -6.371 0.871 1.00 93.62 326 GLY A CA 1
ATOM 2525 C C . GLY A 1 326 ? 12.765 -5.034 0.881 1.00 93.62 326 GLY A C 1
ATOM 2526 O O . GLY A 1 326 ? 13.442 -4.701 -0.088 1.00 93.62 326 GLY A O 1
ATOM 2527 N N . GLN A 1 327 ? 12.612 -4.244 1.948 1.00 92.75 327 GLN A N 1
ATOM 2528 C CA . GLN A 1 327 ? 13.244 -2.921 2.098 1.00 92.75 327 GLN A CA 1
ATOM 2529 C C . GLN A 1 327 ? 14.691 -2.995 2.593 1.00 92.75 327 GLN A C 1
ATOM 2531 O O . GLN A 1 327 ? 15.417 -2.005 2.549 1.00 92.75 327 GLN A O 1
ATOM 2536 N N . PHE A 1 328 ? 15.107 -4.168 3.074 1.00 84.25 328 PHE A N 1
ATOM 2537 C CA . PHE A 1 328 ? 16.403 -4.389 3.701 1.00 84.25 328 PHE A CA 1
ATOM 2538 C C . PHE A 1 328 ? 17.230 -5.421 2.946 1.00 84.25 328 PHE A C 1
ATOM 2540 O O . PHE A 1 328 ? 16.669 -6.367 2.387 1.00 84.25 328 PHE A O 1
ATOM 2547 N N . PRO A 1 329 ? 18.568 -5.286 2.950 1.00 73.69 329 PRO A N 1
ATOM 2548 C CA . PRO A 1 329 ? 19.419 -6.329 2.416 1.00 73.69 329 PRO A CA 1
ATOM 2549 C C . PRO A 1 329 ? 19.234 -7.611 3.231 1.00 73.69 329 PRO A C 1
ATOM 2551 O O . PRO A 1 329 ? 19.234 -7.584 4.466 1.00 73.69 329 PRO A O 1
ATOM 2554 N N . ASN A 1 330 ? 19.091 -8.743 2.541 1.00 66.88 330 ASN A N 1
ATOM 2555 C CA . ASN A 1 330 ? 19.040 -10.040 3.198 1.00 66.88 330 ASN A CA 1
ATOM 2556 C C . ASN A 1 330 ? 20.388 -10.286 3.890 1.00 66.88 330 ASN A C 1
ATOM 2558 O O . ASN A 1 330 ? 21.439 -10.343 3.250 1.00 66.88 330 ASN A O 1
ATOM 2562 N N . LEU A 1 331 ? 20.372 -10.416 5.217 1.00 58.62 331 LEU A N 1
ATOM 2563 C CA . LEU A 1 331 ? 21.543 -10.851 5.969 1.00 58.62 331 LEU A CA 1
ATOM 2564 C C . LEU A 1 331 ? 21.650 -12.368 5.825 1.00 58.62 331 LEU A C 1
ATOM 2566 O O . LEU A 1 331 ? 21.014 -13.116 6.569 1.00 58.62 331 LEU A O 1
ATOM 2570 N N . THR A 1 332 ? 22.438 -12.839 4.863 1.00 57.62 332 THR A N 1
ATOM 2571 C CA . THR A 1 332 ? 22.829 -14.248 4.835 1.00 57.62 332 THR A CA 1
ATOM 2572 C C . THR A 1 332 ? 23.996 -14.454 5.801 1.00 57.62 332 THR A C 1
ATOM 2574 O O . THR A 1 332 ? 24.707 -13.517 6.174 1.00 57.62 332 THR A O 1
ATOM 2577 N N . GLY A 1 333 ? 24.224 -15.696 6.238 1.00 53.31 333 GLY A N 1
ATOM 2578 C CA . GLY A 1 333 ? 25.379 -16.036 7.082 1.00 53.31 333 GLY A CA 1
ATOM 2579 C C . GLY A 1 333 ? 26.745 -15.732 6.441 1.00 53.31 333 GLY A C 1
ATOM 2580 O O . GLY A 1 333 ? 27.765 -15.876 7.109 1.00 53.31 333 GLY A O 1
ATOM 2581 N N . GLU A 1 334 ? 26.768 -15.310 5.173 1.00 62.34 334 GLU A N 1
ATOM 2582 C CA . GLU A 1 334 ? 27.954 -14.950 4.391 1.00 62.34 334 GLU A CA 1
ATOM 2583 C C . GLU A 1 334 ? 28.156 -13.425 4.261 1.00 62.34 334 GLU A C 1
ATOM 2585 O O . GLU A 1 334 ? 29.158 -12.981 3.702 1.00 62.34 334 GLU A O 1
ATOM 2590 N N . GLY A 1 335 ? 27.255 -12.616 4.833 1.00 54.91 335 GLY A N 1
ATOM 2591 C CA . GLY A 1 335 ? 27.303 -11.153 4.810 1.00 54.91 335 GLY A CA 1
ATOM 2592 C C . GLY A 1 335 ? 25.986 -10.532 4.329 1.00 54.91 335 GLY A C 1
ATOM 2593 O O . GLY A 1 335 ? 25.048 -11.249 3.986 1.00 54.91 335 GLY A O 1
ATOM 2594 N N . PRO A 1 336 ? 25.879 -9.191 4.324 1.00 53.62 336 PRO A N 1
ATOM 2595 C CA . PRO A 1 336 ? 24.745 -8.525 3.699 1.00 53.62 336 PRO A CA 1
ATOM 2596 C C . PRO A 1 336 ? 24.779 -8.793 2.191 1.00 53.62 336 PRO A C 1
ATOM 2598 O O . PRO A 1 336 ? 25.724 -8.389 1.508 1.00 53.62 336 PRO A O 1
ATOM 2601 N N . GLU A 1 337 ? 23.759 -9.471 1.668 1.00 58.88 337 GLU A N 1
ATOM 2602 C CA . GLU A 1 337 ? 23.512 -9.468 0.230 1.00 58.88 337 GLU A CA 1
ATOM 2603 C C . GLU A 1 337 ? 23.146 -8.052 -0.225 1.00 58.88 337 GLU A C 1
ATOM 2605 O O . GLU A 1 337 ? 22.793 -7.178 0.570 1.00 58.88 337 GLU A O 1
ATOM 2610 N N . THR A 1 338 ? 23.255 -7.802 -1.527 1.00 58.31 338 THR A N 1
ATOM 2611 C CA . THR A 1 338 ? 22.702 -6.574 -2.104 1.00 58.31 338 THR A CA 1
ATOM 2612 C C . THR A 1 338 ? 21.198 -6.522 -1.830 1.00 58.31 338 THR A C 1
ATOM 2614 O O . THR A 1 338 ? 20.538 -7.558 -1.788 1.00 58.31 338 THR A O 1
ATOM 2617 N N . LEU A 1 339 ? 20.663 -5.315 -1.607 1.00 60.78 339 LEU A N 1
ATOM 2618 C CA . LEU A 1 339 ? 19.220 -5.082 -1.529 1.00 60.78 339 LEU A CA 1
ATOM 2619 C C . LEU A 1 339 ? 18.555 -5.734 -2.741 1.00 60.78 339 LEU A C 1
ATOM 2621 O O . LEU A 1 339 ? 18.725 -5.271 -3.871 1.00 60.78 339 LEU A O 1
ATOM 2625 N N . SER A 1 340 ? 17.829 -6.826 -2.508 1.00 70.19 340 SER A N 1
ATOM 2626 C CA . SER A 1 340 ? 17.056 -7.455 -3.563 1.00 70.19 340 SER A CA 1
ATOM 2627 C C . SER A 1 340 ? 15.776 -6.656 -3.724 1.00 70.19 340 SER A C 1
ATOM 2629 O O . SER A 1 340 ? 14.768 -6.919 -3.077 1.00 70.19 340 SER A O 1
ATOM 2631 N N . MET A 1 341 ? 15.811 -5.673 -4.623 1.00 78.25 341 MET A N 1
ATOM 2632 C CA . MET A 1 341 ? 14.645 -4.852 -4.972 1.00 78.25 341 MET A CA 1
ATOM 2633 C C . MET A 1 341 ? 13.498 -5.663 -5.619 1.00 78.25 341 MET A C 1
ATOM 2635 O O . MET A 1 341 ? 12.486 -5.086 -6.017 1.00 78.25 341 MET A O 1
ATOM 2639 N N . ALA A 1 342 ? 13.676 -6.981 -5.768 1.00 84.75 342 ALA A N 1
ATOM 2640 C CA . ALA A 1 342 ? 12.741 -7.919 -6.372 1.00 84.75 342 ALA A CA 1
ATOM 2641 C C . ALA A 1 342 ? 12.299 -9.052 -5.435 1.00 84.75 342 ALA A C 1
ATOM 2643 O O . ALA A 1 342 ? 11.349 -9.755 -5.773 1.00 84.75 342 ALA A O 1
ATOM 2644 N N . GLU A 1 343 ? 12.956 -9.268 -4.290 1.00 89.25 343 GLU A N 1
ATOM 2645 C CA . GLU A 1 343 ? 12.584 -10.353 -3.377 1.00 89.25 343 GLU A CA 1
ATOM 2646 C C . GLU A 1 343 ? 11.911 -9.817 -2.109 1.00 89.25 343 GLU A C 1
ATOM 2648 O O . GLU A 1 343 ? 12.515 -9.021 -1.387 1.00 89.25 343 GLU A O 1
ATOM 2653 N N . PRO A 1 344 ? 10.678 -10.259 -1.806 1.00 92.12 344 PRO A N 1
ATOM 2654 C CA . PRO A 1 344 ? 10.029 -9.905 -0.554 1.00 92.12 344 PRO A CA 1
ATOM 2655 C C . PRO A 1 344 ? 10.734 -10.596 0.620 1.00 92.12 344 PRO A C 1
ATOM 2657 O O . PRO A 1 344 ? 11.325 -11.672 0.470 1.00 92.12 344 PRO A O 1
ATOM 2660 N N . ASN A 1 345 ? 10.617 -10.018 1.813 1.00 90.38 345 ASN A N 1
ATOM 2661 C CA . ASN A 1 345 ? 11.095 -10.615 3.053 1.00 90.38 345 ASN A CA 1
ATOM 2662 C C . ASN A 1 345 ? 9.910 -10.904 3.996 1.00 90.38 345 ASN A C 1
ATOM 2664 O O . ASN A 1 345 ? 9.536 -10.030 4.775 1.00 90.38 345 ASN A O 1
ATOM 2668 N N . PRO A 1 346 ? 9.366 -12.140 4.010 1.00 87.38 346 PRO A N 1
ATOM 2669 C CA . PRO A 1 346 ? 8.200 -12.503 4.831 1.00 87.38 346 PRO A CA 1
ATOM 2670 C C . PRO A 1 346 ? 8.438 -12.429 6.349 1.00 87.38 346 PRO A C 1
ATOM 2672 O O . PRO A 1 346 ? 7.522 -12.690 7.128 1.00 87.38 346 PRO A O 1
ATOM 2675 N N . TRP A 1 347 ? 9.676 -12.183 6.781 1.00 89.44 347 TRP A N 1
ATOM 2676 C CA . TRP A 1 347 ? 10.034 -12.031 8.190 1.00 89.44 347 TRP A CA 1
ATOM 2677 C C . TRP A 1 347 ? 10.135 -10.566 8.605 1.00 89.44 347 TRP A C 1
ATOM 2679 O O . TRP A 1 347 ? 9.969 -10.258 9.787 1.00 89.44 347 TRP A O 1
ATOM 2689 N N . SER A 1 348 ? 10.392 -9.667 7.653 1.00 90.31 348 SER A N 1
ATOM 2690 C CA . SER A 1 348 ? 10.267 -8.234 7.886 1.00 90.31 348 SER A CA 1
ATOM 2691 C C . SER A 1 348 ? 8.798 -7.914 8.124 1.00 90.31 348 SER A C 1
ATOM 2693 O O . SER A 1 348 ? 7.940 -8.347 7.362 1.00 90.31 348 SER A O 1
ATOM 2695 N N . PHE A 1 349 ? 8.506 -7.141 9.170 1.00 95.06 349 PHE A N 1
ATOM 2696 C CA . PHE A 1 349 ? 7.138 -6.711 9.488 1.00 95.06 349 PHE A CA 1
ATOM 2697 C C . PHE A 1 349 ? 6.154 -7.866 9.753 1.00 95.06 349 PHE A C 1
ATOM 2699 O O . PHE A 1 349 ? 4.940 -7.690 9.647 1.00 95.06 349 PHE A O 1
ATOM 2706 N N . ALA A 1 350 ? 6.656 -9.041 10.147 1.00 94.81 350 ALA A N 1
ATOM 2707 C CA . ALA A 1 350 ? 5.797 -10.152 10.525 1.00 94.81 350 ALA A CA 1
ATOM 2708 C C . ALA A 1 350 ? 4.918 -9.766 11.737 1.00 94.81 350 ALA A C 1
ATOM 2710 O O . ALA A 1 350 ? 5.450 -9.296 12.752 1.00 94.81 350 ALA A O 1
ATOM 2711 N N . PRO A 1 351 ? 3.588 -9.972 11.680 1.00 96.44 351 PRO A N 1
ATOM 2712 C CA . PRO A 1 351 ? 2.719 -9.720 12.822 1.00 96.44 351 PRO A CA 1
ATOM 2713 C C . PRO A 1 351 ? 3.071 -10.621 14.008 1.00 96.44 351 PRO A C 1
ATOM 2715 O O . PRO A 1 351 ? 3.334 -11.814 13.843 1.00 96.44 351 PRO A O 1
ATOM 2718 N N . ASP A 1 352 ? 3.017 -10.074 15.223 1.00 96.25 352 ASP A N 1
ATOM 2719 C CA . ASP A 1 352 ? 3.172 -10.868 16.440 1.00 96.25 352 ASP A CA 1
ATOM 2720 C C . ASP A 1 352 ? 2.105 -11.984 16.480 1.00 96.25 352 ASP A C 1
ATOM 2722 O O . ASP A 1 352 ? 0.914 -11.710 16.314 1.00 96.25 352 ASP A O 1
ATOM 2726 N N . PRO A 1 353 ? 2.472 -13.253 16.720 1.00 91.69 353 PRO A N 1
ATOM 2727 C CA . PRO A 1 353 ? 1.544 -14.376 16.578 1.00 91.69 353 PRO A CA 1
ATOM 2728 C C . PRO A 1 353 ? 0.389 -14.366 17.590 1.00 91.69 353 PRO A C 1
ATOM 2730 O O . PRO A 1 353 ? -0.609 -15.061 17.395 1.00 91.69 353 PRO A O 1
ATOM 2733 N N . VAL A 1 354 ? 0.505 -13.611 18.686 1.00 89.81 354 VAL A N 1
ATOM 2734 C CA . VAL A 1 354 ? -0.523 -13.535 19.730 1.00 89.81 354 VAL A CA 1
ATOM 2735 C C . VAL A 1 354 ? -1.425 -12.329 19.489 1.00 89.81 354 VAL A C 1
ATOM 2737 O O . VAL A 1 354 ? -2.644 -12.453 19.355 1.00 89.81 354 VAL A O 1
ATOM 2740 N N . THR A 1 355 ? -0.821 -11.151 19.427 1.00 94.75 355 THR A N 1
ATOM 2741 C CA . THR A 1 355 ? -1.507 -9.860 19.356 1.00 94.75 355 THR A CA 1
ATOM 2742 C C . THR A 1 355 ? -1.841 -9.460 17.924 1.00 94.75 355 THR A C 1
ATOM 2744 O O . THR A 1 355 ? -2.838 -8.777 17.704 1.00 94.75 355 THR A O 1
ATOM 2747 N N . GLY A 1 356 ? -1.080 -9.942 16.941 1.00 96.12 356 GLY A N 1
ATOM 2748 C CA . GLY A 1 356 ? -1.115 -9.509 15.544 1.00 96.12 356 GLY A CA 1
ATOM 2749 C C . GLY A 1 356 ? -0.556 -8.106 15.334 1.00 96.12 356 GLY A C 1
ATOM 2750 O O . GLY A 1 356 ? -0.743 -7.548 14.260 1.00 96.12 356 GLY A O 1
ATOM 2751 N N . GLN A 1 357 ? 0.087 -7.510 16.344 1.00 97.81 357 GLN A N 1
ATOM 2752 C CA . GLN A 1 357 ? 0.704 -6.197 16.208 1.00 97.81 357 GLN A CA 1
ATOM 2753 C C . GLN A 1 357 ? 1.968 -6.299 15.350 1.00 97.81 357 GLN A C 1
ATOM 2755 O O . GLN A 1 357 ? 2.769 -7.216 15.532 1.00 97.81 357 GLN A O 1
ATOM 2760 N N . VAL A 1 358 ? 2.152 -5.350 14.439 1.00 97.75 358 VAL A N 1
ATOM 2761 C CA . VAL A 1 358 ? 3.290 -5.287 13.514 1.00 97.75 358 VAL A CA 1
ATOM 2762 C C . VAL A 1 358 ? 4.246 -4.182 13.940 1.00 97.75 358 VAL A C 1
ATOM 2764 O O . VAL A 1 358 ? 3.826 -3.160 14.480 1.00 97.75 358 VAL A O 1
ATOM 2767 N N . ASP A 1 359 ? 5.549 -4.426 13.789 1.00 97.19 359 ASP A N 1
ATOM 2768 C CA . ASP A 1 359 ? 6.592 -3.445 14.086 1.00 97.19 359 ASP A CA 1
ATOM 2769 C C . ASP A 1 359 ? 6.899 -2.623 12.851 1.00 97.19 359 ASP A C 1
ATOM 2771 O O . ASP A 1 359 ? 7.538 -3.124 11.934 1.00 97.19 359 ASP A O 1
ATOM 2775 N N . MET A 1 360 ? 6.436 -1.378 12.831 1.00 97.56 360 MET A N 1
ATOM 2776 C CA . MET A 1 360 ? 6.637 -0.482 11.694 1.00 97.56 360 MET A CA 1
ATOM 2777 C C . MET A 1 360 ? 7.852 0.435 11.879 1.00 97.56 360 MET A C 1
ATOM 2779 O O . MET A 1 360 ? 8.078 1.310 11.052 1.00 97.56 360 MET A O 1
ATOM 2783 N N . THR A 1 361 ? 8.651 0.257 12.941 1.00 95.62 361 THR A N 1
ATOM 2784 C CA . THR A 1 361 ? 9.807 1.133 13.219 1.00 95.62 361 THR A CA 1
ATOM 2785 C C . THR A 1 361 ? 10.924 1.015 12.184 1.00 95.62 361 THR A C 1
ATOM 2787 O O . THR A 1 361 ? 11.730 1.932 12.054 1.00 95.62 361 THR A O 1
ATOM 2790 N N . ALA A 1 362 ? 10.960 -0.099 11.453 1.00 95.31 362 ALA A N 1
ATOM 2791 C CA . ALA A 1 362 ? 11.903 -0.365 10.377 1.00 95.31 362 ALA A CA 1
ATOM 2792 C C . ALA A 1 362 ? 11.290 -0.105 8.986 1.00 95.31 362 ALA A C 1
ATOM 2794 O O . ALA A 1 362 ? 11.773 -0.628 7.998 1.00 95.31 362 ALA A O 1
ATOM 2795 N N . ASP A 1 363 ? 10.174 0.608 8.868 1.00 96.44 363 ASP A N 1
ATOM 2796 C CA . ASP A 1 363 ? 9.617 0.916 7.550 1.00 96.44 363 ASP A CA 1
ATOM 2797 C C . ASP A 1 363 ? 10.294 2.161 6.964 1.00 96.44 363 ASP A C 1
ATOM 2799 O O . ASP A 1 363 ? 10.062 3.279 7.424 1.00 96.44 363 ASP A O 1
ATOM 2803 N N . ASP A 1 364 ? 11.121 1.954 5.941 1.00 95.50 364 ASP A N 1
ATOM 2804 C CA . ASP A 1 364 ? 11.914 2.982 5.262 1.00 95.50 364 ASP A CA 1
ATOM 2805 C C . ASP A 1 364 ? 11.228 3.504 3.987 1.00 95.50 364 ASP A C 1
ATOM 2807 O O . ASP A 1 364 ? 11.818 4.276 3.228 1.00 95.50 364 ASP A O 1
ATOM 2811 N N . PHE A 1 365 ? 9.966 3.121 3.745 1.00 95.94 365 PHE A N 1
ATOM 2812 C CA . PHE A 1 365 ? 9.185 3.545 2.580 1.00 95.94 365 PHE A CA 1
ATOM 2813 C C . PHE A 1 365 ? 9.855 3.185 1.240 1.00 95.94 365 PHE A C 1
ATOM 2815 O O . PHE A 1 365 ? 9.701 3.898 0.240 1.00 95.94 365 PHE A O 1
ATOM 2822 N N . VAL A 1 366 ? 10.599 2.076 1.212 1.00 94.75 366 VAL A N 1
ATOM 2823 C CA . VAL A 1 366 ? 11.257 1.560 0.005 1.00 94.75 366 VAL A CA 1
ATOM 2824 C C . VAL A 1 366 ? 10.279 0.703 -0.791 1.00 94.75 366 VAL A C 1
ATOM 2826 O O . VAL A 1 366 ? 9.677 -0.224 -0.255 1.00 94.75 366 VAL A O 1
ATOM 2829 N N . GLY A 1 367 ? 10.140 1.001 -2.083 1.00 94.81 367 GLY A N 1
ATOM 2830 C CA . GLY A 1 367 ? 9.317 0.227 -3.009 1.00 94.81 367 GLY A CA 1
ATOM 2831 C C . GLY A 1 367 ? 10.069 -0.888 -3.724 1.00 94.81 367 GLY A C 1
ATOM 2832 O O . GLY A 1 367 ? 11.295 -0.862 -3.852 1.00 94.81 367 GLY A O 1
ATOM 2833 N N . LYS A 1 368 ? 9.303 -1.837 -4.259 1.00 95.06 368 LYS A N 1
ATOM 2834 C CA . LYS A 1 368 ? 9.769 -2.792 -5.268 1.00 95.06 368 LYS A CA 1
ATOM 2835 C C . LYS A 1 368 ? 10.209 -2.032 -6.527 1.00 95.06 368 LYS A C 1
ATOM 2837 O O . LYS A 1 368 ? 9.578 -1.052 -6.915 1.00 95.06 368 LYS A O 1
ATOM 2842 N N . TYR A 1 369 ? 11.292 -2.458 -7.176 1.00 93.31 369 TYR A N 1
ATOM 2843 C CA . TYR A 1 369 ? 11.857 -1.715 -8.313 1.00 93.31 369 TYR A CA 1
ATOM 2844 C C . TYR A 1 369 ? 10.853 -1.524 -9.458 1.00 93.31 369 TYR A C 1
ATOM 2846 O O . TYR A 1 369 ? 10.354 -2.508 -10.000 1.00 93.31 369 TYR A O 1
ATOM 2854 N N . GLY A 1 370 ? 10.626 -0.274 -9.869 1.00 93.94 370 GLY A N 1
ATOM 2855 C CA . GLY A 1 370 ? 9.681 0.072 -10.938 1.00 93.94 370 GLY A CA 1
ATOM 2856 C C . GLY A 1 370 ? 8.213 0.125 -10.497 1.00 93.94 370 GLY A C 1
ATOM 2857 O O . GLY A 1 370 ? 7.345 0.350 -11.332 1.00 93.94 370 GLY A O 1
ATOM 2858 N N . TYR A 1 371 ? 7.936 -0.052 -9.202 1.00 96.00 371 TYR A N 1
ATOM 2859 C CA . TYR A 1 371 ? 6.597 -0.032 -8.611 1.00 96.00 371 TYR A CA 1
ATOM 2860 C C . TYR A 1 371 ? 6.464 1.095 -7.575 1.00 96.00 371 TYR A C 1
ATOM 2862 O O . TYR A 1 371 ? 7.457 1.673 -7.122 1.00 96.00 371 TYR A O 1
ATOM 2870 N N . GLY A 1 372 ? 5.226 1.405 -7.185 1.00 95.38 372 GLY A N 1
ATOM 2871 C CA . GLY A 1 372 ? 4.933 2.334 -6.099 1.00 95.38 372 GLY A CA 1
ATOM 2872 C C . GLY A 1 372 ? 5.454 1.815 -4.757 1.00 95.38 372 GLY A C 1
ATOM 2873 O O . GLY A 1 372 ? 5.413 0.621 -4.463 1.00 95.38 372 GLY A O 1
ATOM 2874 N N . ASN A 1 373 ? 5.934 2.709 -3.897 1.00 96.56 373 ASN A N 1
ATOM 2875 C CA . ASN A 1 373 ? 6.514 2.318 -2.612 1.00 96.56 373 ASN A CA 1
ATOM 2876 C C . ASN A 1 373 ? 5.482 1.942 -1.545 1.00 96.56 373 ASN A C 1
ATOM 2878 O O . ASN A 1 373 ? 5.717 1.021 -0.761 1.00 96.56 373 ASN A O 1
ATOM 2882 N N . PHE A 1 374 ? 4.335 2.617 -1.523 1.00 97.81 374 PHE A N 1
ATOM 2883 C CA . PHE A 1 374 ? 3.251 2.321 -0.592 1.00 97.81 374 PHE A CA 1
ATOM 2884 C C . PHE A 1 374 ? 1.888 2.802 -1.105 1.00 97.81 374 PHE A C 1
ATOM 2886 O O . PHE A 1 374 ? 1.796 3.624 -2.013 1.00 97.81 374 PHE A O 1
ATOM 2893 N N . ASP A 1 375 ? 0.823 2.331 -0.456 1.00 98.50 375 ASP A N 1
ATOM 2894 C CA . ASP A 1 375 ? -0.541 2.855 -0.593 1.00 98.50 375 ASP A CA 1
ATOM 2895 C C . ASP A 1 375 ? -1.194 2.980 0.782 1.00 98.50 375 ASP A C 1
ATOM 2897 O O . ASP A 1 375 ? -1.206 2.024 1.561 1.00 98.50 375 ASP A O 1
ATOM 2901 N N . TYR A 1 376 ? -1.746 4.154 1.078 1.00 98.62 376 TYR A N 1
ATOM 2902 C CA . TYR A 1 376 ? -2.500 4.404 2.302 1.00 98.62 376 TYR A CA 1
ATOM 2903 C C . TYR A 1 376 ? -4.001 4.438 2.023 1.00 98.62 376 TYR A C 1
ATOM 2905 O O . TYR A 1 376 ? -4.465 5.135 1.122 1.00 98.62 376 TYR A O 1
ATOM 2913 N N . GLY A 1 377 ? -4.768 3.718 2.838 1.00 98.19 377 GLY A N 1
ATOM 2914 C CA . GLY A 1 377 ? -6.225 3.693 2.761 1.00 98.19 377 GLY A CA 1
ATOM 2915 C C . GLY A 1 377 ? -6.883 4.154 4.047 1.00 98.19 377 GLY A C 1
ATOM 2916 O O . GLY A 1 377 ? -6.606 3.609 5.109 1.00 98.19 377 GLY A O 1
ATOM 2917 N N . TRP A 1 378 ? -7.823 5.085 3.958 1.00 98.06 378 TRP A N 1
ATOM 2918 C CA . TRP A 1 378 ? -8.690 5.446 5.073 1.00 98.06 378 TRP A CA 1
ATOM 2919 C C . TRP A 1 378 ? -9.950 4.582 5.090 1.00 98.06 378 TRP A C 1
ATOM 2921 O O . TRP A 1 378 ? -10.677 4.549 4.094 1.00 98.06 378 TRP A O 1
ATOM 2931 N N . TYR A 1 379 ? -10.254 3.933 6.216 1.00 97.12 379 TYR A N 1
ATOM 2932 C CA . TYR A 1 379 ? -11.510 3.201 6.360 1.00 97.12 379 TYR A CA 1
ATOM 2933 C C . TYR A 1 379 ? -12.654 4.148 6.737 1.00 97.12 379 TYR A C 1
ATOM 2935 O O . TYR A 1 379 ? -12.725 4.676 7.848 1.00 97.12 379 TYR A O 1
ATOM 2943 N N . ASP A 1 380 ? -13.589 4.331 5.811 1.00 93.88 380 ASP A N 1
ATOM 2944 C CA . ASP A 1 380 ? -14.853 5.007 6.064 1.00 93.88 380 ASP A CA 1
ATOM 2945 C C . ASP A 1 380 ? -15.863 3.992 6.617 1.00 93.88 380 ASP A C 1
ATOM 2947 O O . ASP A 1 380 ? -16.489 3.219 5.883 1.00 93.88 380 ASP A O 1
ATOM 2951 N N . ARG A 1 381 ? -16.034 4.018 7.944 1.00 90.00 381 ARG A N 1
ATOM 2952 C CA . ARG A 1 381 ? -16.975 3.154 8.672 1.00 90.00 381 ARG A CA 1
ATOM 2953 C C . ARG A 1 381 ? -18.429 3.376 8.250 1.00 90.00 381 ARG A C 1
ATOM 2955 O O . ARG A 1 381 ? -19.218 2.438 8.333 1.00 90.00 381 ARG A O 1
ATOM 2962 N N . GLY A 1 382 ? -18.793 4.591 7.841 1.00 86.38 382 GLY A N 1
ATOM 2963 C CA . GLY A 1 382 ? -20.169 4.956 7.512 1.00 86.38 382 GLY A CA 1
ATOM 2964 C C . GLY A 1 382 ? -20.644 4.332 6.203 1.00 86.38 382 GLY A C 1
ATOM 2965 O O . GLY A 1 382 ? -21.778 3.863 6.123 1.00 86.38 382 GLY A O 1
ATOM 2966 N N . SER A 1 383 ? -19.767 4.285 5.200 1.00 85.44 383 SER A N 1
ATOM 2967 C CA . SER A 1 383 ? -20.049 3.643 3.910 1.00 85.44 383 SER A CA 1
ATOM 2968 C C . SER A 1 383 ? -19.489 2.220 3.791 1.00 85.44 383 SER A C 1
ATOM 2970 O O . SER A 1 383 ? -19.813 1.523 2.830 1.00 85.44 383 SER A O 1
ATOM 2972 N N . ASN A 1 384 ? -18.686 1.771 4.764 1.00 88.06 384 ASN A N 1
ATOM 2973 C CA . ASN A 1 384 ? -17.934 0.514 4.726 1.00 88.06 384 ASN A CA 1
ATOM 2974 C C . ASN A 1 384 ? -17.060 0.419 3.460 1.00 88.06 384 ASN A C 1
ATOM 2976 O O . ASN A 1 384 ? -17.098 -0.558 2.707 1.00 88.06 384 ASN A O 1
ATOM 2980 N N . THR A 1 385 ? -16.292 1.479 3.210 1.00 93.50 385 THR A N 1
ATOM 2981 C CA . THR A 1 385 ? -15.385 1.581 2.062 1.00 93.50 385 THR A CA 1
ATOM 2982 C C . THR A 1 385 ? -14.003 2.060 2.481 1.00 93.50 385 THR A C 1
ATOM 2984 O O . THR A 1 385 ? -13.801 2.552 3.591 1.00 93.50 385 THR A O 1
ATOM 2987 N N . TRP A 1 386 ? -13.043 1.905 1.578 1.00 96.69 386 TRP A N 1
ATOM 2988 C CA . TRP A 1 386 ? -11.684 2.397 1.732 1.00 96.69 386 TRP A CA 1
ATOM 2989 C C . TRP A 1 386 ? -11.407 3.525 0.753 1.00 96.69 386 TRP A C 1
ATOM 2991 O O . TRP A 1 386 ? -11.668 3.379 -0.440 1.00 96.69 386 TRP A O 1
ATOM 3001 N N . TRP A 1 387 ? -10.846 4.619 1.253 1.00 97.69 387 TRP A N 1
ATOM 3002 C CA . TRP A 1 387 ? -10.462 5.779 0.458 1.00 97.69 387 TRP A CA 1
ATOM 3003 C C . TRP A 1 387 ? -8.949 5.840 0.294 1.00 97.69 387 TRP A C 1
ATOM 3005 O O . TRP A 1 387 ? -8.242 5.889 1.295 1.00 97.69 387 TRP A O 1
ATOM 3015 N N . ASN A 1 388 ? -8.457 5.865 -0.941 1.00 98.06 388 ASN A N 1
ATOM 3016 C CA . ASN A 1 388 ? -7.031 6.017 -1.248 1.00 98.06 388 ASN A CA 1
ATOM 3017 C C . ASN A 1 388 ? -6.832 6.875 -2.511 1.00 98.06 388 ASN A C 1
ATOM 3019 O O . ASN A 1 388 ? -7.809 7.192 -3.184 1.00 98.06 388 ASN A O 1
ATOM 3023 N N . ALA A 1 389 ? -5.596 7.234 -2.853 1.00 98.06 389 ALA A N 1
ATOM 3024 C CA . ALA A 1 389 ? -5.259 7.886 -4.127 1.00 98.06 389 ALA A CA 1
ATOM 3025 C C . ALA A 1 389 ? -4.272 7.030 -4.933 1.00 98.06 389 ALA A C 1
ATOM 3027 O O . ALA A 1 389 ? -3.690 6.097 -4.380 1.00 98.06 389 ALA A O 1
ATOM 3028 N N . ASP A 1 390 ? -4.113 7.304 -6.228 1.00 96.38 390 ASP A N 1
ATOM 3029 C CA . ASP A 1 390 ? -3.109 6.638 -7.073 1.00 96.38 390 ASP A CA 1
ATOM 3030 C C . ASP A 1 390 ? -1.695 7.159 -6.822 1.00 96.38 390 ASP A C 1
ATOM 3032 O O . ASP A 1 390 ? -0.774 6.360 -6.680 1.00 96.38 390 ASP A O 1
ATOM 3036 N N . HIS A 1 391 ? -1.522 8.477 -6.778 1.00 96.38 391 HIS A N 1
ATOM 3037 C CA . HIS A 1 391 ? -0.236 9.140 -6.576 1.00 96.38 391 HIS A CA 1
ATOM 3038 C C . HIS A 1 391 ? -0.423 10.552 -6.001 1.00 96.38 391 HIS A C 1
ATOM 3040 O O . HIS A 1 391 ? -1.548 11.027 -5.849 1.00 96.38 391 HIS A O 1
ATOM 3046 N N . GLY A 1 392 ? 0.680 11.218 -5.654 1.00 96.94 392 GLY A N 1
ATOM 3047 C CA . GLY A 1 392 ? 0.674 12.648 -5.336 1.00 96.94 392 GLY A CA 1
ATOM 3048 C C . GLY A 1 392 ? 0.566 13.519 -6.592 1.00 96.94 392 GLY A C 1
ATOM 3049 O O . GLY A 1 392 ? 0.735 13.047 -7.715 1.00 96.94 392 GLY A O 1
ATOM 3050 N N . VAL A 1 393 ? 0.280 14.804 -6.429 1.00 95.88 393 VAL A N 1
ATOM 3051 C CA . VAL A 1 393 ? 0.298 15.777 -7.522 1.00 95.88 393 VAL A CA 1
ATOM 3052 C C . VAL A 1 393 ? 1.748 16.053 -7.908 1.00 95.88 393 VAL A C 1
ATOM 3054 O O . VAL A 1 393 ? 2.526 16.584 -7.122 1.00 95.88 393 VAL A O 1
ATOM 3057 N N . GLU A 1 394 ? 2.105 15.718 -9.142 1.00 93.50 394 GLU A N 1
ATOM 3058 C CA . GLU A 1 394 ? 3.438 15.961 -9.690 1.00 93.50 394 GLU A CA 1
ATOM 3059 C C . GLU A 1 394 ? 3.438 17.248 -10.524 1.00 93.50 394 GLU A C 1
ATOM 3061 O O . GLU A 1 394 ? 2.686 17.382 -11.494 1.00 93.50 394 GLU A O 1
ATOM 3066 N N . GLU A 1 395 ? 4.287 18.214 -10.163 1.00 91.12 395 GLU A N 1
ATOM 3067 C CA . GLU A 1 395 ? 4.400 19.468 -10.910 1.00 91.12 395 GLU A CA 1
ATOM 3068 C C . GLU A 1 395 ? 4.851 19.204 -12.357 1.00 91.12 395 GLU A C 1
ATOM 3070 O O . GLU A 1 395 ? 5.872 18.568 -12.611 1.00 91.12 395 GLU A O 1
ATOM 3075 N N . GLY A 1 396 ? 4.077 19.702 -13.326 1.00 90.81 396 GLY A N 1
ATOM 3076 C CA . GLY A 1 396 ? 4.353 19.519 -14.754 1.00 90.81 396 GLY A CA 1
ATOM 3077 C C . GLY A 1 396 ? 3.892 18.179 -15.337 1.00 90.81 396 GLY A C 1
ATOM 3078 O O . GLY A 1 396 ? 4.000 17.998 -16.550 1.00 90.81 396 GLY A O 1
ATOM 3079 N N . SER A 1 397 ? 3.345 17.277 -14.518 1.00 92.38 397 SER A N 1
ATOM 3080 C CA . SER A 1 397 ? 2.708 16.046 -14.986 1.00 92.38 397 SER A CA 1
ATOM 3081 C C . SER A 1 397 ? 1.318 16.341 -15.555 1.00 92.38 397 SER A C 1
ATOM 3083 O O . SER A 1 397 ? 0.552 17.136 -15.006 1.00 92.38 397 SER A O 1
ATOM 3085 N N . ASP A 1 398 ? 0.974 15.702 -16.673 1.00 93.00 398 ASP A N 1
ATOM 3086 C CA . ASP A 1 398 ? -0.368 15.751 -17.262 1.00 93.00 398 ASP A CA 1
ATOM 3087 C C . ASP A 1 398 ? -1.322 14.725 -16.634 1.00 93.00 398 ASP A C 1
ATOM 3089 O O . ASP A 1 398 ? -2.519 14.718 -16.937 1.00 93.00 398 ASP A O 1
ATOM 3093 N N . ARG A 1 399 ? -0.806 13.880 -15.734 1.00 94.44 399 ARG A N 1
ATOM 3094 C CA . ARG A 1 399 ? -1.567 12.878 -14.996 1.00 94.44 399 ARG A CA 1
ATOM 3095 C C . ARG A 1 399 ? -2.150 13.502 -13.725 1.00 94.44 399 ARG A C 1
ATOM 3097 O O . ARG A 1 399 ? -1.405 13.767 -12.782 1.00 94.44 399 ARG A O 1
ATOM 3104 N N . PRO A 1 400 ? -3.469 13.757 -13.661 1.00 96.00 400 PRO A N 1
ATOM 3105 C CA . PRO A 1 400 ? -4.077 14.281 -12.446 1.00 96.00 400 PRO A CA 1
ATOM 3106 C C . PRO A 1 400 ? -4.127 13.198 -11.366 1.00 96.00 400 PRO A C 1
ATOM 3108 O O . PRO A 1 400 ? -4.414 12.047 -11.676 1.00 96.00 400 PRO A O 1
ATOM 3111 N N . MET A 1 401 ? -3.961 13.588 -10.099 1.00 97.81 401 MET A N 1
ATOM 3112 C CA . MET A 1 401 ? -4.250 12.705 -8.966 1.00 97.81 401 MET A CA 1
ATOM 3113 C C . MET A 1 401 ? -5.718 12.254 -8.995 1.00 97.81 401 MET A C 1
ATOM 3115 O O . MET A 1 401 ? -6.647 13.080 -9.046 1.00 97.81 401 MET A O 1
ATOM 3119 N N . LEU A 1 402 ? -5.922 10.942 -8.903 1.00 97.81 402 LEU A N 1
ATOM 3120 C CA . LEU A 1 402 ? -7.224 10.302 -8.797 1.00 97.81 402 LEU A CA 1
ATOM 3121 C C . LEU A 1 402 ? -7.420 9.732 -7.396 1.00 97.81 402 LEU A C 1
ATOM 3123 O O . LEU A 1 402 ? -6.546 9.098 -6.812 1.00 97.81 402 LEU A O 1
ATOM 3127 N N . VAL A 1 403 ? -8.621 9.932 -6.868 1.00 98.00 403 VAL A N 1
ATOM 3128 C CA . VAL A 1 403 ? -9.036 9.420 -5.566 1.00 98.00 403 VAL A CA 1
ATOM 3129 C C . VAL A 1 403 ? -10.024 8.285 -5.771 1.00 98.00 403 VAL A C 1
ATOM 3131 O O . VAL A 1 403 ? -10.999 8.423 -6.509 1.00 98.00 403 VAL A O 1
ATOM 3134 N N . PHE A 1 404 ? -9.803 7.169 -5.092 1.00 96.81 404 PHE A N 1
ATOM 3135 C CA . PHE A 1 404 ? -10.641 5.986 -5.168 1.00 96.81 404 PHE A CA 1
ATOM 3136 C C . PHE A 1 404 ? -11.415 5.779 -3.876 1.00 96.81 404 PHE A C 1
ATOM 3138 O O . PHE A 1 404 ? -10.854 5.862 -2.788 1.00 96.81 404 PHE A O 1
ATOM 3145 N N . GLN A 1 405 ? -12.684 5.418 -4.017 1.00 95.38 405 GLN A N 1
ATOM 3146 C CA . GLN A 1 405 ? -13.467 4.7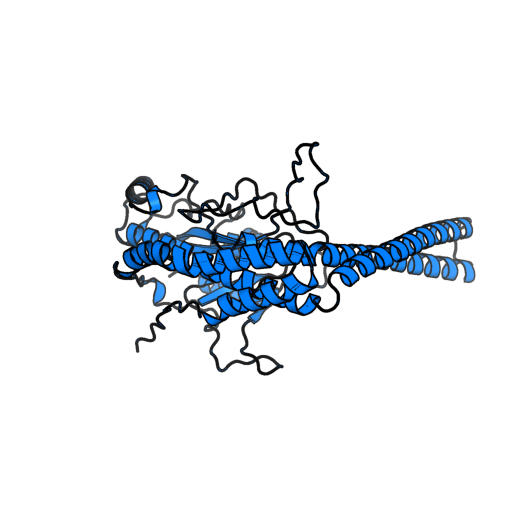62 -2.975 1.00 95.38 405 GLN A CA 1
ATOM 3147 C C . GLN A 1 405 ? -13.597 3.295 -3.375 1.00 95.38 405 GLN A C 1
ATOM 3149 O O . GLN A 1 405 ? -14.049 3.018 -4.481 1.00 95.38 405 GLN A O 1
ATOM 3154 N N . LYS A 1 406 ? -13.212 2.352 -2.516 1.00 93.62 406 LYS A N 1
ATOM 3155 C CA . LYS A 1 406 ? -13.167 0.916 -2.832 1.00 93.62 406 LYS A CA 1
ATOM 3156 C C . LYS A 1 406 ? -13.956 0.088 -1.831 1.00 93.62 406 LYS A C 1
ATOM 3158 O O . LYS A 1 406 ? -13.983 0.397 -0.640 1.00 93.62 406 LYS A O 1
ATOM 3163 N N . SER A 1 407 ? -14.569 -0.997 -2.299 1.00 91.25 407 SER A N 1
ATOM 3164 C CA . SER A 1 407 ? -15.042 -2.052 -1.397 1.00 91.25 407 SER A CA 1
ATOM 3165 C C . SER A 1 407 ? -13.855 -2.664 -0.629 1.00 91.25 407 SER A C 1
ATOM 3167 O O . SER A 1 407 ? -12.720 -2.583 -1.115 1.00 91.25 407 SER A O 1
ATOM 3169 N N . PRO A 1 408 ? -14.079 -3.308 0.532 1.00 91.00 408 PRO A N 1
ATOM 3170 C CA . PRO A 1 408 ? -13.011 -3.979 1.270 1.00 91.00 408 PRO A CA 1
ATOM 3171 C C . PRO A 1 408 ? -12.197 -4.948 0.408 1.00 91.00 408 PRO A C 1
ATOM 3173 O O . PRO A 1 408 ? -10.980 -4.830 0.361 1.00 91.00 408 PRO A O 1
ATOM 3176 N N . ASP A 1 409 ? -12.841 -5.831 -0.357 1.00 88.62 409 ASP A N 1
ATOM 3177 C CA . ASP A 1 409 ? -12.123 -6.812 -1.179 1.00 88.62 409 ASP A CA 1
ATOM 3178 C C . ASP A 1 409 ? -11.339 -6.168 -2.329 1.00 88.62 409 ASP A C 1
ATOM 3180 O O . ASP A 1 409 ? -10.229 -6.603 -2.632 1.00 88.62 409 ASP A O 1
ATOM 3184 N N . ALA A 1 410 ? -11.880 -5.120 -2.961 1.00 90.50 410 ALA A N 1
ATOM 3185 C CA . ALA A 1 410 ? -11.154 -4.387 -4.001 1.00 90.50 410 ALA A CA 1
ATOM 3186 C C . ALA A 1 410 ? -9.934 -3.650 -3.437 1.00 90.50 410 ALA A C 1
ATOM 3188 O O . ALA A 1 410 ? -8.904 -3.571 -4.103 1.00 90.50 410 ALA A O 1
ATOM 3189 N N . PHE A 1 411 ? -10.030 -3.141 -2.208 1.00 95.44 411 PHE A N 1
ATOM 3190 C CA . PHE A 1 411 ? -8.891 -2.577 -1.499 1.00 95.44 411 PHE A CA 1
ATOM 3191 C C . PHE A 1 411 ? -7.881 -3.687 -1.133 1.00 95.44 411 PHE A C 1
ATOM 3193 O O . PHE A 1 411 ? -6.723 -3.620 -1.529 1.00 95.44 411 PHE A O 1
ATOM 3200 N N . PHE A 1 412 ? -8.300 -4.758 -0.457 1.00 94.19 412 PHE A N 1
ATOM 3201 C CA . PHE A 1 412 ? -7.397 -5.818 0.019 1.00 94.19 412 PHE A CA 1
ATOM 3202 C C . PHE A 1 412 ? -6.734 -6.635 -1.091 1.00 94.19 412 PHE A C 1
ATOM 3204 O O . PHE A 1 412 ? -5.664 -7.193 -0.867 1.00 94.19 412 PHE A O 1
ATOM 3211 N N . ARG A 1 413 ? -7.326 -6.700 -2.292 1.00 90.38 413 ARG A N 1
ATOM 3212 C CA . ARG A 1 413 ? -6.695 -7.336 -3.462 1.00 90.38 413 ARG A CA 1
ATOM 3213 C C . ARG A 1 413 ? -5.320 -6.748 -3.765 1.00 90.38 413 ARG A C 1
ATOM 3215 O O . ARG A 1 413 ? -4.443 -7.495 -4.196 1.00 90.38 413 ARG A O 1
ATOM 3222 N N . SER A 1 414 ? -5.132 -5.457 -3.469 1.00 87.25 414 SER A N 1
ATOM 3223 C CA . SER A 1 414 ? -3.866 -4.747 -3.638 1.00 87.25 414 SER A CA 1
ATOM 3224 C C . SER A 1 414 ? -3.370 -4.757 -5.099 1.00 87.25 414 SER A C 1
ATOM 3226 O O . SER A 1 414 ? -4.065 -5.213 -6.009 1.00 87.25 414 SER A O 1
ATOM 3228 N N . GLN A 1 415 ? -2.189 -4.192 -5.337 1.00 92.62 415 GLN A N 1
ATOM 3229 C CA . GLN A 1 415 ? -1.487 -4.216 -6.622 1.00 92.62 415 GLN A CA 1
ATOM 3230 C C . GLN A 1 415 ? -0.224 -5.106 -6.516 1.00 92.62 415 GLN A C 1
ATOM 3232 O O . GLN A 1 415 ? 0.109 -5.571 -5.416 1.00 92.62 415 GLN A O 1
ATOM 3237 N N . PRO A 1 416 ? 0.463 -5.420 -7.632 1.00 94.75 416 PRO A N 1
ATOM 3238 C CA . PRO A 1 416 ? 1.742 -6.149 -7.624 1.00 94.75 416 PRO A CA 1
ATOM 3239 C C . PRO A 1 416 ? 2.894 -5.417 -6.912 1.00 94.75 416 PRO A C 1
ATOM 3241 O O . PRO A 1 416 ? 3.956 -5.994 -6.703 1.00 94.75 416 PRO A O 1
ATOM 3244 N N . ASP A 1 417 ? 2.690 -4.152 -6.565 1.00 96.00 417 ASP A N 1
ATOM 3245 C CA . ASP A 1 417 ? 3.649 -3.249 -5.934 1.00 96.00 417 ASP A CA 1
ATOM 3246 C C . ASP A 1 417 ? 4.011 -3.669 -4.502 1.00 96.00 417 ASP A C 1
ATOM 3248 O O . ASP A 1 417 ? 5.143 -3.487 -4.056 1.00 96.00 417 ASP A O 1
ATOM 3252 N N . TRP A 1 418 ? 3.046 -4.245 -3.779 1.00 95.81 418 TRP A N 1
ATOM 3253 C CA . TRP A 1 418 ? 3.127 -4.453 -2.332 1.00 95.81 418 TRP A CA 1
ATOM 3254 C C . TRP A 1 418 ? 2.804 -5.887 -1.966 1.00 95.81 418 TRP A C 1
ATOM 3256 O O . TRP A 1 418 ? 1.776 -6.419 -2.388 1.00 95.81 418 TRP A O 1
ATOM 3266 N N . ASP A 1 419 ? 3.631 -6.502 -1.136 1.00 95.69 419 ASP A N 1
ATOM 3267 C CA . ASP A 1 419 ? 3.485 -7.891 -0.703 1.00 95.69 419 ASP A CA 1
ATOM 3268 C C . ASP A 1 419 ? 2.920 -8.027 0.712 1.00 95.69 419 ASP A C 1
ATOM 3270 O O . ASP A 1 419 ? 2.512 -9.121 1.093 1.00 95.69 419 ASP A O 1
ATOM 3274 N N . ALA A 1 420 ? 2.841 -6.914 1.445 1.00 96.12 420 ALA A N 1
ATOM 3275 C CA . ALA A 1 420 ? 2.243 -6.839 2.765 1.00 96.12 420 ALA A CA 1
ATOM 3276 C C . ALA A 1 420 ? 1.235 -5.695 2.871 1.00 96.12 420 ALA A C 1
ATOM 3278 O O . ALA A 1 420 ? 1.298 -4.675 2.172 1.00 96.12 420 ALA A O 1
ATOM 3279 N N . GLN A 1 421 ? 0.310 -5.858 3.811 1.00 97.31 421 GLN A N 1
ATOM 3280 C CA . GLN A 1 421 ? -0.578 -4.795 4.245 1.00 97.31 421 GLN A CA 1
ATOM 3281 C C . GLN A 1 421 ? -0.842 -4.872 5.744 1.00 97.31 421 GLN A C 1
ATOM 3283 O O . GLN A 1 421 ? -0.989 -5.945 6.327 1.00 97.31 421 GLN A O 1
ATOM 3288 N N . VAL A 1 422 ? -0.928 -3.703 6.361 1.00 98.12 422 VAL A N 1
ATOM 3289 C CA . VAL A 1 422 ? -1.187 -3.544 7.788 1.00 98.12 422 VAL A CA 1
ATOM 3290 C C . VAL A 1 422 ? -2.280 -2.522 8.018 1.00 98.12 422 VAL A C 1
ATOM 3292 O O . VAL A 1 422 ? -2.511 -1.632 7.200 1.00 98.12 422 VAL A O 1
ATOM 3295 N N . PHE A 1 423 ? -2.926 -2.630 9.169 1.00 98.50 423 PHE A N 1
ATOM 3296 C CA . PHE A 1 423 ? -4.018 -1.767 9.573 1.00 98.50 423 PHE A CA 1
ATOM 3297 C C . PHE A 1 423 ? -3.628 -0.950 10.797 1.00 98.50 423 PHE A C 1
ATOM 3299 O O . PHE A 1 423 ? -3.393 -1.506 11.868 1.00 98.50 423 PHE A O 1
ATOM 3306 N N . GLY A 1 424 ? -3.537 0.363 10.619 1.00 98.00 424 GLY A N 1
ATOM 3307 C CA . GLY A 1 424 ? -3.254 1.334 11.663 1.00 98.00 424 GLY A CA 1
ATOM 3308 C C . GLY A 1 424 ? -4.499 1.686 12.471 1.00 98.00 424 GLY A C 1
ATOM 3309 O O . GLY A 1 424 ? -5.614 1.730 11.946 1.00 98.00 424 GLY A O 1
ATOM 3310 N N . LEU A 1 425 ? -4.290 1.970 13.753 1.00 98.06 425 LEU A N 1
ATOM 3311 C CA . LEU A 1 425 ? -5.285 2.518 14.665 1.00 98.06 425 LEU A CA 1
ATOM 3312 C C . LEU A 1 425 ? -4.816 3.879 15.187 1.00 98.06 425 LEU A C 1
ATOM 3314 O O . LEU A 1 425 ? -3.700 4.001 15.692 1.00 98.06 425 LEU A O 1
ATOM 3318 N N . ALA A 1 426 ? -5.697 4.874 15.138 1.00 97.81 426 ALA A N 1
ATOM 3319 C CA . ALA A 1 426 ? -5.474 6.183 15.747 1.00 97.81 426 ALA A CA 1
ATOM 3320 C C . ALA A 1 426 ? -6.727 6.677 16.476 1.00 97.81 426 ALA A C 1
ATOM 3322 O O . ALA A 1 426 ? -7.827 6.152 16.284 1.00 97.81 426 ALA A O 1
ATOM 3323 N N . LEU A 1 427 ? -6.558 7.699 17.316 1.00 97.56 427 LEU A N 1
ATOM 3324 C CA . LEU A 1 427 ? -7.648 8.405 17.984 1.00 97.56 427 LEU A CA 1
ATOM 3325 C C . LEU A 1 427 ? -7.783 9.825 17.434 1.00 97.56 427 LEU A C 1
ATOM 3327 O O . LEU A 1 427 ? -6.927 10.678 17.674 1.00 97.56 427 LEU A O 1
ATOM 3331 N N . VAL A 1 428 ? -8.884 10.111 16.748 1.00 96.25 428 VAL A N 1
ATOM 3332 C CA . VAL A 1 428 ? -9.112 11.424 16.126 1.00 96.25 428 VAL A CA 1
ATOM 3333 C C . VAL A 1 428 ? -10.267 12.166 16.771 1.00 96.25 428 VAL A C 1
ATOM 3335 O O . VAL A 1 428 ? -11.112 11.569 17.435 1.00 96.25 428 VAL A O 1
ATOM 3338 N N . ARG A 1 429 ? -10.320 13.486 16.580 1.00 95.44 429 ARG A N 1
ATOM 3339 C CA . ARG A 1 429 ? -11.491 14.290 16.948 1.00 95.44 429 ARG A CA 1
ATOM 3340 C C . ARG A 1 429 ? -12.729 13.799 16.185 1.00 95.44 429 ARG A C 1
ATOM 3342 O O . ARG A 1 429 ? -12.706 13.754 14.960 1.00 95.44 429 ARG A O 1
ATOM 3349 N N . LYS A 1 430 ? -13.827 13.567 16.907 1.00 93.56 430 LYS A N 1
ATOM 3350 C CA . LYS A 1 430 ? -15.157 13.325 16.330 1.00 93.56 430 LYS A CA 1
ATOM 3351 C C . LYS A 1 430 ? -15.575 14.479 15.424 1.00 93.56 430 LYS A C 1
ATOM 3353 O O . LYS A 1 430 ? -15.570 15.636 15.857 1.00 93.56 430 LYS A O 1
ATOM 3358 N N . VAL A 1 431 ? -15.976 14.154 14.202 1.00 85.19 431 VAL A N 1
ATOM 3359 C CA . VAL A 1 431 ? -16.611 15.093 13.269 1.00 85.19 431 VAL A CA 1
ATOM 3360 C C . VAL A 1 431 ? -18.121 14.850 13.345 1.00 85.19 431 VAL A C 1
ATOM 3362 O O . VAL A 1 431 ? -18.554 13.716 13.159 1.00 85.19 431 VAL A O 1
ATOM 3365 N N . PHE A 1 432 ? -18.894 15.876 13.718 1.00 63.97 432 PHE A N 1
ATOM 3366 C CA . PHE A 1 432 ? -20.339 15.785 13.985 1.00 63.97 432 PHE A CA 1
ATOM 3367 C C . PHE A 1 432 ? -21.190 16.259 12.815 1.00 63.97 432 PHE A C 1
ATOM 3369 O O . PHE A 1 432 ? -20.778 17.253 12.175 1.00 63.97 432 PHE A O 1
#

Secondary structure (DSSP, 8-state):
------------HHHHHHHHHHHHHHHHHSTHHHHHHHHHHHHHHHHHHHHHHHHHHHHHHHHHSPP---GGGGS--SSPPPPPTT-B-TTSSBP-EEEEEHHHHHHHHHHHHTSPPPHHHHHHHHTTHHHHHHHHTT-SSS----TTEE--TTTHHHHHHHHHHHHHHHHHHHHHHHHHHHHHHHHHHHHHHHHHHHTT-S-TTHHHHHHHHHHHHHHHHHHHHHHHHHHHHHHHHHGGGHHHHHHHHHHHHHHHHHHHHHHHHHHHHHHHHHHHT--SSHHHHHHHHHHSTTGGGS--PPP-B-TT--GGGEEEEEEEEEE-S--S--EETTEEPP--TT---TTTTPPPTTT-EE--TT---PPPTTS-SEEEEEEETTTTEEEEES-PPPTT-SS--EEEEE-HHHHHT--TT-SEEEEEEEEEEPP-

Sequence (432 aa):
MTHATAWSVIVEEPLVEELVRAAERLSADLGDAGEILARRTRAVAAEAGGTGARMGALDREIAAEPRWIGESARTAEPFAPGFDAETCDAHGLPDTTRVYSAAAYQRMFEDRIGRRLTDQEEELLADGCIGMTALRLGLTDTYPTMSYAFGDPSIHALAAETERLLAPGEVANEMLNELAYGAHTRWEELTRLRAFAERGAGGPDIAAEIRAAEAEHSEWAKATAEQLRHTRDLWARIGEHRSELERVRSMAKIEEGRRGFARVSAVADRFGRILADAPANERELLARIRADPVLSRLRPEPLEMTRGVPPAQLEPVIYAKRFWTGQFPNLTGEGPETLSMAEPNPWSFAPDPVTGQVDMTADDFVGKYGYGNFDYGWYDRGSNTWWNADHGVEEGSDRPMLVFQKSPDAFFRSQPDWDAQVFGLALVRKVF

Organism: NCBI:txid2483361

Nearest PDB structures (foldseek):
  3q0k-assembly1_A  TM=3.013E-01  e=2.827E+00  Homo sapiens
  8aud-assembly1_A  TM=2.893E-01  e=4.282E+00  Corynebacterium glutamicum ATCC 13032

InterPro domains:
  IPR037084 Protein-glutamine gamma-glutamyltransferase superfamily [G3DSA:3.90.1360.10] (32-432)
  IPR038765 Papain-like cysteine peptidase superfamily [SSF54001] (236-428)